Protein AF-A0A7C1U930-F1 (afdb_monomer_lite)

pLDDT: mean 87.14, std 15.91, range [25.7, 98.88]

Foldseek 3Di:
DDDDDDPPVVVVVVVVVVPDDDPDPFKDKDWDAFFDDAAAPVRLKDKDWAFDDAQFKFQKKKKKWKKQQAQAFPVASQFWAWPKWKFAPPDQFLTTLWTWTAGADVQQKIKIKDNHNHDGPDIDMWIDGHHDDHRFMWIWMWMQGLPVQKIWIWTDGLLHTRDITIDGHPDNIDHRHDGTMMMMHGDDDDDRGGGSHRMTMRIIMMMTHHDPCPLADQQPFAWDQQPLFLQATHSVPSAGAFAEEEEAQQLQKACPQLHHDHDPLLVVLVVCSVLQHQEYENHDQQFQHFDQARPGGIPDHQFDQPAPDAASNRGHATALVHTDSVSLSSLSVSLVSSSVSNHAYEYELAECPLLDDDDDPDPTPPSVSRGSQPCRRHPPNQDQCLPPPSRSLNLLFAADPPGDPSSNVNRVVSVVSSLVSLLSNCVSCVPGRRYAYEHYHQRALDPRNLVSSLVVQVSLQVSCVPPPGGHFYEYEEHHDDPPDDDRDDPVSRLPGPGQAYEYQDQVPLQPQDAQDPSSHHYEPECVRRPALSHFLLSLQNQLLSSHRYYHYFHPPPVDPDGPGDPPLGVVLNSLSSSVSSVVSVVDSVSQWGQDQVQKPQRRWTDNQQFKIKGKDQFFFKIKGQLLSHAAKKWKWKADSSVRDIDGDDIDGGRGMDMDGDPDGGIMMMMIGHDD

Radius of gyration: 28.28 Å; chains: 1; bounding box: 74×80×82 Å

Sequence (675 aa):
MSRRLSIVHLASLVLLILLTAAIADEAKTFRLDGDFFTPSPENEVKTWDIPVPDGRVFERIVVKLDVTVGQWWANNSDGVHNLFWLTRQGIWRSNTVGYVNLFGPGRNRLKQMTNLELGKGQVRAETVPFAAESGHTYHVAYTYDCAEGRITTALTENGSRKALAEMEATASQIQTKGSFYQLRIGLNEKYTECPTVGWTYSNLRIKFLPEGTAGRKRARGPLTIHSANGRYFDDGTGRAVLLVGVNHGWELQDDSWGTRYTLDWPAFLDYLGKHNLNYIRLWRVESTTNGPDPAFLTTPMPYQRTGPGDAIDGEPRFDLGKFNQAYFDRIRQRCIDAAERGIYVTVMLFERHSSFNQRSDGGREYPWKAHPFHLANNINGLDPDINGDGCPREMHWLAREDYTNQQRHKAERVLSLQRAYVRKVIDTVNDLDNVLFEICNEAMPDRMTDDWQRYMVDFVKAYESSKAKQHMVGFTGPGRERNEDPWPDFEDQFASNADFVSPRDADRYRANPPAASGEKIIFADSDHIAPYRRDDVWVWKSFTRGLHPQALEGYDVIAPNPPKIHPVRDKLVRQSLGLCLDYANRVDLASMTPQNNVTSTAYCLANPGSEYLVFAPVGGSFTIDLSKATGAMTVQWLNIRTGKYHNGAALAGGKSESLKAPFSGPAVVHIKRAG

Secondary structure (DSSP, 8-state):
------GGGTHHHHHHHTTSS------EEEEEEEEEE--BTTB--EEEEEE--TT-EEEEEEEEEEEE--PPPTT-TTSEEEEEEEEETTEEEEEEEEEEEEE-TTT-EEEEEE-TTPPTT--EEEEEE--PPTT-EEEEEEEEETTTTEEEEEEEETTEEEEEEEEE-S-SSEE--SSEEEEEE---SBTTEE--TT-EEEEEEEEEEETT----PPPSSS-EE-TT-TTSEE-SSS-EE---EEE-S-SS-BTGGG------HHHHHHHHHHTT--EEEE----SS-SSSS-SS--BS-SEE---SSB-TTSSBPBEEEEE-HHHHHHHHHHHHHHHTTT-EEEEEEEESGGG----TTT---HHHHT-TTSGGGBSS-----SSSSS--GGGG----TTS-HHHHHHHHHHHHHHHHHHHHHHHHHTT-SSEEEEEEEB--SSHHHHHHHHHHHHHHHHHHTTSS---EEEEEPBPPPSS--S---THHHHTSS-SEEE---TTHHHHSPPPP-SSSEEEEEHHHH-TT---HHHHHHHHHTT-EEEEE--TTTTSSS-TT--HHHHHHHHHHHHHHHHHHHHS-GGG-EE-GGGBTTS-EEEETTTEEEEEETTEEEEEEE-TT--SEEEEEEEETTTTEEEEPPPEESSSEEEEEEEEES-EEEEEEE--

Structure (mmCIF, N/CA/C/O backbone):
data_AF-A0A7C1U930-F1
#
_entry.id   AF-A0A7C1U930-F1
#
loop_
_atom_site.group_PDB
_atom_site.id
_atom_site.type_symbol
_atom_site.label_atom_id
_atom_site.label_alt_id
_atom_site.label_comp_id
_atom_site.label_asym_id
_atom_site.label_entity_id
_atom_site.label_seq_id
_atom_site.pdbx_PDB_ins_code
_atom_site.Cartn_x
_atom_site.Cartn_y
_atom_site.Cartn_z
_atom_site.occupancy
_atom_site.B_iso_or_equiv
_atom_site.auth_seq_id
_atom_site.auth_comp_id
_atom_site.auth_asym_id
_atom_site.auth_atom_id
_atom_site.pdbx_PDB_model_num
ATOM 1 N N . MET A 1 1 ? 46.099 -28.536 45.882 1.00 36.50 1 MET A N 1
ATOM 2 C CA . MET A 1 1 ? 44.740 -29.060 45.613 1.00 36.50 1 MET A CA 1
ATOM 3 C C . MET A 1 1 ? 43.908 -27.946 44.991 1.00 36.50 1 MET A C 1
ATOM 5 O O . MET A 1 1 ? 43.470 -27.061 45.705 1.00 36.50 1 MET A O 1
ATOM 9 N N . SER A 1 2 ? 43.771 -27.931 43.664 1.00 29.27 2 SER A N 1
ATOM 10 C CA . SER A 1 2 ? 43.056 -26.892 42.907 1.00 29.27 2 SER A CA 1
ATOM 11 C C . SER A 1 2 ? 41.995 -27.579 42.047 1.00 29.27 2 SER A C 1
ATOM 13 O O . SER A 1 2 ? 42.321 -28.450 41.241 1.00 29.27 2 SER A O 1
ATOM 15 N N . ARG A 1 3 ? 40.717 -27.269 42.300 1.00 33.78 3 ARG A N 1
ATOM 16 C CA . ARG A 1 3 ? 39.562 -27.862 41.613 1.00 33.78 3 ARG A CA 1
ATOM 17 C C . ARG A 1 3 ? 39.292 -27.098 40.315 1.00 33.78 3 ARG A C 1
ATOM 19 O O . ARG A 1 3 ? 38.871 -25.947 40.349 1.00 33.78 3 ARG A O 1
ATOM 26 N N . ARG A 1 4 ? 39.478 -27.775 39.180 1.00 34.41 4 ARG A N 1
ATOM 27 C CA . ARG A 1 4 ? 38.893 -27.405 37.884 1.00 34.41 4 ARG A CA 1
ATOM 28 C C . ARG A 1 4 ? 37.374 -27.609 37.959 1.00 34.41 4 ARG A C 1
ATOM 30 O O . ARG A 1 4 ? 36.933 -28.749 38.068 1.00 34.41 4 ARG A O 1
ATOM 37 N N . LEU A 1 5 ? 36.586 -26.535 37.889 1.00 31.16 5 LEU A N 1
ATOM 38 C CA . LEU A 1 5 ? 35.178 -26.618 37.487 1.00 31.16 5 LEU A CA 1
ATOM 39 C C . LEU A 1 5 ? 35.089 -26.460 35.963 1.00 31.16 5 LEU A C 1
ATOM 41 O O . LEU A 1 5 ? 35.682 -25.556 35.381 1.00 31.16 5 LEU A O 1
ATOM 45 N N . SER A 1 6 ? 34.382 -27.391 35.327 1.00 31.91 6 SER A N 1
ATOM 46 C CA . SER A 1 6 ? 34.229 -27.523 33.881 1.00 31.91 6 SER A CA 1
ATOM 47 C C . SER A 1 6 ? 33.324 -26.447 33.272 1.00 31.91 6 SER A C 1
ATOM 49 O O . SER A 1 6 ? 32.229 -26.190 33.770 1.00 31.91 6 SER A O 1
ATOM 51 N N . ILE A 1 7 ? 33.740 -25.949 32.109 1.00 34.56 7 ILE A N 1
ATOM 52 C CA . ILE A 1 7 ? 33.104 -24.957 31.219 1.00 34.56 7 ILE A CA 1
ATOM 53 C C . ILE A 1 7 ? 31.685 -25.347 30.728 1.00 34.56 7 ILE A C 1
ATOM 55 O O . ILE A 1 7 ? 30.970 -24.527 30.162 1.00 34.56 7 ILE A O 1
ATOM 59 N N . VAL A 1 8 ? 31.207 -26.560 31.015 1.00 36.41 8 VAL A N 1
ATOM 60 C CA . VAL A 1 8 ? 29.919 -27.083 30.517 1.00 36.41 8 VAL A CA 1
ATOM 61 C C . VAL A 1 8 ? 28.692 -26.514 31.261 1.00 36.41 8 VAL A C 1
ATOM 63 O O . VAL A 1 8 ? 27.595 -26.501 30.712 1.00 36.41 8 VAL A O 1
ATOM 66 N N . HIS A 1 9 ? 28.852 -25.960 32.470 1.00 31.81 9 HIS A N 1
ATOM 67 C CA . HIS A 1 9 ? 27.717 -25.438 33.256 1.00 31.81 9 HIS A CA 1
ATOM 68 C C . HIS A 1 9 ? 27.407 -23.941 33.055 1.00 31.81 9 HIS A C 1
ATOM 70 O O . HIS A 1 9 ? 26.322 -23.505 33.430 1.00 31.81 9 HIS A O 1
ATOM 76 N N . LEU A 1 10 ? 28.289 -23.153 32.421 1.00 31.27 10 LEU A N 1
ATOM 77 C CA . LEU A 1 10 ? 27.995 -21.738 32.124 1.00 31.27 10 LEU A CA 1
ATOM 78 C C . LEU A 1 10 ? 27.169 -21.552 30.838 1.00 31.27 10 LEU A C 1
ATOM 80 O O . LEU A 1 10 ? 26.380 -20.614 30.753 1.00 31.27 10 LEU A O 1
ATOM 84 N N . ALA A 1 11 ? 27.277 -22.466 29.867 1.00 32.75 11 ALA A N 1
ATOM 85 C CA . ALA A 1 11 ? 26.528 -22.385 28.608 1.00 32.75 11 ALA A CA 1
ATOM 86 C C . ALA A 1 11 ? 25.014 -22.624 28.789 1.00 32.75 11 ALA A C 1
ATOM 88 O O . ALA A 1 11 ? 24.204 -22.044 28.072 1.00 32.75 11 ALA A O 1
ATOM 89 N N . SER A 1 12 ? 24.623 -23.410 29.798 1.00 30.69 12 SER A N 1
ATOM 90 C CA . SER A 1 12 ? 23.207 -23.699 30.079 1.00 30.69 12 SER A CA 1
ATOM 91 C C . SER A 1 12 ? 22.510 -22.594 30.884 1.00 30.69 12 SER A C 1
ATOM 93 O O . SER A 1 12 ? 21.288 -22.491 30.849 1.00 30.69 12 SER A O 1
ATOM 95 N N . LEU A 1 13 ? 23.268 -21.730 31.573 1.00 27.70 13 LEU A N 1
ATOM 96 C CA . LEU A 1 13 ? 22.711 -20.624 32.360 1.00 27.70 13 LEU A CA 1
ATOM 97 C C . LEU A 1 13 ? 22.577 -19.331 31.535 1.00 27.70 13 LEU A C 1
ATOM 99 O O . LEU A 1 13 ? 21.636 -18.568 31.733 1.00 27.70 13 LEU A O 1
ATOM 103 N N . VAL A 1 14 ? 23.458 -19.118 30.551 1.00 30.00 14 VAL A N 1
ATOM 104 C CA . VAL A 1 14 ? 23.385 -17.965 29.631 1.00 30.00 14 VAL A CA 1
ATOM 105 C C . VAL A 1 14 ? 22.245 -18.113 28.613 1.00 30.00 14 VAL A C 1
ATOM 107 O O . VAL A 1 14 ? 21.655 -17.114 28.211 1.00 30.00 14 VAL A O 1
ATOM 110 N N . LEU A 1 15 ? 21.846 -19.344 28.269 1.00 31.53 15 LEU A N 1
ATOM 111 C CA . LEU A 1 15 ? 20.679 -19.583 27.411 1.00 31.53 15 LEU A CA 1
ATOM 112 C C . LEU A 1 15 ? 19.339 -19.418 28.158 1.00 31.53 15 LEU A C 1
ATOM 114 O O . LEU A 1 15 ? 18.323 -19.121 27.537 1.00 31.53 15 LEU A O 1
ATOM 118 N N . LEU A 1 16 ? 19.335 -19.557 29.489 1.00 28.48 16 LEU A N 1
ATOM 119 C CA . LEU A 1 16 ? 18.124 -19.434 30.308 1.00 28.48 16 LEU A CA 1
ATOM 120 C C . LEU A 1 16 ? 17.853 -17.987 30.766 1.00 28.48 16 LEU A C 1
ATOM 122 O O . LEU A 1 16 ? 16.704 -17.625 31.002 1.00 28.48 16 LEU A O 1
ATOM 126 N N . ILE A 1 17 ? 18.881 -17.132 30.829 1.00 27.05 17 ILE A N 1
ATOM 127 C CA . ILE A 1 17 ? 18.754 -15.726 31.265 1.00 27.05 17 ILE A CA 1
ATOM 128 C C . ILE A 1 17 ? 18.310 -14.782 30.126 1.00 27.05 17 ILE A C 1
ATOM 130 O O . ILE A 1 17 ? 17.810 -13.692 30.392 1.00 27.05 17 ILE A O 1
ATOM 134 N N . LEU A 1 18 ? 18.347 -15.215 28.860 1.00 29.41 18 LEU A N 1
ATOM 135 C CA . LEU A 1 18 ? 17.745 -14.474 27.735 1.00 29.41 18 LEU A CA 1
ATOM 136 C C . LEU A 1 18 ? 16.231 -14.708 27.561 1.00 29.41 18 LEU A C 1
ATOM 138 O O . LEU A 1 18 ? 15.630 -14.170 26.635 1.00 29.41 18 LEU A O 1
ATOM 142 N N . LEU A 1 19 ? 15.596 -15.470 28.458 1.00 33.06 19 LEU A N 1
ATOM 143 C CA . LEU A 1 19 ? 14.168 -15.802 28.389 1.00 33.06 19 LEU A CA 1
ATOM 144 C C . LEU A 1 19 ? 13.298 -15.114 29.449 1.00 33.06 19 LEU A C 1
ATOM 146 O O . LEU A 1 19 ? 12.088 -15.326 29.479 1.00 33.06 19 LEU A O 1
ATOM 150 N N . THR A 1 20 ? 13.863 -14.226 30.268 1.00 33.12 20 THR A N 1
ATOM 151 C CA . THR A 1 20 ? 13.089 -13.458 31.253 1.00 33.12 20 THR A CA 1
ATOM 152 C C . THR A 1 20 ? 13.579 -12.017 31.355 1.00 33.12 20 THR A C 1
ATOM 154 O O . THR A 1 20 ? 14.343 -11.700 32.259 1.00 33.12 20 THR A O 1
ATOM 157 N N . ALA A 1 21 ? 13.142 -11.163 30.420 1.00 25.70 21 ALA A N 1
ATOM 158 C CA . ALA A 1 21 ? 12.777 -9.751 30.642 1.00 25.70 21 ALA A CA 1
ATOM 159 C C . ALA A 1 21 ? 12.540 -9.013 29.306 1.00 25.70 21 ALA A C 1
ATOM 161 O O . ALA A 1 21 ? 13.382 -8.245 28.856 1.00 25.70 21 ALA A O 1
ATOM 162 N N . ALA A 1 22 ? 11.368 -9.203 28.697 1.00 28.70 22 ALA A N 1
ATOM 163 C CA . ALA A 1 22 ? 10.656 -8.142 27.978 1.00 28.70 22 ALA A CA 1
ATOM 164 C C . ALA A 1 22 ? 9.200 -8.580 27.777 1.00 28.70 22 ALA A C 1
ATOM 166 O O . ALA A 1 22 ? 8.905 -9.622 27.202 1.00 28.70 22 ALA A O 1
ATOM 167 N N . ILE A 1 23 ? 8.300 -7.794 28.346 1.00 32.53 23 ILE A N 1
ATOM 168 C CA . ILE A 1 23 ? 6.857 -7.995 28.369 1.00 32.53 23 ILE A CA 1
ATOM 169 C C . ILE A 1 23 ? 6.287 -7.735 26.963 1.00 32.53 23 ILE A C 1
ATOM 171 O O . ILE A 1 23 ? 6.639 -6.735 26.343 1.00 32.53 23 ILE A O 1
ATOM 175 N N . ALA A 1 24 ? 5.388 -8.630 26.528 1.00 32.44 24 ALA A N 1
ATOM 176 C CA . ALA A 1 24 ? 4.564 -8.597 25.312 1.00 32.44 24 ALA A CA 1
ATOM 177 C C . ALA A 1 24 ? 5.310 -8.683 23.961 1.00 32.44 24 ALA A C 1
ATOM 179 O O . ALA A 1 24 ? 5.401 -7.706 23.224 1.00 32.44 24 ALA A O 1
ATOM 180 N N . ASP A 1 25 ? 5.764 -9.888 23.598 1.00 40.38 25 ASP A N 1
ATOM 181 C CA . ASP A 1 25 ? 5.940 -10.269 22.190 1.00 40.38 25 ASP A CA 1
ATOM 182 C C . ASP A 1 25 ? 4.936 -11.388 21.888 1.00 40.38 25 ASP A C 1
ATOM 184 O O . ASP A 1 25 ? 5.038 -12.511 22.390 1.00 40.38 25 ASP A O 1
ATOM 188 N N . GLU A 1 26 ? 3.849 -11.022 21.217 1.00 48.75 26 GLU A N 1
ATOM 189 C CA . GLU A 1 26 ? 2.613 -11.803 21.216 1.00 48.75 26 GLU A CA 1
ATOM 190 C C . GLU A 1 26 ? 2.563 -12.836 20.074 1.00 48.75 26 GLU A C 1
ATOM 192 O O . GLU A 1 26 ? 1.913 -13.870 20.227 1.00 48.75 26 GLU A O 1
ATOM 197 N N . ALA A 1 27 ? 3.353 -12.653 19.008 1.00 51.75 27 ALA A N 1
ATOM 198 C CA . ALA A 1 27 ? 3.528 -13.619 17.922 1.00 51.75 27 ALA A CA 1
ATOM 199 C C . ALA A 1 27 ? 4.849 -14.399 18.056 1.00 51.75 27 ALA A C 1
ATOM 201 O O . ALA A 1 27 ? 5.922 -13.811 18.164 1.00 51.75 27 ALA A O 1
ATOM 202 N N . LYS A 1 28 ? 4.801 -15.737 17.982 1.00 66.81 28 LYS A N 1
ATOM 203 C CA . LYS A 1 28 ? 6.014 -16.575 17.925 1.00 66.81 28 LYS A CA 1
ATOM 204 C C . LYS A 1 28 ? 6.280 -17.035 16.498 1.00 66.81 28 LYS A C 1
ATOM 206 O O . LYS A 1 28 ? 5.417 -17.663 15.887 1.00 66.81 28 LYS A O 1
ATOM 211 N N . THR A 1 29 ? 7.490 -16.781 16.001 1.00 75.94 29 THR A N 1
ATOM 212 C CA . THR A 1 29 ? 7.967 -17.311 14.717 1.00 75.94 29 THR A CA 1
ATOM 213 C C . THR A 1 29 ? 9.066 -18.343 14.954 1.00 75.94 29 THR A C 1
ATOM 215 O O . THR A 1 29 ? 10.100 -18.024 15.534 1.00 75.94 29 THR A O 1
ATOM 218 N N . PHE A 1 30 ? 8.863 -19.569 14.480 1.00 85.62 30 PHE A N 1
ATOM 219 C CA . PHE A 1 30 ? 9.913 -20.576 14.341 1.00 85.62 30 PHE A CA 1
ATOM 220 C C . PHE A 1 30 ? 10.452 -20.539 12.913 1.00 85.62 30 PHE A C 1
ATOM 222 O O . PHE A 1 30 ? 9.670 -20.449 11.963 1.00 85.62 30 PHE A O 1
ATOM 229 N N . ARG A 1 31 ? 11.777 -20.581 12.752 1.00 87.12 31 ARG A N 1
ATOM 230 C CA . ARG A 1 31 ? 12.416 -20.447 11.444 1.00 87.12 31 ARG A CA 1
ATOM 231 C C . ARG A 1 31 ? 13.603 -21.386 11.266 1.00 87.12 31 ARG A C 1
ATOM 233 O O . ARG A 1 31 ? 14.377 -21.556 12.203 1.00 87.12 31 ARG A O 1
ATOM 240 N N . LEU A 1 32 ? 13.751 -21.928 10.059 1.00 85.25 32 LEU A N 1
ATOM 241 C CA . LEU A 1 32 ? 14.961 -22.598 9.578 1.00 85.25 32 LEU A CA 1
ATOM 242 C C . LEU A 1 32 ? 15.293 -22.005 8.202 1.00 85.25 32 LEU A C 1
ATOM 244 O O . LEU A 1 32 ? 14.446 -22.025 7.311 1.00 85.25 32 LEU A O 1
ATOM 248 N N . ASP A 1 33 ? 16.477 -21.416 8.065 1.00 79.44 33 ASP A N 1
ATOM 249 C CA . ASP A 1 33 ? 16.927 -20.727 6.850 1.00 79.44 33 ASP A CA 1
ATOM 250 C C . ASP A 1 33 ? 17.725 -21.656 5.936 1.00 79.44 33 ASP A C 1
ATOM 252 O O . ASP A 1 33 ? 18.476 -22.497 6.431 1.00 79.44 33 ASP A O 1
ATOM 256 N N . GLY A 1 34 ? 17.583 -21.476 4.619 1.00 86.44 34 GLY A N 1
ATOM 257 C CA . GLY A 1 34 ? 18.234 -22.327 3.625 1.00 86.44 34 GLY A CA 1
ATOM 258 C C . GLY A 1 34 ? 17.738 -23.771 3.677 1.00 86.44 34 GLY A C 1
ATOM 259 O O . GLY A 1 34 ? 16.667 -24.054 4.224 1.00 86.44 34 GLY A O 1
ATOM 260 N N . ASP A 1 35 ? 18.515 -24.682 3.096 1.00 92.88 35 ASP A N 1
ATOM 261 C CA . ASP A 1 35 ? 18.224 -26.115 3.101 1.00 92.88 35 ASP A CA 1
ATOM 262 C C . ASP A 1 35 ? 18.375 -26.675 4.519 1.00 92.88 35 ASP A C 1
ATOM 264 O O . ASP A 1 35 ? 19.466 -26.688 5.093 1.00 92.88 35 ASP A O 1
ATOM 268 N N . PHE A 1 36 ? 17.273 -27.149 5.103 1.00 94.12 36 PHE A N 1
ATOM 269 C CA . PHE A 1 36 ? 17.265 -27.646 6.485 1.00 94.12 36 PHE A CA 1
ATOM 270 C C . PHE A 1 36 ? 17.015 -29.157 6.583 1.00 94.12 36 PHE A C 1
ATOM 272 O O . PHE A 1 36 ? 17.264 -29.764 7.642 1.00 94.12 36 PHE A O 1
ATOM 279 N N . PHE A 1 37 ? 16.513 -29.775 5.507 1.00 97.81 37 PHE A N 1
ATOM 280 C CA . PHE A 1 37 ? 16.324 -31.218 5.423 1.00 97.81 37 PHE A CA 1
ATOM 281 C C . PHE A 1 37 ? 16.295 -31.736 3.978 1.00 97.81 37 PHE A C 1
ATOM 283 O O . PHE A 1 37 ? 15.529 -31.254 3.148 1.00 97.81 37 PHE A O 1
ATOM 290 N N . THR A 1 38 ? 17.089 -32.776 3.730 1.00 97.38 38 THR A N 1
ATOM 291 C CA . THR A 1 38 ? 17.115 -33.565 2.492 1.00 97.38 38 THR A CA 1
ATOM 292 C C . THR A 1 38 ? 16.984 -35.028 2.915 1.00 97.38 38 THR A C 1
ATOM 294 O O . THR A 1 38 ? 17.960 -35.573 3.441 1.00 97.38 38 THR A O 1
ATOM 297 N N . PRO A 1 39 ? 15.796 -35.650 2.802 1.00 97.25 39 PRO A N 1
ATOM 298 C CA . PRO A 1 39 ? 15.605 -37.030 3.227 1.00 97.25 39 PRO A CA 1
ATOM 299 C C . PRO A 1 39 ? 16.522 -37.985 2.458 1.00 97.25 39 PRO A C 1
ATOM 301 O O . PRO A 1 39 ? 16.663 -37.888 1.234 1.00 97.25 39 PRO A O 1
ATOM 304 N N . SER A 1 40 ? 17.110 -38.932 3.184 1.00 95.38 40 SER A N 1
ATOM 305 C CA . SER A 1 40 ? 17.927 -40.022 2.641 1.00 95.38 40 SER A CA 1
ATOM 306 C C . SER A 1 40 ? 17.396 -41.372 3.135 1.00 95.38 40 SER A C 1
ATOM 308 O O . SER A 1 40 ? 16.614 -41.390 4.089 1.00 95.38 40 SER A O 1
ATOM 310 N N . PRO A 1 41 ? 17.803 -42.507 2.542 1.00 92.88 41 PRO A N 1
ATOM 311 C CA . PRO A 1 41 ? 17.407 -43.829 3.036 1.00 92.88 41 PRO A CA 1
ATOM 312 C C . PRO A 1 41 ? 17.764 -44.068 4.514 1.00 92.88 41 PRO A C 1
ATOM 314 O O . PRO A 1 41 ? 17.072 -44.792 5.220 1.00 92.88 41 PRO A O 1
ATOM 317 N N . GLU A 1 42 ? 18.830 -43.436 5.012 1.00 94.06 42 GLU A N 1
ATOM 318 C CA . GLU A 1 42 ? 19.264 -43.527 6.411 1.00 94.06 42 GLU A CA 1
ATOM 319 C C . GLU A 1 42 ? 18.503 -42.563 7.336 1.00 94.06 42 GLU A C 1
ATOM 321 O O . GLU A 1 42 ? 18.550 -42.707 8.558 1.00 94.06 42 GLU A O 1
ATOM 326 N N . ASN A 1 43 ? 17.827 -41.558 6.770 1.00 95.19 43 ASN A N 1
ATOM 327 C CA . ASN A 1 43 ? 17.124 -40.515 7.506 1.00 95.19 43 ASN A CA 1
ATOM 328 C C . ASN A 1 43 ? 15.924 -39.980 6.708 1.00 95.19 43 ASN A C 1
ATOM 330 O O . ASN A 1 43 ? 15.923 -38.852 6.208 1.00 95.19 43 ASN A O 1
ATOM 334 N N . GLU A 1 44 ? 14.894 -40.814 6.587 1.00 96.75 44 GLU A N 1
ATOM 335 C CA . GLU A 1 44 ? 13.691 -40.522 5.796 1.00 96.75 44 GLU A CA 1
ATOM 336 C C . GLU A 1 44 ? 12.778 -39.476 6.450 1.00 96.75 44 GLU A C 1
ATOM 338 O O . GLU A 1 44 ? 11.954 -38.847 5.786 1.00 96.75 44 GLU A O 1
ATOM 343 N N . VAL A 1 45 ? 12.894 -39.306 7.770 1.00 97.31 45 VAL A N 1
ATOM 344 C CA . VAL A 1 45 ? 11.977 -38.510 8.585 1.00 97.31 45 VAL A CA 1
ATOM 345 C C . VAL A 1 45 ? 12.758 -37.673 9.575 1.00 97.31 45 VAL A C 1
ATOM 347 O O . VAL A 1 45 ? 13.553 -38.200 10.350 1.00 97.31 45 VAL A O 1
ATOM 350 N N . LYS A 1 46 ? 12.433 -36.384 9.645 1.00 97.25 46 LYS A N 1
ATOM 351 C CA . LYS A 1 46 ? 12.964 -35.494 10.672 1.00 97.25 46 LYS A CA 1
ATOM 352 C C . LYS A 1 46 ? 11.844 -34.782 11.412 1.00 97.25 46 LYS A C 1
ATOM 354 O O . LYS A 1 46 ? 10.830 -34.395 10.829 1.00 97.25 46 LYS A O 1
ATOM 359 N N . THR A 1 47 ? 12.053 -34.626 12.713 1.00 96.81 47 THR A N 1
ATOM 360 C CA . THR A 1 47 ? 11.081 -34.055 13.641 1.00 96.81 47 THR A CA 1
ATOM 361 C C . THR A 1 47 ? 11.717 -32.916 14.428 1.00 96.81 47 THR A C 1
ATOM 363 O O . THR A 1 47 ? 12.864 -33.024 14.861 1.00 96.81 47 THR A O 1
ATOM 366 N N . TRP A 1 48 ? 10.962 -31.839 14.634 1.00 96.12 48 TRP A N 1
ATOM 367 C CA . TRP A 1 48 ? 11.340 -30.693 15.454 1.00 96.12 48 TRP A CA 1
ATOM 368 C C . TRP A 1 48 ? 10.244 -30.383 16.466 1.00 96.12 48 TRP A C 1
ATOM 370 O O . TRP A 1 48 ? 9.067 -30.307 16.106 1.00 96.12 48 TRP A O 1
ATOM 380 N N . ASP A 1 49 ? 10.652 -30.115 17.702 1.00 94.25 49 ASP A N 1
ATOM 381 C CA . ASP A 1 49 ? 9.771 -29.576 18.729 1.00 94.25 49 ASP A CA 1
ATOM 382 C C . ASP A 1 49 ? 9.877 -28.047 18.731 1.00 94.25 49 ASP A C 1
ATOM 384 O O . ASP A 1 49 ? 10.938 -27.459 18.944 1.00 94.25 49 ASP A O 1
ATOM 388 N N . ILE A 1 50 ? 8.754 -27.396 18.452 1.00 91.56 50 ILE A N 1
ATOM 389 C CA . ILE A 1 50 ? 8.620 -25.953 18.306 1.00 91.56 50 ILE A CA 1
ATOM 390 C C . ILE A 1 50 ? 8.088 -25.383 19.622 1.00 91.56 50 ILE A C 1
ATOM 392 O O . ILE A 1 50 ? 6.906 -25.578 19.926 1.00 91.56 50 ILE A O 1
ATOM 396 N N . PRO A 1 51 ? 8.911 -24.663 20.403 1.00 86.00 51 PRO A N 1
ATOM 397 C CA . PRO A 1 51 ? 8.532 -24.233 21.741 1.00 86.00 51 PRO A CA 1
ATOM 398 C C . PRO A 1 51 ? 7.469 -23.126 21.716 1.00 86.00 51 PRO A C 1
ATOM 400 O O . PRO A 1 51 ? 7.708 -21.995 21.274 1.00 86.00 51 PRO A O 1
ATOM 403 N N . VAL A 1 52 ? 6.310 -23.403 22.308 1.00 83.19 52 VAL A N 1
ATOM 404 C CA . VAL A 1 52 ? 5.201 -22.453 22.495 1.00 83.19 52 VAL A CA 1
ATOM 405 C C . VAL A 1 52 ? 4.848 -22.351 23.981 1.00 83.19 52 VAL A C 1
ATOM 407 O O . VAL A 1 52 ? 5.037 -23.317 24.710 1.00 83.19 52 VAL A O 1
ATOM 410 N N . PRO A 1 53 ? 4.385 -21.199 24.496 1.00 76.06 53 PRO A N 1
ATOM 411 C CA . PRO A 1 53 ? 3.941 -21.141 25.881 1.00 76.06 53 PRO A CA 1
ATOM 412 C C . PRO A 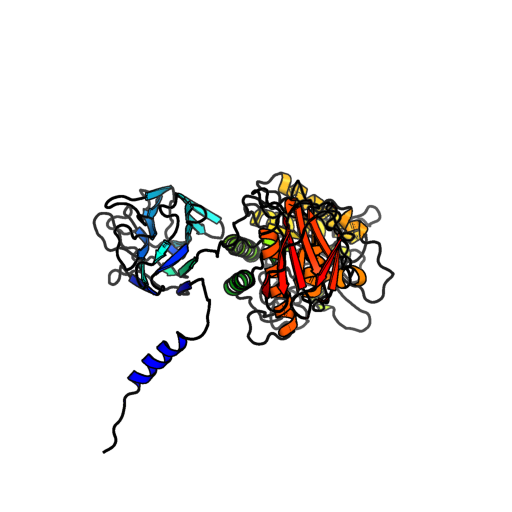1 53 ? 2.643 -21.947 26.028 1.00 76.06 53 PRO A C 1
ATOM 414 O O . PRO A 1 53 ? 1.775 -21.895 25.150 1.00 76.06 53 PRO A O 1
ATOM 417 N N . ASP A 1 54 ? 2.525 -22.690 27.123 1.00 82.88 54 ASP A N 1
ATOM 418 C CA . ASP A 1 54 ? 1.324 -23.464 27.436 1.00 82.88 54 ASP A CA 1
ATOM 419 C C . ASP A 1 54 ? 0.145 -22.542 27.803 1.00 82.88 54 ASP A C 1
ATOM 421 O O . ASP A 1 54 ? 0.348 -21.412 28.254 1.00 82.88 54 ASP A O 1
ATOM 425 N N . GLY A 1 55 ? -1.086 -22.998 27.565 1.00 78.81 55 GLY A N 1
ATOM 426 C CA . GLY A 1 55 ? -2.320 -22.254 27.836 1.00 78.81 55 GLY A CA 1
ATOM 427 C C . GLY A 1 55 ? -2.549 -20.985 26.999 1.00 78.81 55 GLY A C 1
ATOM 428 O O . GLY A 1 55 ? -3.447 -20.208 27.315 1.00 78.81 55 GLY A O 1
ATOM 429 N N . ARG A 1 56 ? -1.767 -20.742 25.941 1.00 82.12 56 ARG A N 1
ATOM 430 C CA . ARG A 1 56 ? -1.940 -19.596 25.032 1.00 82.12 56 ARG A CA 1
ATOM 431 C C . ARG A 1 56 ? -3.029 -19.866 24.011 1.00 82.12 56 ARG A C 1
ATOM 433 O O . ARG A 1 56 ? -3.183 -20.986 23.540 1.00 82.12 56 ARG A O 1
ATOM 440 N N . VAL A 1 57 ? -3.732 -18.812 23.620 1.00 81.44 57 VAL A N 1
ATOM 441 C CA . VAL A 1 57 ? -4.742 -18.859 22.563 1.00 81.44 57 VAL A CA 1
ATOM 442 C C . VAL A 1 57 ? -4.178 -18.205 21.309 1.00 81.44 57 VAL A C 1
ATOM 444 O O . VAL A 1 57 ? -3.675 -17.083 21.361 1.00 81.44 57 VAL A O 1
ATOM 447 N N . PHE A 1 58 ? -4.247 -18.924 20.191 1.00 84.25 58 PHE A N 1
ATOM 448 C CA . PHE A 1 58 ? -3.909 -18.417 18.867 1.00 84.25 58 PHE A CA 1
ATOM 449 C C . PHE A 1 58 ? -5.146 -18.383 17.968 1.00 84.25 58 PHE A C 1
ATOM 451 O O . PHE A 1 58 ? -5.921 -19.335 17.941 1.00 84.25 58 PHE A O 1
ATOM 458 N N . GLU A 1 59 ? -5.315 -17.306 17.207 1.00 82.94 59 GLU A N 1
ATOM 459 C CA . GLU A 1 59 ? -6.345 -17.201 16.166 1.00 82.94 59 GLU A CA 1
ATOM 460 C C . GLU A 1 59 ? -5.855 -17.779 14.836 1.00 82.94 59 GLU A C 1
ATOM 462 O O . GLU A 1 59 ? -6.659 -18.266 14.041 1.00 82.94 59 GLU A O 1
ATOM 467 N N . ARG A 1 60 ? -4.539 -17.764 14.579 1.00 86.19 60 ARG A N 1
ATOM 468 C CA . ARG A 1 60 ? -3.982 -18.217 13.300 1.00 86.19 60 ARG A CA 1
ATOM 469 C C . ARG A 1 60 ? -2.633 -18.916 13.462 1.00 86.19 60 ARG A C 1
ATOM 471 O O . ARG A 1 60 ? -1.766 -18.453 14.204 1.00 86.19 60 ARG A O 1
ATOM 478 N N . ILE A 1 61 ? -2.436 -20.008 12.722 1.00 92.88 61 ILE A N 1
ATOM 479 C CA . ILE A 1 61 ? -1.126 -20.645 12.523 1.00 92.88 61 ILE A CA 1
ATOM 480 C C . ILE A 1 61 ? -0.808 -20.665 11.031 1.00 92.88 61 ILE A C 1
ATOM 482 O O . ILE A 1 61 ? -1.598 -21.167 10.233 1.00 92.88 61 ILE A O 1
ATOM 486 N N . VAL A 1 62 ? 0.364 -20.156 10.661 1.00 92.19 62 VAL A N 1
ATOM 487 C CA . VAL A 1 62 ? 0.868 -20.154 9.281 1.00 92.19 62 VAL A CA 1
ATOM 488 C C . VAL A 1 62 ? 2.112 -21.030 9.207 1.00 92.19 62 VAL A C 1
ATOM 490 O O . VAL A 1 62 ? 3.012 -20.857 10.023 1.00 92.19 62 VAL A O 1
ATOM 493 N N . VAL A 1 63 ? 2.181 -21.938 8.233 1.00 96.75 63 VAL A N 1
ATOM 494 C CA . VAL A 1 63 ? 3.368 -22.747 7.915 1.00 96.75 63 VAL A CA 1
ATOM 495 C C . VAL A 1 63 ? 3.775 -22.443 6.479 1.00 96.75 63 VAL A C 1
ATOM 497 O O . VAL A 1 63 ? 2.970 -22.597 5.563 1.00 96.75 63 VAL A O 1
ATOM 500 N N . LYS A 1 64 ? 5.021 -22.019 6.285 1.00 94.69 64 LYS A N 1
ATOM 501 C CA . LYS A 1 64 ? 5.625 -21.797 4.974 1.00 94.69 64 LYS A CA 1
ATOM 502 C C . LYS A 1 64 ? 6.936 -22.540 4.848 1.00 94.69 64 LYS A C 1
ATOM 504 O O . LYS A 1 64 ? 7.684 -22.582 5.819 1.00 94.69 64 LYS A O 1
ATOM 509 N N . LEU A 1 65 ? 7.205 -23.084 3.674 1.00 97.88 65 LEU A N 1
ATOM 510 C CA . LEU A 1 65 ? 8.468 -23.720 3.323 1.00 97.88 65 LEU A CA 1
ATOM 511 C C . LEU A 1 65 ? 8.571 -23.848 1.806 1.00 97.88 65 LEU A C 1
ATOM 513 O O . LEU A 1 65 ? 7.548 -23.925 1.127 1.00 97.88 65 LEU A O 1
ATOM 517 N N . ASP A 1 66 ? 9.790 -23.928 1.300 1.00 97.38 66 ASP A N 1
ATOM 518 C CA . ASP A 1 66 ? 10.055 -24.289 -0.084 1.00 97.38 66 ASP A CA 1
ATOM 519 C C . ASP A 1 66 ? 10.342 -25.790 -0.163 1.00 97.38 66 ASP A C 1
ATOM 521 O O . ASP A 1 66 ? 11.007 -26.362 0.708 1.00 97.38 66 ASP A O 1
ATOM 525 N N . VAL A 1 67 ? 9.801 -26.441 -1.192 1.00 98.50 67 VAL A N 1
ATOM 526 C CA . VAL A 1 67 ? 9.996 -27.872 -1.439 1.00 98.50 67 VAL A CA 1
ATOM 527 C C . VAL A 1 67 ? 10.423 -28.072 -2.881 1.00 98.50 67 VAL A C 1
ATOM 529 O O . VAL A 1 67 ? 9.639 -27.839 -3.801 1.00 98.50 67 VAL A O 1
ATOM 532 N N . THR A 1 68 ? 11.656 -28.532 -3.067 1.00 98.44 68 THR A N 1
ATOM 533 C CA . THR A 1 68 ? 12.147 -29.018 -4.355 1.00 98.44 68 THR A CA 1
ATOM 534 C C . THR A 1 68 ? 11.799 -30.492 -4.473 1.00 98.44 68 THR A C 1
ATOM 536 O O . THR A 1 68 ? 12.310 -31.328 -3.721 1.00 98.44 68 THR A O 1
ATOM 539 N N . VAL A 1 69 ? 10.892 -30.802 -5.396 1.00 98.19 69 VAL A N 1
ATOM 540 C CA . VAL A 1 69 ? 10.382 -32.156 -5.615 1.00 98.19 69 VAL A CA 1
ATOM 541 C C . VAL A 1 69 ? 11.454 -32.966 -6.332 1.00 98.19 69 VAL A C 1
ATOM 543 O O . VAL A 1 69 ? 11.873 -32.623 -7.434 1.00 98.19 69 VAL A O 1
ATOM 546 N N . GLY A 1 70 ? 11.929 -34.027 -5.688 1.00 96.81 70 GLY A N 1
ATOM 547 C CA . GLY A 1 70 ? 12.849 -34.986 -6.290 1.00 96.81 70 GLY A CA 1
ATOM 548 C C . GLY A 1 70 ? 12.113 -36.075 -7.067 1.00 96.81 70 GLY A C 1
ATOM 549 O O . GLY A 1 70 ? 10.926 -35.966 -7.379 1.00 96.81 70 GLY A O 1
ATOM 550 N N . GLN A 1 71 ? 12.816 -37.175 -7.328 1.00 96.19 71 GLN A N 1
ATOM 551 C CA . GLN A 1 71 ? 12.180 -38.371 -7.874 1.00 96.19 71 GLN A CA 1
ATOM 552 C C . GLN A 1 71 ? 11.118 -38.902 -6.899 1.00 96.19 71 GLN A C 1
ATOM 554 O O . GLN A 1 71 ? 11.281 -38.846 -5.678 1.00 96.19 71 GLN A O 1
ATOM 559 N N . TRP A 1 72 ? 10.010 -39.401 -7.441 1.00 97.00 72 TRP A N 1
ATOM 560 C CA . TRP A 1 72 ? 8.969 -40.054 -6.648 1.00 97.00 72 TRP A CA 1
ATOM 561 C C . TRP A 1 72 ? 9.471 -41.389 -6.095 1.00 97.00 72 TRP A C 1
ATOM 563 O O . TRP A 1 72 ? 10.312 -42.042 -6.718 1.00 97.00 72 TRP A O 1
ATOM 573 N N . TRP A 1 73 ? 8.944 -41.818 -4.944 1.00 96.06 73 TRP A N 1
ATOM 574 C CA . TRP A 1 73 ? 9.380 -43.067 -4.324 1.00 96.06 73 TRP A CA 1
ATOM 575 C C . TRP A 1 73 ? 9.119 -44.265 -5.241 1.00 96.06 73 TRP A C 1
ATOM 577 O O . TRP A 1 73 ? 7.978 -44.535 -5.609 1.00 96.06 73 TRP A O 1
ATOM 587 N N . ALA A 1 74 ? 10.169 -45.002 -5.603 1.00 93.94 74 ALA A N 1
ATOM 588 C CA . ALA A 1 74 ? 10.090 -46.018 -6.653 1.00 93.94 74 ALA A CA 1
ATOM 589 C C . ALA A 1 74 ? 9.135 -47.177 -6.317 1.00 93.94 74 ALA A C 1
ATOM 591 O O . ALA A 1 74 ? 8.460 -47.686 -7.210 1.00 93.94 74 ALA A O 1
ATOM 592 N N . ASN A 1 75 ? 9.038 -47.572 -5.042 1.00 94.12 75 ASN A N 1
ATOM 593 C CA . ASN A 1 75 ? 8.178 -48.689 -4.634 1.00 94.12 75 ASN A CA 1
ATOM 594 C C . ASN A 1 75 ? 6.685 -48.338 -4.722 1.00 94.12 75 ASN A C 1
ATOM 596 O O . ASN A 1 75 ? 5.849 -49.229 -4.861 1.00 94.12 75 ASN A O 1
ATOM 600 N N . ASN A 1 76 ? 6.339 -47.050 -4.623 1.00 95.81 76 ASN A N 1
ATOM 601 C CA . ASN A 1 76 ? 4.961 -46.572 -4.691 1.00 95.81 76 ASN A CA 1
ATOM 602 C C . ASN A 1 76 ? 4.920 -45.075 -5.032 1.00 95.81 76 ASN A C 1
ATOM 604 O O . ASN A 1 76 ? 4.684 -44.224 -4.171 1.00 95.81 76 ASN A O 1
ATOM 608 N N . SER A 1 77 ? 5.130 -44.751 -6.305 1.00 94.94 77 SER A N 1
ATOM 609 C CA . SER A 1 77 ? 5.180 -43.360 -6.764 1.00 94.94 77 SER A CA 1
ATOM 610 C C . SER A 1 77 ? 3.861 -42.618 -6.524 1.00 94.94 77 SER A C 1
ATOM 612 O O . SER A 1 77 ? 3.872 -41.428 -6.226 1.00 94.94 77 SER A O 1
ATOM 614 N N . ASP A 1 78 ? 2.727 -43.320 -6.546 1.00 95.94 78 ASP A N 1
ATOM 615 C CA . ASP A 1 78 ? 1.384 -42.753 -6.351 1.00 95.94 78 ASP A CA 1
ATOM 616 C C . ASP A 1 78 ? 0.953 -42.654 -4.876 1.00 95.94 78 ASP A C 1
ATOM 618 O O . ASP A 1 78 ? -0.188 -42.281 -4.558 1.00 95.94 78 ASP A O 1
ATOM 622 N N . GLY A 1 79 ? 1.846 -43.005 -3.952 1.00 95.38 79 GLY A N 1
ATOM 623 C CA . GLY A 1 79 ? 1.603 -42.922 -2.522 1.00 95.38 79 GLY A CA 1
ATOM 624 C C . GLY A 1 79 ? 1.583 -41.493 -1.972 1.00 95.38 79 GLY A C 1
ATOM 625 O O . GLY A 1 79 ? 1.648 -40.494 -2.691 1.00 95.38 79 GLY A O 1
ATOM 626 N N . VAL A 1 80 ? 1.432 -41.400 -0.655 1.00 97.38 80 VAL A N 1
ATOM 627 C CA . VAL A 1 80 ? 1.367 -40.154 0.111 1.00 97.38 80 VAL A CA 1
ATOM 628 C C . VAL A 1 80 ? 2.789 -39.684 0.394 1.00 97.38 80 VAL A C 1
ATOM 630 O O . VAL A 1 80 ? 3.503 -40.331 1.154 1.00 97.38 80 VAL A O 1
ATOM 633 N N . HIS A 1 81 ? 3.167 -38.537 -0.158 1.00 98.31 81 HIS A N 1
ATOM 634 C CA . HIS A 1 81 ? 4.463 -37.900 0.065 1.00 98.31 81 HIS A CA 1
ATOM 635 C C . HIS A 1 81 ? 4.247 -36.627 0.887 1.00 98.31 81 HIS A C 1
ATOM 637 O O . HIS A 1 81 ? 3.534 -35.711 0.465 1.00 98.31 81 HIS A O 1
ATOM 643 N N . ASN A 1 82 ? 4.796 -36.579 2.100 1.00 96.12 82 ASN A N 1
ATOM 644 C CA . ASN A 1 82 ? 4.491 -35.503 3.040 1.00 96.12 82 ASN A CA 1
ATOM 645 C C . ASN A 1 82 ? 5.261 -34.215 2.742 1.00 96.12 82 ASN A C 1
ATOM 647 O O . ASN A 1 82 ? 6.479 -34.233 2.574 1.00 96.12 82 ASN A O 1
ATOM 651 N N . LEU A 1 83 ? 4.550 -33.086 2.758 1.00 98.31 83 LEU A N 1
ATOM 652 C CA . LEU A 1 83 ? 5.174 -31.764 2.794 1.00 98.31 83 LEU A CA 1
ATOM 653 C C . LEU A 1 83 ? 5.509 -31.381 4.235 1.00 98.31 83 LEU A C 1
ATOM 655 O O . LEU A 1 83 ? 6.647 -31.038 4.534 1.00 98.31 83 LEU A O 1
ATOM 659 N N . PHE A 1 84 ? 4.523 -31.475 5.129 1.00 98.44 84 PHE A N 1
ATOM 660 C CA . PHE A 1 84 ? 4.735 -31.385 6.571 1.00 98.44 84 PHE A CA 1
ATOM 661 C C . PHE A 1 84 ? 3.565 -31.988 7.357 1.00 98.44 84 PHE A C 1
ATOM 663 O O . PHE A 1 84 ? 2.438 -32.125 6.859 1.00 98.44 84 PHE A O 1
ATOM 670 N N . TRP A 1 85 ? 3.818 -32.295 8.624 1.00 97.75 85 TRP A N 1
ATOM 671 C CA . TRP A 1 85 ? 2.813 -32.662 9.610 1.00 97.75 85 TRP A CA 1
ATOM 672 C C . TRP A 1 85 ? 3.042 -31.882 10.905 1.00 97.75 85 TRP A C 1
ATOM 674 O O . TRP A 1 85 ? 4.052 -32.068 11.578 1.00 97.75 85 TRP A O 1
ATOM 684 N N . LEU A 1 86 ? 2.100 -31.005 11.254 1.00 97.69 86 LEU A N 1
ATOM 685 C CA . LEU A 1 86 ? 2.145 -30.189 12.464 1.00 97.69 86 LEU A CA 1
ATOM 686 C C . LEU A 1 86 ? 1.097 -30.665 13.476 1.00 97.69 86 LEU A C 1
ATOM 688 O O . LEU A 1 86 ? -0.107 -30.640 13.201 1.00 97.69 86 LEU A O 1
ATOM 692 N N . THR A 1 87 ? 1.550 -31.058 14.665 1.00 96.31 87 THR A N 1
ATOM 693 C CA . THR A 1 87 ? 0.696 -31.555 15.757 1.00 96.31 87 THR A CA 1
ATOM 694 C C . THR A 1 87 ? 1.002 -30.860 17.080 1.00 96.31 87 THR A C 1
ATOM 696 O O . THR A 1 87 ? 2.108 -30.367 17.287 1.00 96.31 87 THR A O 1
ATOM 699 N N . ARG A 1 88 ? 0.044 -30.821 18.010 1.00 92.00 88 ARG A N 1
ATOM 700 C CA . ARG A 1 88 ? 0.315 -30.405 19.398 1.00 92.00 88 ARG A CA 1
ATOM 701 C C . ARG A 1 88 ? 0.991 -31.536 20.161 1.00 92.00 88 ARG A C 1
ATOM 703 O O . ARG A 1 88 ? 0.476 -32.650 20.153 1.00 92.00 88 ARG A O 1
ATOM 710 N N . GLN A 1 89 ? 2.117 -31.251 20.818 1.00 85.56 89 GLN A N 1
ATOM 711 C CA . GLN A 1 89 ? 2.863 -32.210 21.650 1.00 85.56 89 GLN A CA 1
ATOM 712 C C . GLN A 1 89 ? 3.190 -33.568 20.987 1.00 85.56 89 GLN A C 1
ATOM 714 O O . GLN A 1 89 ? 3.360 -34.567 21.682 1.00 85.56 89 GLN A O 1
ATOM 719 N N . GLY A 1 90 ? 3.217 -33.663 19.653 1.00 82.19 90 GLY A N 1
ATOM 720 C CA . GLY A 1 90 ? 3.367 -34.957 18.968 1.00 82.19 90 GLY A CA 1
ATOM 721 C C . GLY A 1 90 ? 2.144 -35.882 19.082 1.00 82.19 90 GLY A C 1
ATOM 722 O O . GLY A 1 90 ? 2.198 -37.045 18.685 1.00 82.19 90 GLY A O 1
ATOM 723 N N . ILE A 1 91 ? 1.020 -35.395 19.614 1.00 84.94 91 ILE A N 1
ATOM 724 C CA . ILE A 1 91 ? -0.233 -36.140 19.711 1.00 84.94 91 ILE A CA 1
ATOM 725 C C . ILE A 1 91 ? -1.004 -35.916 18.414 1.00 84.94 91 ILE A C 1
ATOM 727 O O . ILE A 1 91 ? -1.412 -34.804 18.098 1.00 84.94 91 ILE A O 1
ATOM 731 N N . TRP A 1 92 ? -1.254 -36.974 17.646 1.00 82.31 92 TRP A N 1
ATOM 732 C CA . TRP A 1 92 ? -1.970 -36.830 16.373 1.00 82.31 92 TRP A CA 1
ATOM 733 C C . TRP A 1 92 ? -3.494 -36.862 16.506 1.00 82.31 92 TRP A C 1
ATOM 735 O O . TRP A 1 92 ? -4.188 -36.386 15.610 1.00 82.31 92 TRP A O 1
ATOM 745 N N . ARG A 1 93 ? -4.052 -37.442 17.580 1.00 86.31 93 ARG A N 1
ATOM 746 C CA . ARG A 1 93 ? -5.512 -37.562 17.754 1.00 86.31 93 ARG A CA 1
ATOM 747 C C . ARG A 1 93 ? -6.074 -36.241 18.265 1.00 86.31 93 ARG A C 1
ATOM 749 O O . ARG A 1 93 ? -5.684 -35.803 19.343 1.00 86.31 93 ARG A O 1
ATOM 756 N N . SER A 1 94 ? -6.974 -35.643 17.488 1.00 87.50 94 SER A N 1
ATOM 757 C CA . SER A 1 94 ? -7.651 -34.372 17.794 1.00 87.50 94 SER A CA 1
ATOM 758 C C . SER A 1 94 ? -6.723 -33.153 17.935 1.00 87.50 94 SER A C 1
ATOM 760 O O . SER A 1 94 ? -7.089 -32.139 18.524 1.00 87.50 94 SER A O 1
ATOM 762 N N . ASN A 1 95 ? -5.493 -33.269 17.432 1.00 93.75 95 ASN A N 1
ATOM 763 C CA . ASN A 1 95 ? -4.384 -32.353 17.711 1.00 93.75 95 ASN A CA 1
ATOM 764 C C . ASN A 1 95 ? -3.498 -32.091 16.477 1.00 93.75 95 ASN A C 1
ATOM 766 O O . ASN A 1 95 ? -2.491 -31.391 16.581 1.00 93.75 95 ASN A O 1
ATOM 770 N N . THR A 1 96 ? -3.866 -32.620 15.305 1.00 96.50 96 THR A N 1
ATOM 771 C CA . THR A 1 96 ? -3.216 -32.292 14.030 1.00 96.50 96 THR A CA 1
ATOM 772 C C . THR A 1 96 ? -3.734 -30.950 13.551 1.00 96.50 96 THR A C 1
ATOM 774 O O . THR A 1 96 ? -4.883 -30.861 13.130 1.00 96.50 96 THR A O 1
ATOM 777 N N . VAL A 1 97 ? -2.884 -29.922 13.597 1.00 96.69 97 VAL A N 1
ATOM 778 C CA . VAL A 1 97 ? -3.206 -28.596 13.055 1.00 96.69 97 VAL A CA 1
ATOM 779 C C . VAL A 1 97 ? -3.237 -28.660 11.541 1.00 96.69 97 VAL A C 1
ATOM 781 O O . VAL A 1 97 ? -4.193 -28.176 10.950 1.00 96.69 97 VAL A O 1
ATOM 784 N N . GLY A 1 98 ? -2.232 -29.282 10.925 1.00 97.50 98 GLY A N 1
ATOM 785 C CA . GLY A 1 98 ? -2.147 -29.446 9.479 1.00 97.50 98 GLY A CA 1
ATOM 786 C C . GLY A 1 98 ? -1.319 -30.665 9.098 1.00 97.50 98 GLY A C 1
ATOM 787 O O . GLY A 1 98 ? -0.258 -30.911 9.672 1.00 97.50 98 GLY A O 1
ATOM 788 N N . TYR A 1 99 ? -1.818 -31.425 8.132 1.00 98.12 99 TYR A N 1
ATOM 789 C CA . TYR A 1 99 ? -1.129 -32.533 7.484 1.00 98.12 99 TYR A CA 1
ATOM 790 C C . TYR A 1 99 ? -1.297 -32.386 5.974 1.00 98.12 99 TYR A C 1
ATOM 792 O O . TYR A 1 99 ? -2.390 -32.599 5.441 1.00 98.12 99 TYR A O 1
ATOM 800 N N . VAL A 1 100 ? -0.226 -31.964 5.301 1.00 98.62 100 VAL A N 1
ATOM 801 C CA . VAL A 1 100 ? -0.252 -31.585 3.884 1.00 98.62 100 VAL A CA 1
ATOM 802 C C . VAL A 1 100 ? 0.631 -32.531 3.087 1.00 98.62 100 VAL A C 1
ATOM 804 O O . VAL A 1 100 ? 1.783 -32.764 3.452 1.00 98.62 100 VAL A O 1
ATOM 807 N N . ASN A 1 101 ? 0.086 -33.089 2.008 1.00 98.50 101 ASN A N 1
ATOM 808 C CA . ASN A 1 101 ? 0.740 -34.134 1.230 1.00 98.50 101 ASN A CA 1
ATOM 809 C C . ASN A 1 101 ? 0.510 -33.960 -0.269 1.00 98.50 101 ASN A C 1
ATOM 811 O O . ASN A 1 101 ? -0.556 -33.508 -0.697 1.00 98.50 101 ASN A O 1
ATOM 815 N N . LEU A 1 102 ? 1.483 -34.420 -1.045 1.00 98.50 102 LEU A N 1
ATOM 816 C CA . LEU A 1 102 ? 1.371 -34.638 -2.478 1.00 98.50 102 LEU A CA 1
ATOM 817 C C . LEU A 1 102 ? 1.164 -36.125 -2.771 1.00 98.50 102 LEU A C 1
ATOM 819 O O . LEU A 1 102 ? 1.560 -36.993 -1.990 1.00 98.50 102 LEU A O 1
ATOM 823 N N . PHE A 1 103 ? 0.542 -36.412 -3.909 1.00 98.06 103 PHE A N 1
ATOM 824 C CA . PHE A 1 103 ? 0.488 -37.752 -4.483 1.00 98.06 103 PHE A CA 1
ATOM 825 C C . PHE A 1 103 ? 1.080 -37.705 -5.877 1.00 98.06 103 PHE A C 1
ATOM 827 O O . PHE A 1 103 ? 0.818 -36.750 -6.612 1.00 98.06 103 PHE A O 1
ATOM 834 N N . GLY A 1 104 ? 1.843 -38.738 -6.217 1.00 92.94 104 GLY A N 1
ATOM 835 C CA . GLY A 1 104 ? 2.590 -38.769 -7.461 1.00 92.94 104 GLY A CA 1
ATOM 836 C C . GLY A 1 104 ? 1.754 -38.943 -8.732 1.00 92.94 104 GLY A C 1
ATOM 837 O O . GLY A 1 104 ? 0.522 -38.815 -8.704 1.00 92.94 104 GLY A O 1
ATOM 838 N N . PRO A 1 105 ? 2.431 -39.204 -9.864 1.00 93.38 105 PRO A N 1
ATOM 839 C CA . PRO A 1 105 ? 1.921 -38.927 -11.208 1.00 93.38 105 PRO A CA 1
ATOM 840 C C . PRO A 1 105 ? 0.626 -39.639 -11.616 1.00 93.38 105 PRO A C 1
ATOM 842 O O . PRO A 1 105 ? -0.122 -39.117 -12.438 1.00 93.38 105 PRO A O 1
ATOM 845 N N . GLY A 1 106 ? 0.322 -40.810 -11.057 1.00 93.88 106 GLY A N 1
ATOM 846 C CA . GLY A 1 106 ? -0.920 -41.546 -11.311 1.00 93.88 106 GLY A CA 1
ATOM 847 C C . GLY A 1 106 ? -2.129 -41.000 -10.547 1.00 93.88 106 GLY A C 1
ATOM 848 O O . GLY A 1 106 ? -3.264 -41.392 -10.817 1.00 93.88 106 GLY A O 1
ATOM 849 N N . ARG A 1 107 ? -1.916 -40.084 -9.592 1.00 96.38 107 ARG A N 1
ATOM 850 C CA . ARG A 1 107 ? -2.981 -39.459 -8.791 1.00 96.38 107 ARG A CA 1
ATOM 851 C C . ARG A 1 107 ? -3.033 -37.942 -8.876 1.00 96.38 107 ARG A C 1
ATOM 853 O O . ARG A 1 107 ? -4.132 -37.415 -8.733 1.00 96.38 107 ARG A O 1
ATOM 860 N N . ASN A 1 108 ? -1.895 -37.269 -9.062 1.00 97.44 108 ASN A N 1
ATOM 861 C CA . ASN A 1 108 ? -1.777 -35.820 -9.272 1.00 97.44 108 ASN A CA 1
ATOM 862 C C . ASN A 1 108 ? -2.709 -34.995 -8.382 1.00 97.44 108 ASN A C 1
ATOM 864 O O . ASN A 1 108 ? -3.646 -34.347 -8.860 1.00 97.44 108 ASN A O 1
ATOM 868 N N . ARG A 1 109 ? -2.470 -35.020 -7.069 1.00 98.00 109 ARG A N 1
ATOM 869 C CA . ARG A 1 109 ? -3.275 -34.230 -6.135 1.00 98.00 109 ARG A CA 1
ATOM 870 C C . ARG A 1 109 ? -2.468 -33.666 -4.980 1.00 98.00 109 ARG A C 1
ATOM 872 O O . ARG A 1 109 ? -1.563 -34.313 -4.453 1.00 98.00 109 ARG A O 1
ATOM 879 N N . LEU A 1 110 ? -2.903 -32.498 -4.532 1.00 98.56 110 LEU A N 1
ATOM 880 C CA . LEU A 1 110 ? -2.559 -31.908 -3.249 1.00 98.56 110 LEU A CA 1
ATOM 881 C C . LEU A 1 110 ? -3.674 -32.242 -2.260 1.00 98.56 110 LEU A C 1
ATOM 883 O O . LEU A 1 110 ? -4.849 -32.013 -2.546 1.00 98.56 110 LEU A O 1
ATOM 887 N N . LYS A 1 111 ? -3.316 -32.754 -1.083 1.00 98.44 111 LYS A N 1
ATOM 888 C CA . LYS A 1 111 ? -4.262 -33.001 0.007 1.00 98.44 111 LYS A CA 1
ATOM 889 C C . LYS A 1 111 ? -3.834 -32.267 1.265 1.00 98.44 111 LYS A C 1
ATOM 891 O O . LYS A 1 111 ? -2.708 -32.445 1.724 1.00 98.44 111 LYS A O 1
ATOM 896 N N . GLN A 1 112 ? -4.771 -31.543 1.865 1.00 98.19 112 GLN A N 1
ATOM 897 C CA . GLN A 1 112 ? -4.643 -31.007 3.218 1.00 98.19 112 GLN A CA 1
ATOM 898 C C . GLN A 1 112 ? -5.624 -31.705 4.158 1.00 98.19 112 GLN A C 1
ATOM 900 O O . GLN A 1 112 ? -6.709 -32.120 3.750 1.00 98.19 112 GLN A O 1
ATOM 905 N N . MET A 1 113 ? -5.236 -31.858 5.419 1.00 97.50 113 MET A N 1
ATOM 906 C CA . MET A 1 113 ? -6.062 -32.471 6.452 1.00 97.50 113 MET A CA 1
ATOM 907 C C . MET A 1 113 ? -5.808 -31.824 7.812 1.00 97.50 113 MET A C 1
ATOM 909 O O . MET A 1 113 ? -4.681 -31.452 8.138 1.00 97.50 113 MET A O 1
ATOM 913 N N . THR A 1 114 ? -6.864 -31.742 8.616 1.00 97.81 114 THR A N 1
ATOM 914 C CA . THR A 1 114 ? -6.810 -31.427 10.040 1.00 97.81 114 THR A CA 1
ATOM 915 C C . THR A 1 114 ? -7.734 -32.360 10.822 1.00 97.81 114 THR A C 1
ATOM 917 O O . THR A 1 114 ? -8.737 -32.861 10.306 1.00 97.81 114 THR A O 1
ATOM 920 N N . ASN A 1 115 ? -7.420 -32.585 12.092 1.00 96.75 115 ASN A N 1
ATOM 921 C CA . ASN A 1 115 ? -8.382 -33.145 13.040 1.00 96.75 115 ASN A CA 1
ATOM 922 C C . ASN A 1 115 ? -8.468 -32.325 14.325 1.00 96.75 115 ASN A C 1
ATOM 924 O O . ASN A 1 115 ? -8.984 -32.811 15.327 1.00 96.75 115 ASN A O 1
ATOM 928 N N . LEU A 1 116 ? -7.949 -31.098 14.304 1.00 95.25 116 LEU A N 1
ATOM 929 C CA . LEU A 1 116 ? -7.889 -30.222 15.460 1.00 95.25 116 LEU A CA 1
ATOM 930 C C . LEU A 1 116 ? -9.281 -30.031 16.078 1.00 95.25 116 LEU A C 1
ATOM 932 O O . LEU A 1 116 ? -10.216 -29.663 15.375 1.00 95.25 116 LEU A O 1
ATOM 936 N N . GLU A 1 117 ? -9.417 -30.299 17.377 1.00 92.19 117 GLU A N 1
ATOM 937 C CA . GLU A 1 117 ? -10.689 -30.204 18.125 1.00 92.19 117 GLU A CA 1
ATOM 938 C C . GLU A 1 117 ? -11.851 -31.074 17.594 1.00 92.19 117 GLU A C 1
ATOM 940 O O . GLU A 1 117 ? -13.000 -30.880 17.984 1.00 92.19 117 GLU A O 1
ATOM 945 N N . LEU A 1 118 ? -11.582 -32.077 16.751 1.00 92.56 118 LEU A N 1
ATOM 946 C CA . LEU A 1 118 ? -12.600 -33.042 16.323 1.00 92.56 118 LEU A CA 1
ATOM 947 C C . LEU A 1 118 ? -12.683 -34.262 17.249 1.00 92.56 118 LEU A C 1
ATOM 949 O O . LEU A 1 118 ? -11.721 -34.621 17.936 1.00 92.56 118 LEU A O 1
ATOM 953 N N . GLY A 1 119 ? -13.828 -34.950 17.230 1.00 89.81 119 GLY A N 1
ATOM 954 C CA . GLY A 1 119 ? -14.029 -36.200 17.960 1.00 89.81 119 GLY A CA 1
ATOM 955 C C . GLY A 1 119 ? -13.103 -37.326 17.483 1.00 89.81 119 GLY A C 1
ATOM 956 O O . GLY A 1 119 ? -12.557 -37.308 16.378 1.00 89.81 119 GLY A O 1
ATOM 957 N N . LYS A 1 120 ? -12.920 -38.358 18.315 1.00 87.94 120 LYS A N 1
ATOM 958 C CA . LYS A 1 120 ? -12.062 -39.507 17.983 1.00 87.94 120 LYS A CA 1
ATOM 959 C C . LYS A 1 120 ? -12.490 -40.140 16.649 1.00 87.94 120 LYS A C 1
ATOM 961 O O . LYS A 1 120 ? -13.629 -40.562 16.500 1.00 87.94 120 LYS A O 1
ATOM 966 N N . GLY A 1 121 ? -11.544 -40.260 15.716 1.00 86.75 121 GLY A N 1
ATOM 967 C CA . GLY A 1 121 ? -11.766 -40.867 14.396 1.00 86.75 121 GLY A CA 1
ATOM 968 C C . GLY A 1 121 ? -12.314 -39.910 13.335 1.00 86.75 121 GLY A C 1
ATOM 969 O O . GLY A 1 121 ? -12.392 -40.297 12.174 1.00 86.75 121 GLY A O 1
ATOM 970 N N . GLN A 1 122 ? -12.643 -38.671 13.701 1.00 95.12 122 GLN A N 1
ATOM 971 C CA . GLN A 1 122 ? -13.070 -37.649 12.753 1.00 95.12 122 GLN A CA 1
ATOM 972 C C . GLN A 1 122 ? -11.866 -36.910 12.159 1.00 95.12 122 GLN A C 1
ATOM 974 O O . GLN A 1 122 ? -10.844 -36.696 12.815 1.00 95.12 122 GLN A O 1
ATOM 979 N N . VAL A 1 123 ? -12.003 -36.518 10.896 1.00 95.75 123 VAL A N 1
ATOM 980 C CA . VAL A 1 123 ? -11.012 -35.752 10.142 1.00 95.75 123 VAL A CA 1
ATOM 981 C C . VAL A 1 123 ? -11.753 -34.801 9.212 1.00 95.75 123 VAL A C 1
ATOM 983 O O . VAL A 1 123 ? -12.803 -35.159 8.680 1.00 95.75 123 VAL A O 1
ATOM 986 N N . ARG A 1 124 ? -11.181 -33.622 8.976 1.00 97.62 124 ARG A N 1
ATOM 987 C CA . ARG A 1 124 ? -11.565 -32.746 7.869 1.00 97.62 124 ARG A CA 1
ATOM 988 C C . ARG A 1 124 ? -10.411 -32.696 6.881 1.00 97.62 124 ARG A C 1
ATOM 990 O O . ARG A 1 124 ? -9.262 -32.528 7.285 1.00 97.62 124 ARG A O 1
ATOM 997 N N . ALA A 1 125 ? -10.696 -32.907 5.606 1.00 97.75 125 ALA A N 1
ATOM 998 C CA . ALA A 1 125 ? -9.679 -32.925 4.570 1.00 97.75 125 ALA A CA 1
ATOM 999 C C . ALA A 1 125 ? -10.235 -32.375 3.265 1.00 97.75 125 ALA A C 1
ATOM 1001 O O . ALA A 1 125 ? -11.407 -32.580 2.968 1.00 97.75 125 ALA A O 1
ATOM 1002 N N . GLU A 1 126 ? -9.353 -31.765 2.485 1.00 98.25 126 GLU A N 1
ATOM 1003 C CA . GLU A 1 126 ? -9.633 -31.264 1.145 1.00 98.25 126 GLU A CA 1
ATOM 1004 C C . GLU A 1 126 ? -8.577 -31.796 0.186 1.00 98.25 126 GLU A C 1
ATOM 1006 O O . GLU A 1 126 ? -7.413 -31.969 0.562 1.00 98.25 126 GLU A O 1
ATOM 1011 N N . THR A 1 127 ? -8.982 -32.109 -1.042 1.00 98.25 127 THR A N 1
ATOM 1012 C CA . THR A 1 127 ? -8.091 -32.648 -2.071 1.00 98.25 127 THR A CA 1
ATOM 1013 C C . THR A 1 127 ? -8.359 -31.956 -3.393 1.00 98.25 127 THR A C 1
ATOM 1015 O O . THR A 1 127 ? -9.455 -32.067 -3.929 1.00 98.25 127 THR A O 1
ATOM 1018 N N . VAL A 1 128 ? -7.334 -31.313 -3.944 1.00 97.69 128 VAL A N 1
ATOM 1019 C CA . VAL A 1 128 ? -7.417 -30.609 -5.227 1.00 97.69 128 VAL A CA 1
ATOM 1020 C C . VAL A 1 128 ? -6.468 -31.238 -6.249 1.00 97.69 128 VAL A C 1
ATOM 1022 O O . VAL A 1 128 ? -5.406 -31.737 -5.857 1.00 97.69 128 VAL A O 1
ATOM 1025 N N . PRO A 1 129 ? -6.813 -31.233 -7.550 1.00 97.69 129 PRO A N 1
ATOM 1026 C CA . PRO A 1 129 ? -5.903 -31.677 -8.599 1.00 97.69 129 PRO A CA 1
ATOM 1027 C C . PRO A 1 129 ? -4.625 -30.836 -8.598 1.00 97.69 129 PRO A C 1
ATOM 1029 O O . PRO A 1 129 ? -4.686 -29.608 -8.574 1.00 97.69 129 PRO A O 1
ATOM 1032 N N . PHE A 1 130 ? -3.473 -31.496 -8.620 1.00 97.88 130 PHE A N 1
ATOM 1033 C CA . PHE A 1 130 ? -2.173 -30.850 -8.752 1.00 97.88 130 PHE A CA 1
ATOM 1034 C C . PHE A 1 130 ? -1.104 -31.878 -9.133 1.00 97.88 130 PHE A C 1
ATOM 1036 O O . PHE A 1 130 ? -0.843 -32.813 -8.376 1.00 97.88 130 PHE A O 1
ATOM 1043 N N . ALA A 1 131 ? -0.482 -31.696 -10.295 1.00 97.50 131 ALA A N 1
ATOM 1044 C CA . ALA A 1 131 ? 0.634 -32.513 -10.757 1.00 97.50 131 ALA A CA 1
ATOM 1045 C C . ALA A 1 131 ? 1.947 -31.804 -10.407 1.00 97.50 131 ALA A C 1
ATOM 1047 O O . ALA A 1 131 ? 2.283 -30.795 -11.020 1.00 97.50 131 ALA A O 1
ATOM 1048 N N . ALA A 1 132 ? 2.657 -32.301 -9.395 1.00 96.50 132 ALA A N 1
ATOM 1049 C CA . ALA A 1 132 ? 3.979 -31.788 -9.056 1.00 96.50 132 ALA A CA 1
ATOM 1050 C C . ALA A 1 132 ? 5.044 -32.403 -9.973 1.00 96.50 132 ALA A C 1
ATOM 1052 O O . ALA A 1 132 ? 5.045 -33.613 -10.211 1.00 96.50 132 ALA A O 1
ATOM 1053 N N . GLU A 1 133 ? 5.964 -31.575 -10.454 1.00 94.88 133 GLU A N 1
ATOM 1054 C CA . GLU A 1 133 ? 7.007 -31.964 -11.398 1.00 94.88 133 GLU A CA 1
ATOM 1055 C C . GLU A 1 133 ? 8.346 -32.159 -10.676 1.00 94.88 133 GLU A C 1
ATOM 1057 O O . GLU A 1 133 ? 8.747 -31.356 -9.833 1.00 94.88 133 GLU A O 1
ATOM 1062 N N . SER A 1 134 ? 9.054 -33.245 -10.998 1.00 95.88 134 SER A N 1
ATOM 1063 C CA . SER A 1 134 ? 10.392 -33.490 -10.451 1.00 95.88 134 SER A CA 1
ATOM 1064 C C . SER A 1 134 ? 11.371 -32.430 -10.961 1.00 95.88 134 SER A C 1
ATOM 1066 O O . SER A 1 134 ? 11.407 -32.134 -12.150 1.00 95.88 134 SER A O 1
ATOM 1068 N N . GLY A 1 135 ? 12.220 -31.914 -10.076 1.00 93.94 135 GLY A N 1
ATOM 1069 C CA . GLY A 1 135 ? 13.178 -30.839 -10.344 1.00 93.94 135 GLY A CA 1
ATOM 1070 C C . GLY A 1 135 ? 12.624 -29.432 -10.105 1.00 93.94 135 GLY A C 1
ATOM 1071 O O . GLY A 1 135 ? 13.393 -28.476 -10.137 1.00 93.94 135 GLY A O 1
ATOM 1072 N N . HIS A 1 136 ? 11.324 -29.297 -9.836 1.00 96.75 136 HIS A N 1
ATOM 1073 C CA . HIS A 1 136 ? 10.682 -28.010 -9.592 1.00 96.75 136 HIS A CA 1
ATOM 1074 C C . HIS A 1 136 ? 10.628 -27.684 -8.099 1.00 96.75 136 HIS A C 1
ATOM 1076 O O . HIS A 1 136 ? 10.489 -28.574 -7.254 1.00 96.75 136 HIS A O 1
ATOM 1082 N N . THR A 1 137 ? 10.704 -26.391 -7.782 1.00 97.19 137 THR A N 1
ATOM 1083 C CA . THR A 1 137 ? 10.590 -25.873 -6.415 1.00 97.19 137 THR A CA 1
ATOM 1084 C C . THR A 1 137 ? 9.257 -25.163 -6.236 1.00 97.19 137 THR A C 1
ATOM 1086 O O . THR A 1 137 ? 8.956 -24.189 -6.927 1.00 97.19 137 THR A O 1
ATOM 1089 N N . TYR A 1 138 ? 8.477 -25.618 -5.260 1.00 96.81 138 TYR A N 1
ATOM 1090 C CA . TYR A 1 138 ? 7.204 -25.009 -4.901 1.00 96.81 138 TYR A CA 1
ATOM 1091 C C . TYR A 1 138 ? 7.306 -24.334 -3.538 1.00 96.81 138 TYR A C 1
ATOM 1093 O O . TYR A 1 138 ? 7.696 -24.962 -2.553 1.00 96.81 138 TYR A O 1
ATOM 1101 N N . HIS A 1 139 ? 6.882 -23.075 -3.468 1.00 94.44 139 HIS A N 1
ATOM 1102 C CA . HIS A 1 139 ? 6.633 -22.395 -2.206 1.00 94.44 139 HIS A CA 1
ATOM 1103 C C . HIS A 1 139 ? 5.279 -22.849 -1.661 1.00 94.44 139 HIS A C 1
ATOM 1105 O O . HIS A 1 139 ? 4.228 -22.610 -2.266 1.00 94.44 139 HIS A O 1
ATOM 1111 N N . VAL A 1 140 ? 5.312 -23.531 -0.522 1.00 97.88 140 VAL A N 1
ATOM 1112 C CA . VAL A 1 140 ? 4.145 -24.049 0.187 1.00 97.88 140 VAL A CA 1
ATOM 1113 C C . VAL A 1 140 ? 3.715 -23.019 1.220 1.00 97.88 140 VAL A C 1
ATOM 1115 O O . VAL A 1 140 ? 4.500 -22.663 2.093 1.00 97.88 140 VAL A O 1
ATOM 1118 N N . ALA A 1 141 ? 2.457 -22.581 1.173 1.00 93.31 141 ALA A N 1
ATOM 1119 C CA . ALA A 1 141 ? 1.871 -21.689 2.169 1.00 93.31 141 ALA A CA 1
ATOM 1120 C C . ALA A 1 141 ? 0.581 -22.291 2.741 1.00 93.31 141 ALA A C 1
ATOM 1122 O O . ALA A 1 141 ? -0.479 -22.247 2.116 1.00 93.31 141 ALA A O 1
ATOM 1123 N N . TYR A 1 142 ? 0.676 -22.841 3.950 1.00 98.25 142 TYR A N 1
ATOM 1124 C CA . TYR A 1 142 ? -0.450 -23.346 4.728 1.00 98.25 142 TYR A CA 1
ATOM 1125 C C . TYR A 1 142 ? -0.881 -22.328 5.781 1.00 98.25 142 TYR A C 1
ATOM 1127 O O . TYR A 1 142 ? -0.048 -21.764 6.488 1.00 98.25 142 TYR A O 1
ATOM 1135 N N . THR A 1 143 ? -2.183 -22.112 5.928 1.00 94.38 143 THR A N 1
ATOM 1136 C CA . THR A 1 143 ? -2.753 -21.261 6.976 1.00 94.38 143 THR A CA 1
ATOM 1137 C C . THR A 1 143 ? -3.960 -21.942 7.595 1.00 94.38 143 THR A C 1
ATOM 1139 O O . THR A 1 143 ? -4.896 -22.281 6.881 1.00 94.38 143 THR A O 1
ATOM 1142 N N . TYR A 1 144 ? -3.950 -22.092 8.917 1.00 96.12 144 TYR A N 1
ATOM 1143 C CA . TYR A 1 144 ? -5.132 -22.379 9.722 1.00 96.12 144 TYR A CA 1
ATOM 1144 C C . TYR A 1 144 ? -5.601 -21.059 10.336 1.00 96.12 144 TYR A C 1
ATOM 1146 O O . TYR A 1 144 ? -4.904 -20.516 11.193 1.00 96.12 144 TYR A O 1
ATOM 1154 N N . ASP A 1 145 ? -6.742 -20.537 9.891 1.00 88.69 145 ASP A N 1
ATOM 1155 C CA . ASP A 1 145 ? -7.291 -19.239 10.288 1.00 88.69 145 ASP A CA 1
ATOM 1156 C C . ASP A 1 145 ? -8.637 -19.416 10.994 1.00 88.69 145 ASP A C 1
ATOM 1158 O O . ASP A 1 145 ? -9.657 -19.696 10.367 1.00 88.69 145 ASP A O 1
ATOM 1162 N N . CYS A 1 146 ? -8.650 -19.253 12.313 1.00 83.44 146 CYS A N 1
ATOM 1163 C CA . CYS A 1 146 ? -9.882 -19.358 13.081 1.00 83.44 146 CYS A CA 1
ATOM 1164 C C . CYS A 1 146 ? -10.759 -18.113 12.952 1.00 83.44 146 CYS A C 1
ATOM 1166 O O . CYS A 1 146 ? -11.978 -18.226 13.047 1.00 83.44 146 CYS A O 1
ATOM 1168 N N . ALA A 1 147 ? -10.155 -16.944 12.714 1.00 68.81 147 ALA A N 1
ATOM 1169 C CA . ALA A 1 147 ? -10.871 -15.677 12.609 1.00 68.81 147 ALA A CA 1
ATOM 1170 C C . ALA A 1 147 ? -11.712 -15.606 11.325 1.00 68.81 147 ALA A C 1
ATOM 1172 O O . ALA A 1 147 ? -12.839 -15.119 11.349 1.00 68.81 147 ALA A O 1
ATOM 1173 N N . GLU A 1 148 ? -11.188 -16.131 10.215 1.00 72.00 148 GLU A N 1
ATOM 1174 C CA . GLU A 1 148 ? -11.947 -16.294 8.964 1.00 72.00 148 GLU A CA 1
ATOM 1175 C C . GLU A 1 148 ? -12.634 -17.672 8.863 1.00 72.00 148 GLU A C 1
ATOM 1177 O O . GLU A 1 148 ? -13.293 -17.958 7.867 1.00 72.00 148 GLU A O 1
ATOM 1182 N N . GLY A 1 149 ? -12.482 -18.542 9.870 1.00 84.19 149 GLY A N 1
ATOM 1183 C CA . GLY A 1 149 ? -13.100 -19.871 9.906 1.00 84.19 149 GLY A CA 1
ATOM 1184 C C . GLY A 1 149 ? -12.631 -20.812 8.790 1.00 84.19 149 GLY A C 1
ATOM 1185 O O . GLY A 1 149 ? -13.405 -21.649 8.326 1.00 84.19 149 GLY A O 1
ATOM 1186 N N . ARG A 1 150 ? -11.378 -20.694 8.333 1.00 90.56 150 ARG A N 1
ATOM 1187 C CA . ARG A 1 150 ? -10.891 -21.328 7.099 1.00 90.56 150 ARG A CA 1
ATOM 1188 C C . ARG A 1 150 ? -9.459 -21.851 7.202 1.00 90.56 150 ARG A C 1
ATOM 1190 O O . ARG A 1 150 ? -8.617 -21.305 7.907 1.00 90.56 150 ARG A O 1
ATOM 1197 N N . ILE A 1 151 ? -9.164 -22.896 6.439 1.00 97.31 151 ILE A N 1
ATOM 1198 C CA . ILE A 1 151 ? -7.841 -23.488 6.257 1.00 97.31 151 ILE A CA 1
ATOM 1199 C C . ILE A 1 151 ? -7.492 -23.470 4.772 1.00 97.31 151 ILE A C 1
ATOM 1201 O O . ILE A 1 151 ? -8.263 -23.956 3.942 1.00 97.31 151 ILE A O 1
ATOM 1205 N N . THR A 1 152 ? -6.312 -22.958 4.436 1.00 94.88 152 THR A N 1
ATOM 1206 C CA . THR A 1 152 ? -5.821 -22.909 3.054 1.00 94.88 152 THR A CA 1
ATOM 1207 C C . THR A 1 152 ? -4.438 -23.505 2.910 1.00 94.88 152 THR A C 1
ATOM 1209 O O . THR A 1 152 ? -3.570 -23.224 3.733 1.00 94.88 152 THR A O 1
ATOM 1212 N N . THR A 1 153 ? -4.199 -24.194 1.797 1.00 98.31 153 THR A N 1
ATOM 1213 C CA . THR A 1 153 ? -2.859 -24.522 1.299 1.00 98.31 153 THR A CA 1
ATOM 1214 C C . THR A 1 153 ? -2.706 -23.985 -0.115 1.00 98.31 153 THR A C 1
ATOM 1216 O O . THR A 1 153 ? -3.415 -24.434 -1.013 1.00 98.31 153 THR A O 1
ATOM 1219 N N . ALA A 1 154 ? -1.769 -23.065 -0.330 1.00 92.25 154 ALA A N 1
ATOM 1220 C CA . ALA A 1 154 ? -1.376 -22.615 -1.660 1.00 92.25 154 ALA A CA 1
ATOM 1221 C C . ALA A 1 154 ? 0.005 -23.166 -2.029 1.00 92.25 154 ALA A C 1
ATOM 1223 O O . ALA A 1 154 ? 0.904 -23.197 -1.188 1.00 92.25 154 ALA A O 1
ATOM 1224 N N . LEU A 1 155 ? 0.163 -23.567 -3.291 1.00 95.56 155 LEU A N 1
ATOM 1225 C CA . LEU A 1 155 ? 1.458 -23.866 -3.898 1.00 95.56 155 LEU A CA 1
ATOM 1226 C C . LEU A 1 155 ? 1.735 -22.825 -4.976 1.00 95.56 155 LEU A C 1
ATOM 1228 O O . LEU A 1 155 ? 0.927 -22.664 -5.896 1.00 95.56 155 LEU A O 1
ATOM 1232 N N . THR A 1 156 ? 2.854 -22.117 -4.865 1.00 86.50 156 THR A N 1
ATOM 1233 C CA . THR A 1 156 ? 3.300 -21.139 -5.865 1.00 86.50 156 THR A CA 1
ATOM 1234 C C . THR A 1 156 ? 4.672 -21.502 -6.405 1.00 86.50 156 THR A C 1
ATOM 1236 O O . THR A 1 156 ? 5.526 -21.985 -5.672 1.00 86.50 156 THR A O 1
ATOM 1239 N N . GLU A 1 157 ? 4.899 -21.223 -7.678 1.00 89.56 157 GLU A N 1
ATOM 1240 C CA . GLU A 1 157 ? 6.191 -21.376 -8.348 1.00 89.56 157 GLU A CA 1
ATOM 1241 C C . GLU A 1 157 ? 6.366 -20.169 -9.269 1.00 89.56 157 GLU A C 1
ATOM 1243 O O . GLU A 1 157 ? 5.423 -19.79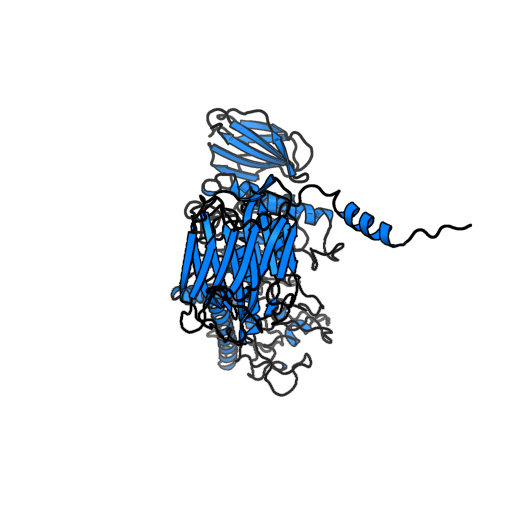2 -9.973 1.00 89.56 157 GLU A O 1
ATOM 1248 N N . ASN A 1 158 ? 7.547 -19.543 -9.237 1.00 78.81 158 ASN A N 1
ATOM 1249 C CA . ASN A 1 158 ? 7.858 -18.331 -10.006 1.00 78.81 158 ASN A CA 1
ATOM 1250 C C . ASN A 1 158 ? 6.762 -17.253 -9.854 1.00 78.81 158 ASN A C 1
ATOM 1252 O O . ASN A 1 158 ? 6.256 -16.696 -10.827 1.00 78.81 158 ASN A O 1
ATOM 1256 N N . GLY A 1 159 ? 6.295 -17.054 -8.614 1.00 59.66 159 GLY A N 1
ATOM 1257 C CA . GLY A 1 159 ? 5.237 -16.102 -8.256 1.00 59.66 159 GLY A CA 1
ATOM 1258 C C . GLY A 1 159 ? 3.817 -16.468 -8.718 1.00 59.66 159 GLY A C 1
ATOM 1259 O O . GLY A 1 159 ? 2.861 -15.782 -8.351 1.00 59.66 159 GLY A O 1
ATOM 1260 N N . SER A 1 160 ? 3.633 -17.536 -9.495 1.00 63.38 160 SER A N 1
ATOM 1261 C CA . SER A 1 160 ? 2.323 -17.966 -9.997 1.00 63.38 160 SER A CA 1
ATOM 1262 C C . SER A 1 160 ? 1.723 -19.054 -9.110 1.00 63.38 160 SER A C 1
ATOM 1264 O O . SER A 1 160 ? 2.388 -20.038 -8.786 1.00 63.38 160 SER A O 1
ATOM 1266 N N . ARG A 1 161 ? 0.447 -18.912 -8.727 1.00 85.12 161 ARG A N 1
ATOM 1267 C CA . ARG A 1 161 ? -0.276 -19.927 -7.944 1.00 85.12 161 ARG A CA 1
ATOM 1268 C C . ARG A 1 161 ? -0.616 -21.126 -8.823 1.00 85.12 161 ARG A C 1
ATOM 1270 O O . ARG A 1 161 ? -1.358 -20.988 -9.788 1.00 85.12 161 ARG A O 1
ATOM 1277 N N . LYS A 1 162 ? -0.096 -22.296 -8.460 1.00 91.94 162 LYS A N 1
ATOM 1278 C CA . LYS A 1 162 ? -0.295 -23.563 -9.176 1.00 91.94 162 LYS A CA 1
ATOM 1279 C C . LYS A 1 162 ? -1.423 -24.405 -8.590 1.00 91.94 162 LYS A C 1
ATOM 1281 O O . LYS A 1 162 ? -2.112 -25.095 -9.329 1.00 91.94 162 LYS A O 1
ATOM 1286 N N . ALA A 1 163 ? -1.633 -24.324 -7.277 1.00 93.50 163 ALA A N 1
ATOM 1287 C CA . ALA A 1 163 ? -2.736 -24.992 -6.594 1.00 93.50 163 ALA A CA 1
ATOM 1288 C C . ALA A 1 163 ? -3.220 -24.174 -5.393 1.00 93.50 163 ALA A C 1
ATOM 1290 O O . ALA A 1 163 ? -2.443 -23.447 -4.768 1.00 93.50 163 ALA A O 1
ATOM 1291 N N . LEU A 1 164 ? -4.506 -24.319 -5.069 1.00 93.94 164 LEU A N 1
ATOM 1292 C CA . LEU A 1 164 ? -5.129 -23.795 -3.857 1.00 93.94 164 LEU A CA 1
ATOM 1293 C C . LEU A 1 164 ? -6.123 -24.832 -3.335 1.00 93.94 164 LEU A C 1
ATOM 1295 O O . LEU A 1 164 ? -7.125 -25.095 -3.990 1.00 93.94 164 LEU A O 1
ATOM 1299 N N . ALA A 1 165 ? -5.842 -25.407 -2.170 1.00 93.75 165 ALA A N 1
ATOM 1300 C CA . ALA A 1 165 ? -6.803 -26.201 -1.416 1.00 93.75 165 ALA A CA 1
ATOM 1301 C C . ALA A 1 165 ? -7.401 -25.339 -0.303 1.00 93.75 165 ALA A C 1
ATOM 1303 O O . ALA A 1 165 ? -6.666 -24.640 0.398 1.00 93.75 165 ALA A O 1
ATOM 1304 N N . GLU A 1 166 ? -8.714 -25.415 -0.114 1.00 94.00 166 GLU A N 1
ATOM 1305 C CA . GLU A 1 166 ? -9.448 -24.594 0.844 1.00 94.00 166 GLU A CA 1
ATOM 1306 C C . GLU A 1 166 ? -10.538 -25.412 1.538 1.00 94.00 166 GLU A C 1
ATOM 1308 O O . GLU A 1 166 ? -11.276 -26.139 0.887 1.00 94.00 166 GLU A O 1
ATOM 1313 N N . MET A 1 167 ? -10.635 -25.314 2.862 1.00 96.94 167 MET A N 1
ATOM 1314 C CA . MET A 1 167 ? -11.701 -25.944 3.647 1.00 96.94 167 MET A CA 1
ATOM 1315 C C . MET A 1 167 ? -12.021 -25.115 4.884 1.00 96.94 167 MET A C 1
ATOM 1317 O O . MET A 1 167 ? -11.215 -24.287 5.295 1.00 96.94 167 MET A O 1
ATOM 1321 N N . GLU A 1 168 ? -13.167 -25.345 5.519 1.00 93.56 168 GLU A N 1
ATOM 1322 C CA . GLU A 1 168 ? -13.476 -24.665 6.782 1.00 93.56 168 GLU A CA 1
ATOM 1323 C C . GLU A 1 168 ? -12.539 -25.127 7.909 1.00 93.56 168 GLU A C 1
ATOM 1325 O O . GLU A 1 168 ? -12.133 -26.294 7.973 1.00 93.56 168 GLU A O 1
ATOM 1330 N N . ALA A 1 169 ? -12.228 -24.219 8.831 1.00 93.19 169 ALA A N 1
ATOM 1331 C CA . ALA A 1 169 ? -11.526 -24.548 10.061 1.00 93.19 169 ALA A CA 1
ATOM 1332 C C . ALA A 1 169 ? -12.419 -25.369 11.002 1.00 93.19 169 ALA A C 1
ATOM 1334 O O . ALA A 1 169 ? -13.632 -25.190 11.062 1.00 93.19 169 ALA A O 1
ATOM 1335 N N . THR A 1 170 ? -11.817 -26.271 11.777 1.00 96.12 170 THR A N 1
ATOM 1336 C CA . THR A 1 170 ? -12.540 -27.112 12.749 1.00 96.12 170 THR A CA 1
ATOM 1337 C C . THR A 1 170 ? -12.590 -26.507 14.151 1.00 96.12 170 THR A C 1
ATOM 1339 O O . THR A 1 170 ? -13.238 -27.060 15.033 1.00 96.12 170 THR A O 1
ATOM 1342 N N . ALA A 1 171 ? -11.921 -25.374 14.362 1.00 90.94 171 ALA A N 1
ATOM 1343 C CA . ALA A 1 171 ? -11.797 -24.704 15.648 1.00 90.94 171 ALA A CA 1
ATOM 1344 C C . ALA A 1 171 ? -11.929 -23.193 15.451 1.00 90.94 171 ALA A C 1
ATOM 1346 O O . ALA A 1 171 ? -11.372 -22.651 14.497 1.00 90.94 171 ALA A O 1
ATOM 1347 N N . SER A 1 172 ? -12.635 -22.532 16.367 1.00 84.06 172 SER A N 1
ATOM 1348 C CA . SER A 1 172 ? -12.768 -21.071 16.427 1.00 84.06 172 SER A CA 1
ATOM 1349 C C . SER A 1 172 ? -11.600 -20.391 17.147 1.00 84.06 172 SER A C 1
ATOM 1351 O O . SER A 1 172 ? -11.437 -19.182 17.027 1.00 84.06 172 SER A O 1
ATOM 1353 N N . GLN A 1 173 ? -10.772 -21.162 17.859 1.00 84.31 173 GLN A N 1
ATOM 1354 C CA . GLN A 1 173 ? -9.526 -20.735 18.493 1.00 84.31 173 GLN A CA 1
ATOM 1355 C C . GLN A 1 173 ? -8.566 -21.930 18.631 1.00 84.31 173 GLN A C 1
ATOM 1357 O O . GLN A 1 173 ? -8.989 -23.080 18.764 1.00 84.31 173 GLN A O 1
ATOM 1362 N N . ILE A 1 174 ? -7.258 -21.670 18.647 1.00 88.81 174 ILE A N 1
ATOM 1363 C CA . ILE A 1 174 ? -6.203 -22.679 18.799 1.00 88.81 174 ILE A CA 1
ATOM 1364 C C . ILE A 1 174 ? -5.549 -22.503 20.168 1.00 88.81 174 ILE A C 1
ATOM 1366 O O . ILE A 1 174 ? -4.554 -21.794 20.315 1.00 88.81 174 ILE A O 1
ATOM 1370 N N . GLN A 1 175 ? -6.077 -23.188 21.177 1.00 87.81 175 GLN A N 1
ATOM 1371 C CA . GLN A 1 175 ? -5.447 -23.219 22.494 1.00 87.81 175 GLN A CA 1
ATOM 1372 C C . GLN A 1 175 ? -4.222 -24.144 22.494 1.00 87.81 175 GLN A C 1
ATOM 1374 O O . GLN A 1 175 ? -4.303 -25.295 22.062 1.00 87.81 175 GLN A O 1
ATOM 1379 N N . THR A 1 176 ? -3.076 -23.679 22.984 1.00 85.12 176 THR A N 1
ATOM 1380 C CA . THR A 1 176 ? -1.939 -24.560 23.246 1.00 85.12 176 THR A CA 1
ATOM 1381 C C . THR A 1 176 ? -2.291 -25.511 24.384 1.00 85.12 176 THR A C 1
ATOM 1383 O O . THR A 1 176 ? -2.824 -25.116 25.417 1.00 85.12 176 THR A O 1
ATOM 1386 N N . LYS A 1 177 ? -2.039 -26.797 24.146 1.00 84.50 177 LYS A N 1
ATOM 1387 C CA . LYS A 1 177 ? -2.184 -27.877 25.122 1.00 84.50 177 LYS A CA 1
ATOM 1388 C C . LYS A 1 177 ? -0.790 -28.467 25.272 1.00 84.50 177 LYS A C 1
ATOM 1390 O O . LYS A 1 177 ? -0.468 -29.420 24.572 1.00 84.50 177 LYS A O 1
ATOM 1395 N N . GLY A 1 178 ? 0.073 -27.799 26.034 1.00 84.25 178 GLY A N 1
ATOM 1396 C CA . GLY A 1 178 ? 1.494 -28.108 26.145 1.00 84.25 178 GLY A CA 1
ATOM 1397 C C . GLY A 1 178 ? 2.467 -26.998 25.769 1.00 84.25 178 GLY A C 1
ATOM 1398 O O . GLY A 1 178 ? 2.108 -25.970 25.202 1.00 84.25 178 GLY A O 1
ATOM 1399 N N . SER A 1 179 ? 3.749 -27.274 26.020 1.00 85.25 179 SER A N 1
ATOM 1400 C CA . SER A 1 179 ? 4.866 -26.354 25.782 1.00 85.25 179 SER A CA 1
ATOM 1401 C C . SER A 1 179 ? 5.489 -26.426 24.378 1.00 85.25 179 SER A C 1
ATOM 1403 O O . SER A 1 179 ? 6.454 -25.709 24.100 1.00 85.25 179 SER A O 1
ATOM 1405 N N . PHE A 1 180 ? 4.986 -27.278 23.475 1.00 90.25 180 PHE A N 1
ATOM 1406 C CA . PHE A 1 180 ? 5.499 -27.361 22.104 1.00 90.25 180 PHE A CA 1
ATOM 1407 C C . PHE A 1 180 ? 4.481 -27.886 21.080 1.00 90.25 180 PHE A C 1
ATOM 1409 O O . PHE A 1 180 ? 3.542 -28.621 21.404 1.00 90.25 180 PHE A O 1
ATOM 1416 N N . TYR A 1 181 ? 4.714 -27.530 19.818 1.00 94.44 181 TYR A N 1
ATOM 1417 C CA . TYR A 1 181 ? 4.161 -28.217 18.651 1.00 94.44 181 TYR A CA 1
ATOM 1418 C C . TYR A 1 181 ? 5.240 -29.083 18.018 1.00 94.44 181 TYR A C 1
ATOM 1420 O O . TYR A 1 181 ? 6.391 -28.674 17.961 1.00 94.44 181 TYR A O 1
ATOM 1428 N N . GLN A 1 182 ? 4.874 -30.247 17.504 1.00 96.31 182 GLN A N 1
ATOM 1429 C CA . GLN A 1 182 ? 5.790 -31.107 16.777 1.00 96.31 182 GLN A CA 1
ATOM 1430 C C . GLN A 1 182 ? 5.575 -30.935 15.276 1.00 96.31 182 GLN A C 1
ATOM 1432 O O . GLN A 1 182 ? 4.476 -31.183 14.773 1.00 96.31 182 GLN A O 1
ATOM 1437 N N . LEU A 1 183 ? 6.629 -30.519 14.579 1.00 97.50 183 LEU A N 1
ATOM 1438 C CA . LEU A 1 183 ? 6.715 -30.543 13.127 1.00 97.50 183 LEU A CA 1
ATOM 1439 C C . LEU A 1 183 ? 7.452 -31.806 12.705 1.00 97.50 183 LEU A C 1
ATOM 1441 O O . LEU A 1 183 ? 8.594 -32.012 13.103 1.00 97.50 183 LEU A O 1
ATOM 1445 N N . ARG A 1 184 ? 6.829 -32.607 11.852 1.00 97.44 184 ARG A N 1
ATOM 1446 C CA . ARG A 1 184 ? 7.452 -33.748 11.187 1.00 97.44 184 ARG A CA 1
ATOM 1447 C C . ARG A 1 184 ? 7.470 -33.502 9.684 1.00 97.44 184 ARG A C 1
ATOM 1449 O O . ARG A 1 184 ? 6.467 -33.056 9.131 1.00 97.44 184 ARG A O 1
ATOM 1456 N N . ILE A 1 185 ? 8.601 -33.779 9.045 1.00 97.88 185 ILE A N 1
ATOM 1457 C CA . ILE A 1 185 ? 8.766 -33.748 7.588 1.00 97.88 185 ILE A CA 1
ATOM 1458 C C . ILE A 1 185 ? 9.331 -35.095 7.145 1.00 97.88 185 ILE A C 1
ATOM 1460 O O . ILE A 1 185 ? 10.199 -35.661 7.815 1.00 97.88 185 ILE A O 1
ATOM 1464 N N . GLY A 1 186 ? 8.813 -35.593 6.022 1.00 94.88 186 GLY A N 1
ATOM 1465 C CA . GLY A 1 186 ? 9.086 -36.935 5.522 1.00 94.88 186 GLY A CA 1
ATOM 1466 C C . GLY A 1 186 ? 8.232 -38.005 6.210 1.00 94.88 186 GLY A C 1
ATOM 1467 O O . GLY A 1 186 ? 7.727 -37.830 7.327 1.00 94.88 186 GLY A O 1
ATOM 1468 N N . LEU A 1 187 ? 8.062 -39.134 5.525 1.00 95.75 187 LEU A N 1
ATOM 1469 C CA . LEU A 1 187 ? 7.379 -40.325 6.031 1.00 95.75 187 LEU A CA 1
ATOM 1470 C C . LEU A 1 187 ? 8.281 -41.542 5.851 1.00 95.75 187 LEU A C 1
ATOM 1472 O O . LEU A 1 187 ? 9.157 -41.547 4.996 1.00 95.75 187 LEU A O 1
ATOM 1476 N N . ASN A 1 188 ? 8.043 -42.572 6.655 1.00 94.50 188 ASN A N 1
ATOM 1477 C CA . ASN A 1 188 ? 8.615 -43.884 6.388 1.00 94.50 188 ASN A CA 1
ATOM 1478 C C . ASN A 1 188 ? 7.696 -44.645 5.436 1.00 94.50 188 ASN A C 1
ATOM 1480 O O . ASN A 1 188 ? 6.488 -44.389 5.414 1.00 94.50 188 ASN A O 1
ATOM 1484 N N . GLU A 1 189 ? 8.241 -45.615 4.707 1.00 94.00 189 GLU A N 1
ATOM 1485 C CA . GLU A 1 189 ? 7.419 -46.497 3.882 1.00 94.00 189 GLU A CA 1
ATOM 1486 C C . GLU A 1 189 ? 6.481 -47.336 4.762 1.00 94.00 189 GLU A C 1
ATOM 1488 O O . GLU A 1 189 ? 6.899 -48.254 5.475 1.00 94.00 189 GLU A O 1
ATOM 1493 N N . LYS A 1 190 ? 5.188 -46.993 4.750 1.00 92.25 190 LYS A N 1
ATOM 1494 C CA . LYS A 1 190 ? 4.175 -47.676 5.559 1.00 92.25 190 LYS A CA 1
ATOM 1495 C C . LYS A 1 190 ? 2.778 -47.532 4.965 1.00 92.25 190 LYS A C 1
ATOM 1497 O O . LYS A 1 190 ? 2.232 -46.438 4.872 1.00 92.25 190 LYS A O 1
ATOM 1502 N N . TYR A 1 191 ? 2.137 -48.654 4.642 1.00 92.06 191 TYR A N 1
ATOM 1503 C CA . TYR A 1 191 ? 0.844 -48.680 3.945 1.00 92.06 191 TYR A CA 1
ATOM 1504 C C . TYR A 1 191 ? 0.904 -47.919 2.611 1.00 92.06 191 TYR A C 1
ATOM 1506 O O . TYR A 1 191 ? 1.441 -48.427 1.637 1.00 92.06 191 TYR A O 1
ATOM 1514 N N . THR A 1 192 ? 0.350 -46.707 2.563 1.00 93.00 192 THR A N 1
ATOM 1515 C CA . THR A 1 192 ? 0.409 -45.817 1.399 1.00 93.00 192 THR A CA 1
ATOM 1516 C C . THR A 1 192 ? 1.332 -44.624 1.623 1.00 93.00 192 THR A C 1
ATOM 1518 O O . THR A 1 192 ? 1.388 -43.765 0.756 1.00 93.00 192 THR A O 1
ATOM 1521 N N . GLU A 1 193 ? 1.965 -44.505 2.789 1.00 95.81 193 GLU A N 1
ATOM 1522 C CA . GLU A 1 193 ? 2.936 -43.458 3.108 1.00 95.81 193 GLU A CA 1
ATOM 1523 C C . GLU A 1 193 ? 4.274 -43.772 2.448 1.00 95.81 193 GLU A C 1
ATOM 1525 O O . GLU A 1 193 ? 4.738 -44.913 2.501 1.00 95.81 193 GLU A O 1
ATOM 1530 N N . CYS A 1 194 ? 4.869 -42.762 1.820 1.00 97.56 194 CYS A N 1
ATOM 1531 C CA . CYS A 1 194 ? 6.084 -42.898 1.035 1.00 97.56 194 CYS A CA 1
ATOM 1532 C C . CYS A 1 194 ? 7.151 -41.904 1.506 1.00 97.56 194 CYS A C 1
ATOM 1534 O O . CYS A 1 194 ? 6.833 -40.727 1.730 1.00 97.56 194 CYS A O 1
ATOM 1536 N N . PRO A 1 195 ? 8.413 -42.347 1.625 1.00 97.38 195 PRO A N 1
ATOM 1537 C CA . PRO A 1 195 ? 9.541 -41.454 1.828 1.00 97.38 195 PRO A CA 1
ATOM 1538 C C . PRO A 1 195 ? 9.682 -40.437 0.698 1.00 97.38 195 PRO A C 1
ATOM 1540 O O . PRO A 1 195 ? 9.392 -40.717 -0.462 1.00 97.38 195 PRO A O 1
ATOM 1543 N N . THR A 1 196 ? 10.191 -39.256 1.032 1.00 97.88 196 THR A N 1
ATOM 1544 C CA . THR A 1 196 ? 10.530 -38.190 0.076 1.00 97.88 196 THR A CA 1
ATOM 1545 C C . THR A 1 196 ? 12.039 -38.145 -0.178 1.00 97.88 196 THR A C 1
ATOM 1547 O O . THR A 1 196 ? 12.650 -37.081 -0.243 1.00 97.88 196 THR A O 1
ATOM 1550 N N . VAL A 1 197 ? 12.668 -39.322 -0.276 1.00 96.69 197 VAL A N 1
ATOM 1551 C CA . VAL A 1 197 ? 14.113 -39.450 -0.516 1.00 96.69 197 VAL A CA 1
ATOM 1552 C C . VAL A 1 197 ? 14.497 -38.734 -1.811 1.00 96.69 197 VAL A C 1
ATOM 1554 O O . VAL A 1 197 ? 13.884 -38.944 -2.855 1.00 96.69 197 VAL A O 1
ATOM 1557 N N . GLY A 1 198 ? 15.514 -37.873 -1.734 1.00 94.56 198 GLY A N 1
ATOM 1558 C CA . GLY A 1 198 ? 15.969 -37.053 -2.862 1.00 94.56 198 GLY A CA 1
ATOM 1559 C C . GLY A 1 198 ? 15.191 -35.748 -3.075 1.00 94.56 198 GLY A C 1
ATOM 1560 O O . GLY A 1 198 ? 15.487 -35.030 -4.026 1.00 94.56 198 GLY A O 1
ATOM 1561 N N . TRP A 1 199 ? 14.220 -35.425 -2.217 1.00 98.31 199 TRP A N 1
ATOM 1562 C CA . TRP A 1 199 ? 13.594 -34.099 -2.171 1.00 98.31 199 TRP A CA 1
ATOM 1563 C C . TRP A 1 199 ? 14.417 -33.160 -1.283 1.00 98.31 199 TRP A C 1
ATOM 1565 O O . TRP A 1 199 ? 15.193 -33.609 -0.438 1.00 98.31 199 TRP A O 1
ATOM 1575 N N . THR A 1 200 ? 14.220 -31.851 -1.422 1.00 98.44 200 THR A N 1
ATOM 1576 C CA . THR A 1 200 ? 14.874 -30.849 -0.565 1.00 98.44 200 THR A CA 1
ATOM 1577 C C . THR A 1 200 ? 13.844 -29.903 0.027 1.00 98.44 200 THR A C 1
ATOM 1579 O O . THR A 1 200 ? 12.964 -29.418 -0.681 1.00 98.44 200 THR A O 1
ATOM 1582 N N . TYR A 1 201 ? 13.963 -29.642 1.328 1.00 98.50 201 TYR A N 1
ATOM 1583 C CA . TYR A 1 201 ? 13.105 -28.732 2.076 1.00 98.50 201 TYR A CA 1
ATOM 1584 C C . TYR A 1 201 ? 13.930 -27.557 2.596 1.00 98.50 201 TYR A C 1
ATOM 1586 O O . TYR A 1 201 ? 14.943 -27.751 3.284 1.00 98.50 201 TYR A O 1
ATOM 1594 N N . SER A 1 202 ? 13.474 -26.343 2.300 1.00 91.62 202 SER A N 1
ATOM 1595 C CA . SER A 1 202 ? 14.190 -25.118 2.640 1.00 91.62 202 SER A CA 1
ATOM 1596 C C . SER A 1 202 ? 13.275 -24.000 3.143 1.00 91.62 202 SER A C 1
ATOM 1598 O O . SER A 1 202 ? 12.050 -24.059 3.033 1.00 91.62 202 SER A O 1
ATOM 1600 N N . ASN A 1 203 ? 13.877 -22.998 3.789 1.00 85.94 203 ASN A N 1
ATOM 1601 C CA . ASN A 1 203 ? 13.236 -21.730 4.163 1.00 85.94 203 ASN A CA 1
ATOM 1602 C C . ASN A 1 203 ? 11.944 -21.860 4.997 1.00 85.94 203 ASN A C 1
ATOM 1604 O O . ASN A 1 203 ? 10.962 -21.143 4.786 1.00 85.94 203 ASN A O 1
ATOM 1608 N N . LEU A 1 204 ? 11.937 -22.751 5.993 1.00 94.38 204 LEU A N 1
ATOM 1609 C CA . LEU A 1 204 ? 10.787 -22.938 6.875 1.00 94.38 204 LEU A CA 1
ATOM 1610 C C . LEU A 1 204 ? 10.495 -21.676 7.703 1.00 94.38 204 LEU A C 1
ATOM 1612 O O . LEU A 1 204 ? 11.383 -21.093 8.340 1.00 94.38 204 LEU A O 1
ATOM 1616 N N . ARG A 1 205 ? 9.212 -21.318 7.778 1.00 90.31 205 ARG A N 1
ATOM 1617 C CA . ARG A 1 205 ? 8.637 -20.331 8.698 1.00 90.31 205 ARG A CA 1
ATOM 1618 C C . ARG A 1 205 ? 7.331 -20.855 9.276 1.00 90.31 205 ARG A C 1
ATOM 1620 O O . ARG A 1 205 ? 6.403 -21.150 8.532 1.00 90.31 205 ARG A O 1
ATOM 1627 N N . ILE A 1 206 ? 7.223 -20.906 10.600 1.00 92.81 206 ILE A N 1
ATOM 1628 C CA . ILE A 1 206 ? 5.967 -21.211 11.293 1.00 92.81 206 ILE A CA 1
ATOM 1629 C C . ILE A 1 206 ? 5.624 -20.045 12.208 1.00 92.81 206 ILE A C 1
ATOM 1631 O O . ILE A 1 206 ? 6.392 -19.742 13.119 1.00 92.81 206 ILE A O 1
ATOM 1635 N N . LYS A 1 207 ? 4.489 -19.388 11.965 1.00 87.56 207 LYS A N 1
ATOM 1636 C CA . LYS A 1 207 ? 4.008 -18.249 12.757 1.00 87.56 207 LYS A CA 1
ATOM 1637 C C . LYS A 1 207 ? 2.768 -18.643 13.556 1.00 87.56 207 LYS A C 1
ATOM 1639 O O . LYS A 1 207 ? 1.802 -19.129 12.974 1.00 87.56 207 LYS A O 1
ATOM 1644 N N . PHE A 1 208 ? 2.791 -18.388 14.862 1.00 86.56 208 PHE A N 1
ATOM 1645 C CA . PHE A 1 208 ? 1.641 -18.490 15.765 1.00 86.56 208 PHE A CA 1
ATOM 1646 C C . PHE A 1 208 ? 1.161 -17.076 16.114 1.00 86.56 208 PHE A C 1
ATOM 1648 O O . PHE A 1 208 ? 1.937 -16.305 16.683 1.00 86.56 208 PHE A O 1
ATOM 1655 N N . LEU A 1 209 ? -0.082 -16.733 15.762 1.00 76.75 209 LEU A N 1
ATOM 1656 C CA . LEU A 1 209 ? -0.655 -15.390 15.926 1.00 76.75 209 LEU A CA 1
ATOM 1657 C C . LEU A 1 209 ? -1.798 -15.411 16.970 1.00 76.75 209 LEU A C 1
ATOM 1659 O O . LEU A 1 209 ? -2.732 -16.199 16.798 1.00 76.75 209 LEU A O 1
ATOM 1663 N N . PRO A 1 210 ? -1.722 -14.628 18.066 1.00 70.94 210 PRO A N 1
ATOM 1664 C CA . PRO A 1 210 ? -2.672 -14.645 19.190 1.00 70.94 210 PRO A CA 1
ATOM 1665 C C . PRO A 1 210 ? -4.007 -13.937 18.921 1.00 70.94 210 PRO A C 1
ATOM 1667 O O . PRO A 1 210 ? -4.193 -13.269 17.908 1.00 70.94 210 PRO A O 1
ATOM 1670 N N . GLU A 1 211 ? -4.934 -14.073 19.867 1.00 55.44 211 GLU A N 1
ATOM 1671 C CA . GLU A 1 211 ? -6.220 -13.366 19.869 1.00 55.44 211 GLU A CA 1
ATOM 1672 C C . GLU A 1 211 ? -6.041 -11.841 19.874 1.00 55.44 211 GLU A C 1
ATOM 1674 O O . GLU A 1 211 ? -5.147 -11.323 20.545 1.00 55.44 211 GLU A O 1
ATOM 1679 N N . GLY A 1 212 ? -6.823 -11.107 19.079 1.00 45.16 212 GLY A N 1
ATOM 1680 C CA . GLY A 1 212 ? -6.670 -9.649 18.955 1.00 45.16 212 GLY A CA 1
ATOM 1681 C C . GLY A 1 212 ? -5.442 -9.193 18.150 1.00 45.16 212 GLY A C 1
ATOM 1682 O O . GLY A 1 212 ? -5.391 -8.037 17.729 1.00 45.16 212 GLY A O 1
ATOM 1683 N N . THR A 1 213 ? -4.533 -10.108 17.779 1.00 43.69 213 THR A N 1
ATOM 1684 C CA . THR A 1 213 ? -3.753 -9.964 16.539 1.00 43.69 213 THR A CA 1
ATOM 1685 C C . THR A 1 213 ? -4.593 -10.427 15.364 1.00 43.69 213 THR A C 1
ATOM 1687 O O . THR A 1 213 ? -4.131 -11.221 14.543 1.00 43.69 213 THR A O 1
ATOM 1690 N N . ALA A 1 214 ? -5.819 -9.901 15.262 1.00 40.31 214 ALA A N 1
ATOM 1691 C CA . ALA A 1 214 ? -6.558 -9.859 14.015 1.00 40.31 214 ALA A CA 1
ATOM 1692 C C . ALA A 1 214 ? -5.667 -9.100 13.024 1.00 40.31 214 ALA A C 1
ATOM 1694 O O . ALA A 1 214 ? -5.750 -7.885 12.845 1.00 40.31 214 ALA A O 1
ATOM 1695 N N . GLY A 1 215 ? -4.711 -9.846 12.467 1.00 44.59 215 GLY A N 1
ATOM 1696 C CA . GLY A 1 215 ? -3.780 -9.426 11.458 1.00 44.59 215 GLY A CA 1
ATOM 1697 C C . GLY A 1 215 ? -4.689 -8.936 10.375 1.00 44.59 215 GLY A C 1
ATOM 1698 O O . GLY A 1 215 ? -5.556 -9.696 9.935 1.00 44.59 215 GLY A O 1
ATOM 1699 N N . ARG A 1 216 ? -4.562 -7.639 10.114 1.00 56.78 216 ARG A N 1
ATOM 1700 C CA . ARG A 1 216 ? -5.359 -6.862 9.178 1.00 56.78 216 ARG A CA 1
ATOM 1701 C C . ARG A 1 216 ? -5.962 -7.769 8.132 1.00 56.78 216 ARG A C 1
ATOM 1703 O O . ARG A 1 216 ? -5.230 -8.458 7.416 1.00 56.78 216 ARG A O 1
ATOM 1710 N N . LYS A 1 217 ? -7.292 -7.815 8.119 1.00 59.34 217 LYS A N 1
ATOM 1711 C CA . LYS A 1 217 ? -8.015 -8.632 7.156 1.00 59.34 217 LYS A CA 1
ATOM 1712 C C . LYS A 1 217 ? -7.478 -8.291 5.774 1.00 59.34 217 LYS A C 1
ATOM 1714 O O . LYS A 1 217 ? -7.282 -7.116 5.459 1.00 59.34 217 LYS A O 1
ATOM 1719 N N . ARG A 1 218 ? -7.175 -9.324 4.988 1.00 68.38 218 ARG A N 1
ATOM 1720 C CA . ARG A 1 218 ? -6.844 -9.105 3.582 1.00 68.38 218 ARG A CA 1
ATOM 1721 C C . ARG A 1 218 ? -8.026 -8.393 2.940 1.00 68.38 218 ARG A C 1
ATOM 1723 O O . ARG A 1 218 ? -9.173 -8.701 3.273 1.00 68.38 218 ARG A O 1
ATOM 1730 N N . ALA A 1 219 ? -7.730 -7.471 2.036 1.00 70.06 219 ALA A N 1
ATOM 1731 C CA . ALA A 1 219 ? -8.757 -6.858 1.216 1.00 70.06 219 ALA A CA 1
ATOM 1732 C C . ALA A 1 219 ? -9.551 -7.953 0.482 1.00 70.06 219 ALA A C 1
ATOM 1734 O O . ALA A 1 219 ? -8.976 -8.966 0.073 1.00 70.06 219 ALA A O 1
ATOM 1735 N N . ARG A 1 220 ? -10.871 -7.775 0.364 1.00 77.88 220 ARG A N 1
ATOM 1736 C CA . ARG A 1 220 ? -11.776 -8.710 -0.334 1.00 77.88 220 ARG A CA 1
ATOM 1737 C C . ARG A 1 220 ? -11.994 -8.319 -1.802 1.00 77.88 220 ARG A C 1
ATOM 1739 O O . ARG A 1 220 ? -12.880 -8.857 -2.459 1.00 77.88 220 ARG A O 1
ATOM 1746 N N . GLY A 1 221 ? -11.179 -7.391 -2.288 1.00 86.25 221 GLY A N 1
ATOM 1747 C CA . GLY A 1 221 ? -11.147 -6.832 -3.631 1.00 86.25 221 GLY A CA 1
ATOM 1748 C C . GLY A 1 221 ? -10.125 -5.688 -3.679 1.00 86.25 221 GLY A C 1
ATOM 1749 O O . GLY A 1 221 ? -9.644 -5.276 -2.616 1.00 86.25 221 GLY A O 1
ATOM 1750 N N . PRO A 1 222 ? -9.806 -5.145 -4.868 1.00 94.25 222 PRO A N 1
ATOM 1751 C CA . PRO A 1 222 ? -9.120 -3.862 -4.983 1.00 94.25 222 PRO A CA 1
ATOM 1752 C C . PRO A 1 222 ? -9.809 -2.797 -4.142 1.00 94.25 222 PRO A C 1
ATOM 1754 O O . PRO A 1 222 ? -11.040 -2.773 -4.057 1.00 94.25 222 PRO A O 1
ATOM 1757 N N . LEU A 1 223 ? -9.020 -1.896 -3.558 1.00 97.06 223 LEU A N 1
ATOM 1758 C CA . LEU A 1 223 ? -9.592 -0.740 -2.882 1.00 97.06 223 LEU A CA 1
ATOM 1759 C C . LEU A 1 223 ? -10.437 0.086 -3.856 1.00 97.06 223 LEU A C 1
ATOM 1761 O O . LEU A 1 223 ? -10.049 0.291 -5.004 1.00 97.06 223 LEU A O 1
ATOM 1765 N N . THR A 1 224 ? -11.561 0.602 -3.376 1.00 96.94 224 THR A N 1
ATOM 1766 C CA . THR A 1 224 ? -12.394 1.575 -4.094 1.00 96.94 224 THR A CA 1
ATOM 1767 C C . THR A 1 224 ? -12.658 2.795 -3.216 1.00 96.94 224 THR A C 1
ATOM 1769 O O . THR A 1 224 ? -12.265 2.828 -2.049 1.00 96.94 224 THR A O 1
ATOM 1772 N N . ILE A 1 225 ? -13.293 3.831 -3.764 1.00 97.38 225 ILE A N 1
ATOM 1773 C CA . ILE A 1 225 ? -13.747 4.981 -2.975 1.00 97.38 225 ILE A CA 1
ATOM 1774 C C . ILE A 1 225 ? -14.969 4.556 -2.152 1.00 97.38 225 ILE A C 1
ATOM 1776 O O . ILE A 1 225 ? -15.947 4.055 -2.707 1.00 97.38 225 ILE A O 1
ATOM 1780 N N . HIS A 1 226 ? -14.942 4.788 -0.838 1.00 97.38 226 HIS A N 1
ATOM 1781 C CA . HIS A 1 226 ? -16.056 4.415 0.029 1.00 97.38 226 HIS A CA 1
ATOM 1782 C C . HIS A 1 226 ? -17.318 5.229 -0.291 1.00 97.38 226 HIS A C 1
ATOM 1784 O O . HIS A 1 226 ? -17.321 6.461 -0.233 1.00 97.38 226 HIS A O 1
ATOM 1790 N N . SER A 1 227 ? -18.424 4.537 -0.572 1.00 95.50 227 SER A N 1
ATOM 1791 C CA . SER A 1 227 ? -19.648 5.137 -1.128 1.00 95.50 227 SER A CA 1
ATOM 1792 C C . SER A 1 227 ? -20.311 6.179 -0.220 1.00 95.50 227 SER A C 1
ATOM 1794 O O . SER A 1 227 ? -20.820 7.185 -0.709 1.00 95.50 227 SER A O 1
ATOM 1796 N N . ALA A 1 228 ? -20.278 5.979 1.101 1.00 96.00 228 ALA A N 1
ATOM 1797 C CA . ALA A 1 228 ? -20.832 6.940 2.060 1.00 96.00 228 ALA A CA 1
ATOM 1798 C C . ALA A 1 228 ? -19.834 8.035 2.475 1.00 96.00 228 ALA A C 1
ATOM 1800 O O . ALA A 1 228 ? -20.232 9.050 3.045 1.00 96.00 228 ALA A O 1
ATOM 1801 N N . ASN A 1 229 ? -18.534 7.839 2.219 1.00 97.62 229 ASN A N 1
ATOM 1802 C CA . ASN A 1 229 ? -17.495 8.756 2.678 1.00 97.62 229 ASN A CA 1
ATOM 1803 C C . ASN A 1 229 ? -16.277 8.726 1.757 1.00 97.62 229 ASN A C 1
ATOM 1805 O O . ASN A 1 229 ? -15.296 8.040 2.036 1.00 97.62 229 ASN A O 1
ATOM 1809 N N . GLY A 1 230 ? -16.314 9.540 0.701 1.00 97.62 230 GLY A N 1
ATOM 1810 C CA . GLY A 1 230 ? -15.262 9.601 -0.322 1.00 97.62 230 GLY A CA 1
ATOM 1811 C C . GLY A 1 230 ? -13.879 10.075 0.152 1.00 97.62 230 GLY A C 1
ATOM 1812 O O . GLY A 1 230 ? -12.981 10.260 -0.660 1.00 97.62 230 GLY A O 1
ATOM 1813 N N . ARG A 1 231 ? -13.683 10.280 1.462 1.00 98.06 231 ARG A N 1
ATOM 1814 C CA . ARG A 1 231 ? -12.373 10.560 2.078 1.00 98.06 231 ARG A CA 1
ATOM 1815 C C . ARG A 1 231 ? -11.561 9.300 2.354 1.00 98.06 231 ARG A C 1
ATOM 1817 O O . ARG A 1 231 ? -10.370 9.426 2.603 1.00 98.06 231 ARG A O 1
ATOM 1824 N N . TYR A 1 232 ? -12.201 8.131 2.351 1.00 98.31 232 TYR A N 1
ATOM 1825 C CA . TYR A 1 232 ? -11.604 6.860 2.749 1.00 98.31 232 TYR A CA 1
ATOM 1826 C C . TYR A 1 232 ? -11.825 5.788 1.682 1.00 98.31 232 TYR A C 1
ATOM 1828 O O . TYR A 1 232 ? -12.709 5.905 0.829 1.00 98.31 232 TYR A O 1
ATOM 1836 N N . PHE A 1 233 ? -11.029 4.723 1.756 1.00 97.75 233 PHE A N 1
ATOM 1837 C CA . PHE A 1 233 ? -11.179 3.572 0.871 1.00 97.75 233 PHE A CA 1
ATOM 1838 C C . PHE A 1 233 ? -12.244 2.593 1.382 1.00 97.75 233 PHE A C 1
ATOM 1840 O O . PHE A 1 233 ? -12.562 2.589 2.568 1.00 97.75 233 PHE A O 1
ATOM 1847 N N . ASP A 1 234 ? -12.744 1.734 0.502 1.00 94.25 234 ASP A N 1
ATOM 1848 C CA . ASP A 1 234 ? -13.491 0.514 0.819 1.00 94.25 234 ASP A CA 1
ATOM 1849 C C . ASP A 1 234 ? -12.673 -0.698 0.353 1.00 94.25 234 ASP A C 1
ATOM 1851 O O . ASP A 1 234 ? -12.126 -0.690 -0.749 1.00 94.25 234 ASP A O 1
ATOM 1855 N N . ASP A 1 235 ? -12.561 -1.722 1.198 1.00 89.31 235 ASP A N 1
ATOM 1856 C CA . ASP A 1 235 ? -11.831 -2.970 0.932 1.00 89.31 235 ASP A CA 1
ATOM 1857 C C . ASP A 1 235 ? -12.733 -4.123 0.451 1.00 89.31 235 ASP A C 1
ATOM 1859 O O . ASP A 1 235 ? -12.328 -5.291 0.463 1.00 89.31 235 ASP A O 1
ATOM 1863 N N . GLY A 1 236 ? -13.970 -3.805 0.066 1.00 85.69 236 GLY A N 1
ATOM 1864 C CA . GLY A 1 236 ? -15.008 -4.758 -0.316 1.00 85.69 236 GLY A CA 1
ATOM 1865 C C . GLY A 1 236 ? -15.808 -5.299 0.871 1.00 85.69 236 GLY A C 1
ATOM 1866 O O . GLY A 1 236 ? -16.686 -6.141 0.681 1.00 85.69 236 GLY A O 1
ATOM 1867 N N . THR A 1 237 ? -15.524 -4.849 2.099 1.00 81.38 237 THR A N 1
ATOM 1868 C CA . THR A 1 237 ? -16.318 -5.194 3.290 1.00 81.38 237 THR A CA 1
ATOM 1869 C C . THR A 1 237 ? -17.379 -4.148 3.635 1.00 81.38 237 THR A C 1
ATOM 1871 O O . THR A 1 237 ? -18.178 -4.394 4.540 1.00 81.38 237 THR A O 1
ATOM 1874 N N . GLY A 1 238 ? -17.406 -3.002 2.941 1.00 82.12 238 GLY A N 1
ATOM 1875 C CA . GLY A 1 238 ? -18.291 -1.880 3.266 1.00 82.12 238 GLY A CA 1
ATOM 1876 C C . GLY A 1 238 ? -17.798 -1.035 4.444 1.00 82.12 238 GLY A C 1
ATOM 1877 O O . GLY A 1 238 ? -18.571 -0.272 5.020 1.00 82.12 238 GLY A O 1
ATOM 1878 N N . ARG A 1 239 ? -16.534 -1.203 4.859 1.00 86.31 239 ARG A N 1
ATOM 1879 C CA . ARG A 1 239 ? -15.905 -0.383 5.903 1.00 86.31 239 ARG A CA 1
ATOM 1880 C C . ARG A 1 239 ? -15.081 0.730 5.273 1.00 86.31 239 ARG A C 1
ATOM 1882 O O . ARG A 1 239 ? -14.352 0.491 4.317 1.00 86.31 239 ARG A O 1
ATOM 1889 N N . ALA A 1 240 ? -15.096 1.907 5.895 1.00 94.69 240 ALA A N 1
ATOM 1890 C CA . ALA A 1 240 ? -14.143 2.967 5.588 1.00 94.69 240 ALA A CA 1
ATOM 1891 C C . ALA A 1 240 ? -12.738 2.594 6.102 1.00 94.69 240 ALA A C 1
ATOM 1893 O O . ALA A 1 240 ? -12.542 2.329 7.290 1.00 94.69 240 ALA A O 1
ATOM 1894 N N . VAL A 1 241 ? -11.754 2.583 5.205 1.00 95.81 241 VAL A N 1
ATOM 1895 C CA . VAL A 1 241 ? -10.372 2.168 5.460 1.00 95.81 241 VAL A CA 1
ATOM 1896 C C . VAL A 1 241 ? -9.438 3.374 5.404 1.00 95.81 241 VAL A C 1
ATOM 1898 O O . VAL A 1 241 ? -9.300 4.035 4.374 1.00 95.81 241 VAL A O 1
ATOM 1901 N N . LEU A 1 242 ? -8.742 3.623 6.517 1.00 98.12 242 LEU A N 1
ATOM 1902 C CA . LEU A 1 242 ? -7.606 4.540 6.594 1.00 98.12 242 LEU A CA 1
ATOM 1903 C C . LEU A 1 242 ? -6.321 3.807 6.187 1.00 98.12 242 LEU A C 1
ATOM 1905 O O . LEU A 1 242 ? -6.072 2.695 6.652 1.00 98.12 242 LEU A O 1
ATOM 1909 N N . LEU A 1 243 ? -5.474 4.455 5.387 1.00 98.00 243 LEU A N 1
ATOM 1910 C CA . LEU A 1 243 ? -4.136 3.967 5.045 1.00 98.00 243 LEU A CA 1
ATOM 1911 C C . LEU A 1 243 ? -3.077 4.850 5.704 1.00 98.00 243 LEU A C 1
ATOM 1913 O O . LEU A 1 243 ? -3.059 6.059 5.484 1.00 98.00 243 LEU A O 1
ATOM 1917 N N . VAL A 1 244 ? -2.202 4.238 6.501 1.00 97.38 244 VAL A N 1
ATOM 1918 C CA . VAL A 1 244 ? -1.091 4.902 7.193 1.00 97.38 244 VAL A CA 1
ATOM 1919 C C . VAL A 1 244 ? 0.170 4.056 7.117 1.00 97.38 244 VAL A C 1
ATOM 1921 O O . VAL A 1 244 ? 0.138 2.835 7.298 1.00 97.38 244 VAL A O 1
ATOM 1924 N N . GLY A 1 245 ? 1.297 4.710 6.859 1.00 94.69 245 GLY A N 1
ATOM 1925 C CA . GLY A 1 245 ? 2.539 4.016 6.553 1.00 94.69 245 GLY A CA 1
ATOM 1926 C C . GLY A 1 245 ? 3.783 4.863 6.737 1.00 94.69 245 GLY A C 1
ATOM 1927 O O . GLY A 1 245 ? 3.713 6.077 6.952 1.00 94.69 245 GLY A O 1
ATOM 1928 N N . VAL A 1 246 ? 4.922 4.184 6.639 1.00 91.38 246 VAL A N 1
ATOM 1929 C CA . VAL A 1 246 ? 6.245 4.801 6.561 1.00 91.38 246 VAL A CA 1
ATOM 1930 C C . VAL A 1 246 ? 6.960 4.327 5.301 1.00 91.38 246 VAL A C 1
ATOM 1932 O O . VAL A 1 246 ? 6.790 3.171 4.919 1.00 91.38 246 VAL A O 1
ATOM 1935 N N . ASN A 1 247 ? 7.759 5.209 4.699 1.00 87.50 247 ASN A N 1
ATOM 1936 C CA . ASN A 1 247 ? 8.546 4.930 3.496 1.00 87.50 247 ASN A CA 1
ATOM 1937 C C . ASN A 1 247 ? 10.034 5.304 3.704 1.00 87.50 247 ASN A C 1
ATOM 1939 O O . ASN A 1 247 ? 10.337 6.201 4.496 1.00 87.50 247 ASN A O 1
ATOM 1943 N N . HIS A 1 248 ? 10.952 4.648 2.986 1.00 82.06 248 HIS A N 1
ATOM 1944 C CA . HIS A 1 248 ? 12.414 4.664 3.183 1.00 82.06 248 HIS A CA 1
ATOM 1945 C C . HIS A 1 248 ? 13.232 4.844 1.900 1.00 82.06 248 HIS A C 1
ATOM 1947 O O . HIS A 1 248 ? 14.371 5.299 1.992 1.00 82.06 248 HIS A O 1
ATOM 1953 N N . GLY A 1 249 ? 12.701 4.483 0.727 1.00 86.69 249 GLY A N 1
ATOM 1954 C CA . GLY A 1 249 ? 13.376 4.610 -0.573 1.00 86.69 249 GLY A CA 1
ATOM 1955 C C . GLY A 1 249 ? 14.136 3.366 -1.068 1.00 86.69 249 GLY A C 1
ATOM 1956 O O . GLY A 1 249 ? 14.862 3.468 -2.052 1.00 86.69 249 GLY A O 1
ATOM 1957 N N . TRP A 1 250 ? 14.005 2.212 -0.402 1.00 90.81 250 TRP A N 1
ATOM 1958 C CA . TRP A 1 250 ? 14.622 0.912 -0.773 1.00 90.81 250 TRP A CA 1
ATOM 1959 C C . TRP A 1 250 ? 13.603 -0.240 -0.777 1.00 90.81 250 TRP A C 1
ATOM 1961 O O . TRP A 1 250 ? 13.941 -1.427 -0.777 1.00 90.81 250 TRP A O 1
ATOM 1971 N N . GLU A 1 251 ? 12.316 0.094 -0.756 1.00 92.94 251 GLU A N 1
ATOM 1972 C CA . GLU A 1 251 ? 11.225 -0.867 -0.684 1.00 92.94 251 GLU A CA 1
ATOM 1973 C C . GLU A 1 251 ? 11.102 -1.696 -1.946 1.00 92.94 251 GLU A C 1
ATOM 1975 O O . GLU A 1 251 ? 10.457 -2.729 -1.876 1.00 92.94 251 GLU A O 1
ATOM 1980 N N . LEU A 1 252 ? 11.691 -1.297 -3.077 1.00 95.88 252 LEU A N 1
ATOM 1981 C CA . LEU A 1 252 ? 11.677 -2.097 -4.299 1.00 95.88 252 LEU A CA 1
ATOM 1982 C C . LEU A 1 252 ? 13.062 -2.639 -4.657 1.00 95.88 252 LEU A C 1
ATOM 1984 O O . LEU A 1 252 ? 13.217 -3.861 -4.773 1.00 95.88 252 LEU A O 1
ATOM 1988 N N . GLN A 1 253 ? 14.044 -1.746 -4.797 1.00 94.88 253 GLN A N 1
ATOM 1989 C CA . GLN A 1 253 ? 15.359 -2.028 -5.378 1.00 94.88 253 GLN A CA 1
ATOM 1990 C C . GLN A 1 253 ? 16.477 -1.945 -4.332 1.00 94.88 253 GLN A C 1
ATOM 1992 O O . GLN A 1 253 ? 16.502 -1.051 -3.481 1.00 94.88 253 GLN A O 1
ATOM 1997 N N . ASP A 1 254 ? 17.411 -2.883 -4.431 1.00 92.31 254 ASP A N 1
ATOM 1998 C CA . ASP A 1 254 ? 18.638 -2.938 -3.649 1.00 92.31 254 ASP A CA 1
ATOM 1999 C C . ASP A 1 254 ? 19.677 -1.998 -4.262 1.00 92.31 254 ASP A C 1
ATOM 2001 O O . ASP A 1 254 ? 19.598 -1.639 -5.439 1.00 92.31 254 ASP A O 1
ATOM 2005 N N . ASP A 1 255 ? 20.642 -1.578 -3.448 1.00 90.19 255 ASP A N 1
ATOM 2006 C CA . ASP A 1 255 ? 21.757 -0.713 -3.847 1.00 90.19 255 ASP A CA 1
ATOM 2007 C C . ASP A 1 255 ? 21.339 0.620 -4.505 1.00 90.19 255 ASP A C 1
ATOM 2009 O O . ASP A 1 255 ? 22.124 1.315 -5.160 1.00 90.19 255 ASP A O 1
ATOM 2013 N N . SER A 1 256 ? 20.077 0.997 -4.283 1.00 87.69 256 SER A N 1
ATOM 2014 C CA . SER A 1 256 ? 19.478 2.240 -4.744 1.00 87.69 256 SER A CA 1
ATOM 2015 C C . SER A 1 256 ? 20.303 3.446 -4.303 1.00 87.69 256 SER A C 1
ATOM 2017 O O . SER A 1 256 ? 20.964 3.441 -3.258 1.00 87.69 256 SER A O 1
ATOM 2019 N N . TRP A 1 257 ? 20.254 4.512 -5.104 1.00 83.19 257 TRP A N 1
ATOM 2020 C CA . TRP A 1 257 ? 20.925 5.783 -4.806 1.00 83.19 257 TRP A CA 1
ATOM 2021 C C . TRP A 1 257 ? 22.462 5.682 -4.712 1.00 83.19 257 TRP A C 1
ATOM 2023 O O . TRP A 1 257 ? 23.102 6.564 -4.134 1.00 83.19 257 TRP A O 1
ATOM 2033 N N . GLY A 1 258 ? 23.060 4.620 -5.272 1.00 81.25 258 GLY A N 1
ATOM 2034 C CA . GLY A 1 258 ? 24.507 4.371 -5.266 1.00 81.25 258 GLY A CA 1
ATOM 2035 C C . GLY A 1 258 ? 25.063 3.934 -3.906 1.00 81.25 258 GLY A C 1
ATOM 2036 O O . GLY A 1 258 ? 26.240 4.150 -3.622 1.00 81.25 258 GLY A O 1
ATOM 2037 N N . THR A 1 259 ? 24.223 3.376 -3.030 1.00 82.75 259 THR A N 1
ATOM 2038 C CA . THR A 1 259 ? 24.590 2.997 -1.655 1.00 82.75 259 THR A CA 1
ATOM 2039 C C . THR A 1 259 ? 24.328 1.518 -1.428 1.00 82.75 259 THR A C 1
ATOM 2041 O O . THR A 1 259 ? 23.188 1.099 -1.583 1.00 82.75 259 THR A O 1
ATOM 2044 N N . ARG A 1 260 ? 25.338 0.750 -0.979 1.00 86.50 260 ARG A N 1
ATOM 2045 C CA . ARG A 1 260 ? 25.171 -0.680 -0.670 1.00 86.50 260 ARG A CA 1
ATOM 2046 C C . ARG A 1 260 ? 24.143 -0.888 0.432 1.00 86.50 260 ARG A C 1
ATOM 2048 O O . ARG A 1 260 ? 24.439 -0.627 1.600 1.00 86.50 260 ARG A O 1
ATOM 2055 N N . TYR A 1 261 ? 22.966 -1.376 0.074 1.00 85.75 261 TYR A N 1
ATOM 2056 C CA . TYR A 1 261 ? 21.906 -1.658 1.028 1.00 85.75 261 TYR A CA 1
ATOM 2057 C C . TYR A 1 261 ? 20.853 -2.577 0.417 1.00 85.75 261 TYR A C 1
ATOM 2059 O O . TYR A 1 261 ? 20.321 -2.324 -0.664 1.00 85.75 261 TYR A O 1
ATOM 2067 N N . THR A 1 262 ? 20.502 -3.606 1.177 1.00 87.38 262 THR A N 1
ATOM 2068 C CA . THR A 1 262 ? 19.392 -4.510 0.890 1.00 87.38 262 THR A CA 1
ATOM 2069 C C . THR A 1 262 ? 18.438 -4.431 2.066 1.00 87.38 262 THR A C 1
ATOM 2071 O O . THR A 1 262 ? 18.828 -4.691 3.206 1.00 87.38 262 THR A O 1
ATOM 2074 N N . LEU A 1 263 ? 17.187 -4.069 1.797 1.00 86.62 263 LEU A N 1
ATOM 2075 C CA . LEU A 1 263 ? 16.161 -4.041 2.831 1.00 86.62 263 LEU A CA 1
ATOM 2076 C C . LEU A 1 263 ? 15.810 -5.479 3.235 1.00 86.62 263 LEU A C 1
ATOM 2078 O O . LEU A 1 263 ? 15.365 -6.258 2.389 1.00 86.62 263 LEU A O 1
ATOM 2082 N N . ASP A 1 264 ? 15.941 -5.818 4.524 1.00 84.44 264 ASP A N 1
ATOM 2083 C CA . ASP A 1 264 ? 15.367 -7.055 5.072 1.00 84.44 264 ASP A CA 1
ATOM 2084 C C . ASP A 1 264 ? 13.840 -6.952 5.004 1.00 84.44 264 ASP A C 1
ATOM 2086 O O . ASP A 1 264 ? 13.171 -6.406 5.884 1.00 84.44 264 ASP A O 1
ATOM 2090 N N . TRP A 1 265 ? 13.296 -7.426 3.887 1.00 86.12 265 TRP A N 1
ATOM 2091 C CA . TRP A 1 265 ? 11.899 -7.249 3.540 1.00 86.12 265 TRP A CA 1
ATOM 2092 C C . TRP A 1 265 ? 10.937 -7.915 4.539 1.00 86.12 265 TRP A C 1
ATOM 2094 O O . TRP A 1 265 ? 10.020 -7.237 5.013 1.00 86.12 265 TRP A O 1
ATOM 2104 N N . PRO A 1 266 ? 11.129 -9.187 4.947 1.00 81.50 266 PRO A N 1
ATOM 2105 C CA . PRO A 1 266 ? 10.308 -9.785 5.994 1.00 81.50 266 PRO A CA 1
ATOM 2106 C C . PRO A 1 266 ? 10.363 -9.028 7.324 1.00 81.50 266 PRO A C 1
ATOM 2108 O O . PRO A 1 266 ? 9.308 -8.818 7.929 1.00 81.50 266 PRO A O 1
ATOM 2111 N N . ALA A 1 267 ? 11.555 -8.611 7.774 1.00 76.75 267 ALA A N 1
ATOM 2112 C CA . ALA A 1 267 ? 11.695 -7.854 9.017 1.00 76.75 267 ALA A CA 1
ATOM 2113 C C . ALA A 1 267 ? 11.019 -6.484 8.920 1.00 76.75 267 ALA A C 1
ATOM 2115 O O . ALA A 1 267 ? 10.382 -6.042 9.876 1.00 76.75 267 ALA A O 1
ATOM 2116 N N . PHE A 1 268 ? 11.098 -5.837 7.756 1.00 86.25 268 PHE A N 1
ATOM 2117 C CA . PHE A 1 268 ? 10.425 -4.574 7.503 1.00 86.25 268 PHE A CA 1
ATOM 2118 C C . PHE A 1 268 ? 8.899 -4.709 7.573 1.00 86.25 268 PHE A C 1
ATOM 2120 O O . PHE A 1 268 ? 8.237 -3.937 8.264 1.00 86.25 268 PHE A O 1
ATOM 2127 N N . LEU A 1 269 ? 8.316 -5.733 6.949 1.00 83.25 269 LEU A N 1
ATOM 2128 C CA . LEU A 1 269 ? 6.874 -5.951 7.046 1.00 83.25 269 LEU A CA 1
ATOM 2129 C C . LEU A 1 269 ? 6.422 -6.305 8.474 1.00 83.25 269 LEU A C 1
ATOM 2131 O O . LEU A 1 269 ? 5.363 -5.856 8.922 1.00 83.25 269 LEU A O 1
ATOM 2135 N N . ASP A 1 270 ? 7.220 -7.084 9.208 1.00 77.88 270 ASP A N 1
ATOM 2136 C CA . ASP A 1 270 ? 6.945 -7.408 10.612 1.00 77.88 270 ASP A CA 1
ATOM 2137 C C . ASP A 1 270 ? 7.072 -6.145 11.502 1.00 77.88 270 ASP A C 1
ATOM 2139 O O . ASP A 1 270 ? 6.273 -5.946 12.422 1.00 77.88 270 ASP A O 1
ATOM 2143 N N . TYR A 1 271 ? 7.988 -5.227 11.173 1.00 80.94 271 TYR A N 1
ATOM 2144 C CA . TYR A 1 271 ? 8.122 -3.910 11.804 1.00 80.94 271 TYR A CA 1
ATOM 2145 C C . TYR A 1 271 ? 6.882 -3.026 11.601 1.00 80.94 271 TYR A C 1
ATOM 2147 O O . TYR A 1 271 ? 6.372 -2.442 12.560 1.00 80.94 271 TYR A O 1
ATOM 2155 N N . LEU A 1 272 ? 6.340 -2.968 10.383 1.00 87.50 272 LEU A N 1
ATOM 2156 C CA . LEU A 1 272 ? 5.097 -2.241 10.096 1.00 87.50 272 LEU A CA 1
ATOM 2157 C C . LEU A 1 272 ? 3.903 -2.825 10.855 1.00 87.50 272 LEU A C 1
ATOM 2159 O O . LEU A 1 272 ? 3.081 -2.084 11.401 1.00 87.50 272 LEU A O 1
ATOM 2163 N N . GLY A 1 273 ? 3.825 -4.157 10.929 1.00 82.25 273 GLY A N 1
ATOM 2164 C CA . GLY A 1 273 ? 2.832 -4.865 11.734 1.00 82.25 273 GLY A CA 1
ATOM 2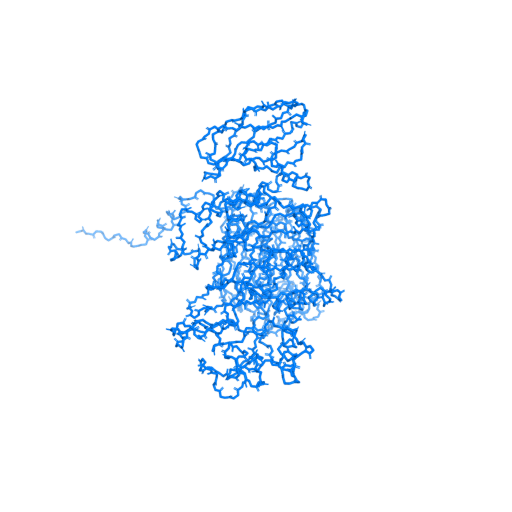165 C C . GLY A 1 273 ? 2.915 -4.474 13.211 1.00 82.25 273 GLY A C 1
ATOM 2166 O O . GLY A 1 273 ? 1.917 -4.044 13.787 1.00 82.25 273 GLY A O 1
ATOM 2167 N N . LYS A 1 274 ? 4.120 -4.517 13.795 1.00 78.88 274 LYS A N 1
ATOM 2168 C CA . LYS A 1 274 ? 4.387 -4.133 15.193 1.00 78.88 274 LYS A CA 1
ATOM 2169 C C . LYS A 1 274 ? 3.959 -2.700 15.524 1.00 78.88 274 LYS A C 1
ATOM 2171 O O . LYS A 1 274 ? 3.549 -2.426 16.648 1.00 78.88 274 LYS A O 1
ATOM 2176 N N . HIS A 1 275 ? 4.059 -1.786 14.563 1.00 82.56 275 HIS A N 1
ATOM 2177 C CA . HIS A 1 275 ? 3.672 -0.383 14.731 1.00 82.56 275 HIS A CA 1
ATOM 2178 C C . HIS A 1 275 ? 2.230 -0.072 14.313 1.00 82.56 275 HIS A C 1
ATOM 2180 O O . HIS A 1 275 ? 1.839 1.092 14.300 1.00 82.56 275 HIS A O 1
ATOM 2186 N N . ASN A 1 276 ? 1.433 -1.088 13.987 1.00 85.06 276 ASN A N 1
ATOM 2187 C CA . ASN A 1 276 ? 0.084 -0.928 13.462 1.00 85.06 276 ASN A CA 1
ATOM 2188 C C . ASN A 1 276 ? 0.005 -0.011 12.211 1.00 85.06 276 ASN A C 1
ATOM 2190 O O . ASN A 1 276 ? -0.945 0.743 12.050 1.00 85.06 276 ASN A O 1
ATOM 2194 N N . LEU A 1 277 ? 0.973 -0.111 11.290 1.00 93.12 277 LEU A N 1
ATOM 2195 C CA . LEU A 1 277 ? 0.980 0.573 9.982 1.00 93.12 277 LEU A CA 1
ATOM 2196 C C . LEU A 1 277 ? 0.578 -0.334 8.810 1.00 93.12 277 LEU A C 1
ATOM 2198 O O . LEU A 1 277 ? 1.228 -1.360 8.610 1.00 93.12 277 LEU A O 1
ATOM 2202 N N . ASN A 1 278 ? -0.466 0.013 8.051 1.00 95.25 278 ASN A N 1
ATOM 2203 C CA . ASN A 1 278 ? -1.101 -0.834 7.025 1.00 95.25 278 ASN A CA 1
ATOM 2204 C C . ASN A 1 278 ? -0.811 -0.441 5.576 1.00 95.25 278 ASN A C 1
ATOM 2206 O O . ASN A 1 278 ? -1.484 -0.940 4.678 1.00 95.25 278 ASN A O 1
ATOM 2210 N N . TYR A 1 279 ? 0.160 0.428 5.342 1.00 97.00 279 TYR A N 1
ATOM 2211 C CA . TYR A 1 279 ? 0.468 0.922 4.011 1.00 97.00 279 TYR A CA 1
ATOM 2212 C C . TYR A 1 279 ? 1.974 1.064 3.799 1.00 97.00 279 TYR A C 1
ATOM 2214 O O . TYR A 1 279 ? 2.692 1.427 4.733 1.00 97.00 279 TYR A O 1
ATOM 2222 N N . ILE A 1 280 ? 2.418 0.831 2.563 1.00 95.38 280 ILE A N 1
ATOM 2223 C CA . ILE A 1 280 ? 3.766 1.127 2.067 1.00 95.38 280 ILE A CA 1
ATOM 2224 C C . ILE A 1 280 ? 3.744 1.591 0.612 1.00 95.38 280 ILE A C 1
ATOM 2226 O O . ILE A 1 280 ? 2.843 1.249 -0.155 1.00 95.38 280 ILE A O 1
ATOM 2230 N N . ARG A 1 281 ? 4.796 2.301 0.215 1.00 94.81 281 ARG A N 1
ATOM 2231 C CA . ARG A 1 281 ? 5.093 2.662 -1.172 1.00 94.81 281 ARG A CA 1
ATOM 2232 C C . ARG A 1 281 ? 6.273 1.821 -1.663 1.00 94.81 281 ARG A C 1
ATOM 2234 O O . ARG A 1 281 ? 7.333 1.839 -1.045 1.00 94.81 281 ARG A O 1
ATOM 2241 N N . LEU A 1 282 ? 6.122 1.079 -2.762 1.00 96.56 282 LEU A N 1
ATOM 2242 C CA . LEU A 1 282 ? 7.269 0.465 -3.441 1.00 96.56 282 LEU A CA 1
ATOM 2243 C C . LEU A 1 282 ? 7.981 1.550 -4.234 1.00 96.56 282 LEU A C 1
ATOM 2245 O O . LEU A 1 282 ? 7.622 1.838 -5.374 1.00 96.56 282 LEU A O 1
ATOM 2249 N N . TRP A 1 283 ? 8.963 2.170 -3.591 1.00 92.62 283 TRP A N 1
ATOM 2250 C CA . TRP A 1 283 ? 9.727 3.260 -4.172 1.00 92.62 283 TRP A CA 1
ATOM 2251 C C . TRP A 1 283 ? 10.584 2.774 -5.341 1.00 92.62 283 TRP A C 1
ATOM 2253 O O . TRP A 1 283 ? 11.447 1.913 -5.162 1.00 92.62 283 TRP A O 1
ATOM 2263 N N . ARG A 1 284 ? 10.357 3.342 -6.527 1.00 93.06 284 ARG A N 1
ATOM 2264 C CA . ARG A 1 284 ? 11.137 3.071 -7.739 1.00 93.06 284 ARG A CA 1
ATOM 2265 C C . ARG A 1 284 ? 12.284 4.070 -7.870 1.00 93.06 284 ARG A C 1
ATOM 2267 O O . ARG A 1 284 ? 12.092 5.252 -7.619 1.00 93.06 284 ARG A O 1
ATOM 2274 N N . VAL A 1 285 ? 13.446 3.600 -8.317 1.00 91.12 285 VAL A N 1
ATOM 2275 C CA . VAL A 1 285 ? 14.558 4.443 -8.778 1.00 91.12 285 VAL A CA 1
ATOM 2276 C C . VAL A 1 285 ? 14.803 4.152 -10.255 1.00 91.12 285 VAL A C 1
ATOM 2278 O O . VAL A 1 285 ? 14.922 2.986 -10.650 1.00 91.12 285 VAL A O 1
ATOM 2281 N N . GLU A 1 286 ? 14.827 5.190 -11.093 1.00 93.06 286 GLU A N 1
ATOM 2282 C CA . GLU A 1 286 ? 14.990 5.022 -12.542 1.00 93.06 286 GLU A CA 1
ATOM 2283 C C . GLU A 1 286 ? 16.447 5.041 -13.009 1.00 93.06 286 GLU A C 1
ATOM 2285 O O . GLU A 1 286 ? 16.736 4.471 -14.062 1.00 93.06 286 GLU A O 1
ATOM 2290 N N . SER A 1 287 ? 17.372 5.620 -12.242 1.00 90.88 287 SER A N 1
ATOM 2291 C CA . SER A 1 287 ? 18.809 5.573 -12.517 1.00 90.88 287 SER A CA 1
ATOM 2292 C C . SER A 1 287 ? 19.497 4.376 -11.858 1.00 90.88 287 SER A C 1
ATOM 2294 O O . SER A 1 287 ? 19.039 3.826 -10.859 1.00 90.88 287 SER A O 1
ATOM 2296 N N . THR A 1 288 ? 20.640 3.964 -12.409 1.00 91.56 288 THR A N 1
ATOM 2297 C CA . THR A 1 288 ? 21.449 2.877 -11.833 1.00 91.56 288 THR A CA 1
ATOM 2298 C C . THR A 1 288 ? 22.312 3.353 -10.665 1.00 91.56 288 THR A C 1
ATOM 2300 O O . THR A 1 288 ? 22.782 2.538 -9.876 1.00 91.56 288 THR A O 1
ATOM 2303 N N . THR A 1 289 ? 22.508 4.667 -10.518 1.00 87.38 289 THR A N 1
ATOM 2304 C CA . THR A 1 289 ? 23.235 5.297 -9.410 1.00 87.38 289 THR A CA 1
ATOM 2305 C C . THR A 1 289 ? 22.965 6.812 -9.331 1.00 87.38 289 THR A C 1
ATOM 2307 O O . THR A 1 289 ? 22.232 7.376 -10.142 1.00 87.38 289 THR A O 1
ATOM 2310 N N . ASN A 1 290 ? 23.570 7.482 -8.346 1.00 79.19 290 ASN A N 1
ATOM 2311 C CA . ASN A 1 290 ? 23.485 8.916 -8.065 1.00 79.19 290 ASN A CA 1
ATOM 2312 C C . ASN A 1 290 ? 24.840 9.657 -8.237 1.00 79.19 290 ASN A C 1
ATOM 2314 O O . ASN A 1 290 ? 24.925 10.843 -7.920 1.00 79.19 290 ASN A O 1
ATOM 2318 N N . GLY A 1 291 ? 25.909 8.985 -8.699 1.00 73.75 291 GLY A N 1
ATOM 2319 C CA . GLY A 1 291 ? 27.265 9.554 -8.820 1.00 73.75 291 GLY A CA 1
ATOM 2320 C C . GLY A 1 291 ? 28.144 8.912 -9.916 1.00 73.75 291 GLY A C 1
ATOM 2321 O O . GLY A 1 291 ? 27.748 7.881 -10.450 1.00 73.75 291 GLY A O 1
ATOM 2322 N N . PRO A 1 292 ? 29.309 9.516 -10.249 1.00 65.94 292 PRO A N 1
ATOM 2323 C CA . PRO A 1 292 ? 30.191 9.097 -11.356 1.00 65.94 292 PRO A CA 1
ATOM 2324 C C . PRO A 1 292 ? 30.813 7.728 -11.214 1.00 65.94 292 PRO A C 1
ATOM 2326 O O . PRO A 1 292 ? 30.886 6.985 -12.182 1.00 65.94 292 PRO A O 1
ATOM 2329 N N . ASP A 1 293 ? 31.283 7.447 -10.003 1.00 66.69 293 ASP A N 1
ATOM 2330 C CA . ASP A 1 293 ? 32.083 6.276 -9.686 1.00 66.69 293 ASP A CA 1
ATOM 2331 C C . ASP A 1 293 ? 31.284 5.437 -8.688 1.00 66.69 293 ASP A C 1
ATOM 2333 O O . ASP A 1 293 ? 31.588 5.419 -7.487 1.00 66.69 293 ASP A O 1
ATOM 2337 N N . PRO A 1 294 ? 30.165 4.833 -9.128 1.00 67.19 294 PRO A N 1
ATOM 2338 C CA . PRO A 1 294 ? 29.330 4.072 -8.229 1.00 67.19 294 PRO A CA 1
ATOM 2339 C C . PRO A 1 294 ? 30.077 2.842 -7.739 1.00 67.19 294 PRO A C 1
ATOM 2341 O O . PRO A 1 294 ? 30.420 1.953 -8.509 1.00 67.19 294 PRO A O 1
ATOM 2344 N N . ALA A 1 295 ? 30.254 2.745 -6.425 1.00 71.38 295 ALA A N 1
ATOM 2345 C CA . ALA A 1 295 ? 30.694 1.495 -5.818 1.00 71.38 295 ALA A CA 1
ATOM 2346 C C . ALA A 1 295 ? 29.627 0.386 -5.953 1.00 71.38 295 ALA A C 1
ATOM 2348 O O . ALA A 1 295 ? 29.965 -0.792 -5.865 1.00 71.38 295 ALA A O 1
ATOM 2349 N N . PHE A 1 296 ? 28.353 0.761 -6.149 1.00 85.06 296 PHE A N 1
ATOM 2350 C CA . PHE A 1 296 ? 27.203 -0.143 -6.226 1.00 85.06 296 PHE A CA 1
ATOM 2351 C C . PHE A 1 296 ? 26.155 0.389 -7.206 1.00 85.06 296 PHE A C 1
ATOM 2353 O O . PHE A 1 296 ? 25.899 1.596 -7.242 1.00 85.06 296 PHE A O 1
ATOM 2360 N N . LEU A 1 297 ? 25.548 -0.517 -7.974 1.00 92.19 297 LEU A N 1
ATOM 2361 C CA . LEU A 1 297 ? 24.509 -0.208 -8.952 1.00 92.19 297 LEU A CA 1
ATOM 2362 C C . LEU A 1 297 ? 23.156 -0.731 -8.484 1.00 92.19 297 LEU A C 1
ATOM 2364 O O . LEU A 1 297 ? 23.043 -1.853 -7.997 1.00 92.19 297 LEU A O 1
ATOM 2368 N N . THR A 1 298 ? 22.124 0.078 -8.697 1.00 94.12 298 THR A N 1
ATOM 2369 C CA . THR A 1 298 ? 20.740 -0.239 -8.341 1.00 94.12 298 THR A CA 1
ATOM 2370 C C . THR A 1 298 ? 20.280 -1.512 -9.046 1.00 94.12 298 THR A C 1
ATOM 2372 O O . THR A 1 298 ? 20.452 -1.665 -10.258 1.00 94.12 298 THR A O 1
ATOM 2375 N N . THR A 1 299 ? 19.668 -2.430 -8.297 1.00 94.50 299 THR A N 1
ATOM 2376 C CA . THR A 1 299 ? 19.247 -3.731 -8.824 1.00 94.50 299 THR A CA 1
ATOM 2377 C C . THR A 1 299 ? 18.019 -4.295 -8.095 1.00 94.50 299 THR A C 1
ATOM 2379 O O . THR A 1 299 ? 17.852 -4.076 -6.898 1.00 94.50 299 THR A O 1
ATOM 2382 N N . PRO A 1 300 ? 17.136 -5.050 -8.770 1.00 96.81 300 PRO A N 1
ATOM 2383 C CA . PRO A 1 300 ? 17.060 -5.205 -10.224 1.00 96.81 300 PRO A CA 1
ATOM 2384 C C . PRO A 1 300 ? 16.602 -3.908 -10.920 1.00 96.81 300 PRO A C 1
ATOM 2386 O O . PRO A 1 300 ? 15.907 -3.089 -10.328 1.00 96.81 300 PRO A O 1
ATOM 2389 N N . MET A 1 301 ? 16.970 -3.731 -12.192 1.00 97.06 301 MET A N 1
ATOM 2390 C CA . MET A 1 301 ? 16.425 -2.693 -13.091 1.00 97.06 301 MET A CA 1
ATOM 2391 C C . MET A 1 301 ? 15.385 -3.304 -14.043 1.00 97.06 301 MET A C 1
ATOM 2393 O O . MET A 1 301 ? 15.489 -4.499 -14.326 1.00 97.06 301 MET A O 1
ATOM 2397 N N . PRO A 1 302 ? 14.414 -2.534 -14.576 1.00 97.88 302 PRO A N 1
ATOM 2398 C CA . PRO A 1 302 ? 13.310 -3.074 -15.381 1.00 97.88 302 PRO A CA 1
ATOM 2399 C C . PRO A 1 302 ? 13.713 -3.637 -16.752 1.00 97.88 302 PRO A C 1
ATOM 2401 O O . PRO A 1 302 ? 12.993 -4.476 -17.293 1.00 97.88 302 PRO A O 1
ATOM 2404 N N . TYR A 1 303 ? 14.850 -3.218 -17.312 1.00 98.25 303 TYR A N 1
ATOM 2405 C CA . TYR A 1 303 ? 15.319 -3.629 -18.640 1.00 98.25 303 TYR A CA 1
ATOM 2406 C C . TYR A 1 303 ? 16.569 -4.506 -18.545 1.00 98.25 303 TYR A C 1
ATOM 2408 O O . TYR A 1 303 ? 17.377 -4.353 -17.627 1.00 98.25 303 TYR A O 1
ATOM 2416 N N . GLN A 1 304 ? 16.734 -5.429 -19.492 1.00 97.62 304 GLN A N 1
ATOM 2417 C CA . GLN A 1 304 ? 17.923 -6.278 -19.568 1.00 97.62 304 GLN A CA 1
ATOM 2418 C C . GLN A 1 304 ? 19.128 -5.500 -20.101 1.00 97.62 304 GLN A C 1
ATOM 2420 O O . GLN A 1 304 ? 18.987 -4.605 -20.931 1.00 97.62 304 GLN A O 1
ATOM 2425 N N . ARG A 1 305 ? 20.328 -5.902 -19.681 1.00 96.31 305 ARG A N 1
ATOM 2426 C CA . ARG A 1 305 ? 21.605 -5.413 -20.214 1.00 96.31 305 ARG A CA 1
ATOM 2427 C C . ARG A 1 305 ? 22.186 -6.425 -21.199 1.00 96.31 305 ARG A C 1
ATOM 2429 O O . ARG A 1 305 ? 23.013 -7.248 -20.828 1.00 96.31 305 ARG A O 1
ATOM 2436 N N . THR A 1 306 ? 21.690 -6.423 -22.437 1.00 93.94 306 THR A N 1
ATOM 2437 C CA . THR A 1 306 ? 22.151 -7.352 -23.495 1.00 93.94 306 THR A CA 1
ATOM 2438 C C . THR A 1 306 ? 22.932 -6.663 -24.609 1.00 93.94 306 THR A C 1
ATOM 2440 O O . THR A 1 306 ? 23.233 -7.293 -25.622 1.00 93.94 306 THR A O 1
ATOM 2443 N N . GLY A 1 307 ? 23.173 -5.359 -24.493 1.00 87.06 307 GLY A N 1
ATOM 2444 C CA . GLY A 1 307 ? 23.824 -4.581 -25.534 1.00 87.06 307 GLY A CA 1
ATOM 2445 C C . GLY A 1 307 ? 25.328 -4.837 -25.631 1.00 87.06 307 GLY A C 1
ATOM 2446 O O . GLY A 1 307 ? 25.956 -5.108 -24.609 1.00 87.06 307 GLY A O 1
ATOM 2447 N N . PRO A 1 308 ? 25.931 -4.733 -26.832 1.00 90.62 308 PRO A N 1
ATOM 2448 C CA . PRO A 1 308 ? 27.379 -4.685 -26.956 1.00 90.62 308 PRO A CA 1
ATOM 2449 C C . PRO A 1 308 ? 27.926 -3.357 -26.418 1.00 90.62 308 PRO A C 1
ATOM 2451 O O . PRO A 1 308 ? 27.302 -2.303 -26.577 1.00 90.62 308 PRO A O 1
ATOM 2454 N N . GLY A 1 309 ? 29.133 -3.417 -25.857 1.00 90.31 309 GLY A N 1
ATOM 2455 C CA . GLY A 1 309 ? 29.822 -2.266 -25.285 1.00 90.31 309 GLY A CA 1
ATOM 2456 C C . GLY A 1 309 ? 29.200 -1.767 -23.983 1.00 90.31 309 GLY A C 1
ATOM 2457 O O . GLY A 1 309 ? 28.121 -2.196 -23.564 1.00 90.31 309 GLY A O 1
ATOM 2458 N N . ASP A 1 310 ? 29.898 -0.818 -23.374 1.00 93.31 310 ASP A N 1
ATOM 2459 C CA . ASP A 1 310 ? 29.585 -0.376 -22.022 1.00 93.31 310 ASP A CA 1
ATOM 2460 C C . ASP A 1 310 ? 28.653 0.846 -22.049 1.00 93.31 310 ASP A C 1
ATOM 2462 O O . ASP A 1 310 ? 28.706 1.707 -22.946 1.00 93.31 310 ASP A O 1
ATOM 2466 N N . ALA A 1 311 ? 27.742 0.881 -21.082 1.00 93.19 311 ALA A N 1
ATOM 2467 C CA . ALA A 1 311 ? 27.035 2.075 -20.648 1.00 93.19 311 ALA A CA 1
ATOM 2468 C C . ALA A 1 311 ? 27.985 2.967 -19.828 1.00 93.19 311 ALA A C 1
ATOM 2470 O O . ALA A 1 311 ? 29.108 2.582 -19.505 1.00 93.19 311 ALA A O 1
ATOM 2471 N N . ILE A 1 312 ? 27.540 4.175 -19.476 1.00 89.88 312 ILE A N 1
ATOM 2472 C CA . ILE A 1 312 ? 28.358 5.137 -18.717 1.00 89.88 312 ILE A CA 1
ATOM 2473 C C . ILE A 1 312 ? 28.773 4.585 -17.345 1.00 89.88 312 ILE A C 1
ATOM 2475 O O . ILE A 1 312 ? 29.829 4.944 -16.836 1.00 89.88 312 ILE A O 1
ATOM 2479 N N . ASP A 1 313 ? 27.970 3.696 -16.765 1.00 88.56 313 ASP A N 1
ATOM 2480 C CA . ASP A 1 313 ? 28.250 3.052 -15.482 1.00 88.56 313 ASP A CA 1
ATOM 2481 C C . ASP A 1 313 ? 29.203 1.845 -15.568 1.00 88.56 313 ASP A C 1
ATOM 2483 O O . ASP A 1 313 ? 29.456 1.202 -14.552 1.00 88.56 313 ASP A O 1
ATOM 2487 N N . GLY A 1 314 ? 29.744 1.543 -16.754 1.00 89.94 314 GLY A N 1
ATOM 2488 C CA . GLY A 1 314 ? 30.716 0.467 -16.976 1.00 89.94 314 GLY A CA 1
ATOM 2489 C C . GLY A 1 314 ? 30.109 -0.926 -17.173 1.00 89.94 314 GLY A C 1
ATOM 2490 O O . GLY A 1 314 ? 30.838 -1.862 -17.482 1.00 89.94 314 GLY A O 1
ATOM 2491 N N . GLU A 1 315 ? 28.791 -1.074 -17.036 1.00 92.31 315 GLU A N 1
ATOM 2492 C CA . GLU A 1 315 ? 28.076 -2.324 -17.317 1.00 92.31 315 GLU A CA 1
ATOM 2493 C C . GLU A 1 315 ? 27.576 -2.366 -18.771 1.00 92.31 315 GLU A C 1
ATOM 2495 O O . GLU A 1 315 ? 27.449 -1.315 -19.406 1.00 92.31 315 GLU A O 1
ATOM 2500 N N . PRO A 1 316 ? 27.193 -3.537 -19.319 1.00 96.19 316 PRO A N 1
ATOM 2501 C CA . PRO A 1 316 ? 26.649 -3.605 -20.670 1.00 96.19 316 PRO A CA 1
ATOM 2502 C C . PRO A 1 316 ? 25.420 -2.704 -20.852 1.00 96.19 316 PRO A C 1
ATOM 2504 O O . PRO A 1 316 ? 24.600 -2.522 -19.939 1.00 96.19 316 PRO A O 1
ATOM 2507 N N . ARG A 1 317 ? 25.266 -2.151 -22.058 1.00 97.25 317 ARG A N 1
ATOM 2508 C CA . ARG A 1 317 ? 24.126 -1.286 -22.398 1.00 97.25 317 ARG A CA 1
ATOM 2509 C C . ARG A 1 317 ? 22.787 -2.014 -22.287 1.00 97.25 317 ARG A C 1
ATOM 2511 O O . ARG A 1 317 ? 22.664 -3.207 -22.582 1.00 97.25 317 ARG A O 1
ATOM 2518 N N . PHE A 1 318 ? 21.755 -1.266 -21.914 1.00 97.94 318 PHE A N 1
ATOM 2519 C CA . PHE A 1 318 ? 20.381 -1.742 -21.838 1.00 97.94 318 PHE A CA 1
ATOM 2520 C C . PHE A 1 318 ? 19.785 -2.021 -23.224 1.00 97.94 318 PHE A C 1
ATOM 2522 O O . PHE A 1 318 ? 19.979 -1.252 -24.167 1.00 97.94 318 PHE A O 1
ATOM 2529 N N . ASP A 1 319 ? 18.992 -3.088 -23.317 1.00 97.50 319 ASP A N 1
ATOM 2530 C CA . ASP A 1 319 ? 18.005 -3.300 -24.375 1.00 97.50 319 ASP A CA 1
ATOM 2531 C C . ASP A 1 319 ? 16.616 -2.978 -23.813 1.00 97.50 319 ASP A C 1
ATOM 2533 O O . ASP A 1 319 ? 15.983 -3.789 -23.135 1.00 97.50 319 ASP A O 1
ATOM 2537 N N . LEU A 1 320 ? 16.135 -1.769 -24.098 1.00 97.25 320 LEU A N 1
ATOM 2538 C CA . LEU A 1 320 ? 14.845 -1.255 -23.635 1.00 97.25 320 LEU A CA 1
ATOM 2539 C C . LEU A 1 320 ? 13.651 -2.008 -24.246 1.00 97.25 320 LEU A C 1
ATOM 2541 O O . LEU A 1 320 ? 12.523 -1.849 -23.784 1.00 97.25 320 LEU A O 1
ATOM 2545 N N . GLY A 1 321 ? 13.884 -2.845 -25.263 1.00 96.06 321 GLY A N 1
ATOM 2546 C CA . GLY A 1 321 ? 12.887 -3.758 -25.818 1.00 96.06 321 GLY A CA 1
ATOM 2547 C C . GLY A 1 321 ? 12.729 -5.059 -25.026 1.00 96.06 321 GLY A C 1
ATOM 2548 O O . GLY A 1 321 ? 11.801 -5.820 -25.302 1.00 96.06 321 GLY A O 1
ATOM 2549 N N . LYS A 1 322 ? 13.606 -5.335 -24.047 1.00 97.19 322 LYS A N 1
ATOM 2550 C CA . LYS A 1 322 ? 13.606 -6.578 -23.264 1.00 97.19 322 LYS A CA 1
ATOM 2551 C C . LYS A 1 322 ? 13.498 -6.309 -21.771 1.00 97.19 322 LYS A C 1
ATOM 2553 O O . LYS A 1 322 ? 14.387 -5.736 -21.145 1.00 97.19 322 LYS A O 1
ATOM 2558 N N . PHE A 1 323 ? 12.420 -6.806 -21.179 1.00 98.50 323 PHE A N 1
ATOM 2559 C CA . PHE A 1 323 ? 12.196 -6.717 -19.742 1.00 98.50 323 PHE A CA 1
ATOM 2560 C C . PHE A 1 323 ? 13.069 -7.695 -18.951 1.00 98.50 323 PHE A C 1
ATOM 2562 O O . PHE A 1 323 ? 13.228 -8.864 -19.309 1.00 98.50 323 PHE A O 1
ATOM 2569 N N . ASN A 1 324 ? 13.606 -7.221 -17.831 1.00 97.88 324 ASN A N 1
ATOM 2570 C CA . ASN A 1 324 ? 14.277 -8.047 -16.839 1.00 97.88 324 ASN A CA 1
ATOM 2571 C C . ASN A 1 324 ? 13.234 -8.669 -15.900 1.00 97.88 324 ASN A C 1
ATOM 2573 O O . ASN A 1 324 ? 12.679 -7.984 -15.041 1.00 97.88 324 ASN A O 1
ATOM 2577 N N . GLN A 1 325 ? 12.972 -9.969 -16.048 1.00 96.25 325 GLN A N 1
ATOM 2578 C CA . GLN A 1 325 ? 11.916 -10.652 -15.297 1.00 96.25 325 GLN A CA 1
ATOM 2579 C C . GLN A 1 325 ? 12.125 -10.582 -13.771 1.00 96.25 325 GLN A C 1
ATOM 2581 O O . GLN A 1 325 ? 11.148 -10.403 -13.051 1.00 96.25 325 GLN A O 1
ATOM 2586 N N . ALA A 1 326 ? 13.373 -10.559 -13.284 1.00 93.00 326 ALA A N 1
ATOM 2587 C CA . ALA A 1 326 ? 13.671 -10.457 -11.851 1.00 93.00 326 ALA A CA 1
ATOM 2588 C C . ALA A 1 326 ? 13.136 -9.165 -11.198 1.00 93.00 326 ALA A C 1
ATOM 2590 O O . ALA A 1 326 ? 12.795 -9.164 -10.015 1.00 93.00 326 ALA A O 1
ATOM 2591 N N . TYR A 1 327 ? 13.034 -8.066 -11.955 1.00 98.25 327 TYR A N 1
ATOM 2592 C CA . TYR A 1 327 ? 12.422 -6.822 -11.476 1.00 98.25 327 TYR A CA 1
ATOM 2593 C C . TYR A 1 327 ? 10.921 -6.989 -11.224 1.00 98.25 327 TYR A C 1
ATOM 2595 O O . TYR A 1 327 ? 10.404 -6.591 -10.182 1.00 98.25 327 TYR A O 1
ATOM 2603 N N . PHE A 1 328 ? 10.223 -7.631 -12.157 1.00 98.12 328 PHE A N 1
ATOM 2604 C CA . PHE A 1 328 ? 8.784 -7.860 -12.058 1.00 98.12 328 PHE A CA 1
ATOM 2605 C C . PHE A 1 328 ? 8.456 -8.926 -11.007 1.00 98.12 328 PHE A C 1
ATOM 2607 O O . PHE A 1 328 ? 7.522 -8.744 -10.227 1.00 98.12 328 PHE A O 1
ATOM 2614 N N . ASP A 1 329 ? 9.278 -9.971 -10.895 1.00 87.06 329 ASP A N 1
ATOM 2615 C CA . ASP A 1 329 ? 9.165 -10.964 -9.823 1.00 87.06 329 ASP A CA 1
ATOM 2616 C C . ASP A 1 329 ? 9.337 -10.306 -8.444 1.00 87.06 329 ASP A C 1
ATOM 2618 O O . ASP A 1 329 ? 8.588 -10.615 -7.515 1.00 87.06 329 ASP A O 1
ATOM 2622 N N . ARG A 1 330 ? 10.255 -9.331 -8.315 1.00 96.19 330 ARG A N 1
ATOM 2623 C CA . ARG A 1 330 ? 10.437 -8.539 -7.087 1.00 96.19 330 ARG A CA 1
ATOM 2624 C C . ARG A 1 330 ? 9.189 -7.729 -6.742 1.00 96.19 330 ARG A C 1
ATOM 2626 O O . ARG A 1 330 ? 8.751 -7.797 -5.596 1.00 96.19 330 ARG A O 1
ATOM 2633 N N . ILE A 1 331 ? 8.612 -6.991 -7.699 1.00 98.38 331 ILE A N 1
ATOM 2634 C CA . ILE A 1 331 ? 7.358 -6.243 -7.481 1.00 98.38 331 ILE A CA 1
ATOM 2635 C C . ILE A 1 331 ? 6.273 -7.201 -6.986 1.00 98.38 331 ILE A C 1
ATOM 2637 O O . ILE A 1 331 ? 5.676 -6.976 -5.931 1.00 98.38 331 ILE A O 1
ATOM 2641 N N . ARG A 1 332 ? 6.050 -8.297 -7.721 1.00 97.12 332 ARG A N 1
ATOM 2642 C CA . ARG A 1 332 ? 4.996 -9.265 -7.415 1.00 97.12 332 ARG A CA 1
ATOM 2643 C C . ARG A 1 332 ? 5.161 -9.867 -6.027 1.00 97.12 332 ARG A C 1
ATOM 2645 O O . ARG A 1 332 ? 4.211 -9.853 -5.246 1.00 97.12 332 ARG A O 1
ATOM 2652 N N . GLN A 1 333 ? 6.353 -10.371 -5.709 1.00 85.88 333 GLN A N 1
ATOM 2653 C CA . GLN A 1 333 ? 6.601 -11.031 -4.430 1.00 85.88 333 GLN A CA 1
ATOM 2654 C C . GLN A 1 333 ? 6.424 -10.065 -3.258 1.00 85.88 333 GLN A C 1
ATOM 2656 O O . GLN A 1 333 ? 5.798 -10.423 -2.263 1.00 85.88 333 GLN A O 1
ATOM 2661 N N . ARG A 1 334 ? 6.890 -8.817 -3.389 1.00 95.75 334 ARG A N 1
ATOM 2662 C CA . ARG A 1 334 ? 6.692 -7.799 -2.352 1.00 95.75 334 ARG A CA 1
ATOM 2663 C C . ARG A 1 334 ? 5.208 -7.489 -2.140 1.00 95.75 334 ARG A C 1
ATOM 2665 O O . ARG A 1 334 ? 4.749 -7.489 -0.998 1.00 95.75 334 ARG A O 1
ATOM 2672 N N . CYS A 1 335 ? 4.431 -7.308 -3.208 1.00 96.19 335 CYS A N 1
ATOM 2673 C CA . CYS A 1 335 ? 2.985 -7.106 -3.086 1.00 96.19 335 CYS A CA 1
ATOM 2674 C C . CYS A 1 335 ? 2.283 -8.302 -2.421 1.00 96.19 335 CYS A C 1
ATOM 2676 O O . CYS A 1 335 ? 1.448 -8.090 -1.539 1.00 96.19 335 CYS A O 1
ATOM 2678 N N . ILE A 1 336 ? 2.656 -9.538 -2.781 1.00 84.25 336 ILE A N 1
ATOM 2679 C CA . ILE A 1 336 ? 2.139 -10.763 -2.152 1.00 84.25 336 ILE A CA 1
ATOM 2680 C C . ILE A 1 336 ? 2.465 -10.768 -0.657 1.00 84.25 336 ILE A C 1
ATOM 2682 O O . ILE A 1 336 ? 1.546 -10.825 0.154 1.00 84.25 336 ILE A O 1
ATOM 2686 N N . ASP A 1 337 ? 3.735 -10.641 -0.272 1.00 80.56 337 ASP A N 1
ATOM 2687 C CA . ASP A 1 337 ? 4.169 -10.703 1.131 1.00 80.56 337 ASP A CA 1
ATOM 2688 C C . ASP A 1 337 ? 3.497 -9.638 2.015 1.00 80.56 337 ASP A C 1
ATOM 2690 O O . ASP A 1 337 ? 3.204 -9.887 3.194 1.00 80.56 337 ASP A O 1
ATOM 2694 N N . ALA A 1 338 ? 3.251 -8.451 1.448 1.00 87.75 338 ALA A N 1
ATOM 2695 C CA . ALA A 1 338 ? 2.508 -7.372 2.088 1.00 87.75 338 ALA A CA 1
ATOM 2696 C C . ALA A 1 338 ? 1.019 -7.729 2.246 1.00 87.75 338 ALA A C 1
ATOM 2698 O O . ALA A 1 338 ? 0.465 -7.575 3.339 1.00 87.75 338 ALA A O 1
ATOM 2699 N N . ALA A 1 339 ? 0.389 -8.294 1.209 1.00 82.56 339 ALA A N 1
ATOM 2700 C CA . ALA A 1 339 ? -1.005 -8.741 1.247 1.00 82.56 339 ALA A CA 1
ATOM 2701 C C . ALA A 1 339 ? -1.233 -9.767 2.361 1.00 82.56 339 ALA A C 1
ATOM 2703 O O . ALA A 1 339 ? -2.241 -9.726 3.063 1.00 82.56 339 ALA A O 1
ATOM 2704 N N . GLU A 1 340 ? -0.273 -10.669 2.576 1.00 75.06 340 GLU A N 1
ATOM 2705 C CA . GLU A 1 340 ? -0.342 -11.674 3.640 1.00 75.06 340 GLU A CA 1
ATOM 2706 C C . GLU A 1 340 ? -0.389 -11.089 5.053 1.00 75.06 340 GLU A C 1
ATOM 2708 O O . GLU A 1 340 ? -0.848 -11.762 5.976 1.00 75.06 340 GLU A O 1
ATOM 2713 N N . ARG A 1 341 ? 0.058 -9.842 5.217 1.00 74.06 341 ARG A N 1
ATOM 2714 C CA . ARG A 1 341 ? 0.037 -9.081 6.473 1.00 74.06 341 ARG A CA 1
ATOM 2715 C C . ARG A 1 341 ? -1.042 -7.990 6.483 1.00 74.06 341 ARG A C 1
ATOM 2717 O O . ARG A 1 341 ? -1.039 -7.140 7.375 1.00 74.06 341 ARG A O 1
ATOM 2724 N N . GLY A 1 342 ? -1.935 -7.998 5.489 1.00 82.50 342 GLY A N 1
ATOM 2725 C CA . GLY A 1 342 ? -2.960 -6.974 5.274 1.00 82.50 342 GLY A CA 1
ATOM 2726 C C . GLY A 1 342 ? -2.368 -5.570 5.140 1.00 82.50 342 GLY A C 1
ATOM 2727 O O . GLY A 1 342 ? -2.891 -4.612 5.708 1.00 82.50 342 GLY A O 1
ATOM 2728 N N . ILE A 1 343 ? -1.223 -5.470 4.460 1.00 93.12 343 ILE A N 1
ATOM 2729 C CA . ILE A 1 343 ? -0.563 -4.212 4.117 1.00 93.12 343 ILE A CA 1
ATOM 2730 C C . ILE A 1 343 ? -0.884 -3.884 2.657 1.00 93.12 343 ILE A C 1
ATOM 2732 O O . ILE A 1 343 ? -0.675 -4.706 1.761 1.00 93.12 343 ILE A O 1
ATOM 2736 N N . TYR A 1 344 ? -1.383 -2.672 2.440 1.00 97.75 344 TYR A N 1
ATOM 2737 C CA . TYR A 1 344 ? -1.628 -2.087 1.129 1.00 97.75 344 TYR A CA 1
ATOM 2738 C C . TYR A 1 344 ? -0.349 -1.492 0.553 1.00 97.75 344 TYR A C 1
ATOM 2740 O O . TYR A 1 344 ? 0.511 -1.005 1.288 1.00 97.75 344 TYR A O 1
ATOM 2748 N N . VAL A 1 345 ? -0.229 -1.549 -0.765 1.00 98.06 345 VAL A N 1
ATOM 2749 C CA . VAL A 1 345 ? 0.992 -1.231 -1.490 1.00 98.06 345 VAL A CA 1
ATOM 2750 C C . VAL A 1 345 ? 0.675 -0.287 -2.635 1.00 98.06 345 VAL A C 1
ATOM 2752 O O . VAL A 1 345 ? -0.040 -0.659 -3.558 1.00 98.06 345 VAL A O 1
ATOM 2755 N N . THR A 1 346 ? 1.268 0.901 -2.619 1.00 98.31 346 THR A N 1
ATOM 2756 C CA . THR A 1 346 ? 1.335 1.741 -3.819 1.00 98.31 346 THR A CA 1
ATOM 2757 C C . THR A 1 346 ? 2.579 1.381 -4.614 1.00 98.31 346 THR A C 1
ATOM 2759 O O . THR A 1 346 ? 3.695 1.492 -4.105 1.00 98.31 346 THR A O 1
ATOM 2762 N N . VAL A 1 347 ? 2.402 0.954 -5.862 1.00 98.62 347 VAL A N 1
ATOM 2763 C CA . VAL A 1 347 ? 3.492 0.761 -6.821 1.00 98.62 347 VAL A CA 1
ATOM 2764 C C . VAL A 1 347 ? 3.743 2.090 -7.527 1.00 98.62 347 VAL A C 1
ATOM 2766 O O . VAL A 1 347 ? 2.897 2.565 -8.285 1.00 98.62 347 VAL A O 1
ATOM 2769 N N . MET A 1 348 ? 4.902 2.690 -7.261 1.00 97.88 348 MET A N 1
ATOM 2770 C CA . MET A 1 348 ? 5.342 3.914 -7.925 1.00 97.88 348 MET A CA 1
ATOM 2771 C C . MET A 1 348 ? 5.810 3.590 -9.344 1.00 97.88 348 MET A C 1
ATOM 2773 O O . MET A 1 348 ? 6.732 2.792 -9.529 1.00 97.88 348 MET A O 1
ATOM 2777 N N . LEU A 1 349 ? 5.168 4.192 -10.345 1.00 98.25 349 LEU A N 1
ATOM 2778 C CA . LEU A 1 349 ? 5.472 3.923 -11.746 1.00 98.25 349 LEU A CA 1
ATOM 2779 C C . LEU A 1 349 ? 6.669 4.730 -12.236 1.00 98.25 349 LEU A C 1
ATOM 2781 O O . LEU A 1 349 ? 7.468 4.159 -12.962 1.00 98.25 349 LEU A O 1
ATOM 2785 N N . PHE A 1 350 ? 6.831 5.993 -11.840 1.00 96.25 350 PHE A N 1
ATOM 2786 C CA . PHE A 1 350 ? 7.910 6.888 -12.289 1.00 96.25 350 PHE A CA 1
ATOM 2787 C C . PHE A 1 350 ? 8.401 7.806 -11.158 1.00 96.25 350 PHE A C 1
ATOM 2789 O O . PHE A 1 350 ? 7.740 7.933 -10.125 1.00 96.25 350 PHE A O 1
ATOM 2796 N N . GLU A 1 351 ? 9.549 8.456 -11.344 1.00 91.31 351 GLU A N 1
ATOM 2797 C CA . GLU A 1 351 ? 10.034 9.529 -10.468 1.00 91.31 351 GLU A CA 1
ATOM 2798 C C . GLU A 1 351 ? 10.869 10.581 -11.221 1.00 91.31 351 GLU A C 1
ATOM 2800 O O . GLU A 1 351 ? 11.410 10.329 -12.294 1.00 91.31 351 GLU A O 1
ATOM 2805 N N . ARG A 1 352 ? 10.960 11.799 -10.670 1.00 86.44 352 ARG A N 1
ATOM 2806 C CA . ARG A 1 352 ? 11.714 12.916 -11.283 1.00 86.44 352 ARG A CA 1
ATOM 2807 C C . ARG A 1 352 ? 13.207 12.944 -10.945 1.00 86.44 352 ARG A C 1
ATOM 2809 O O . ARG A 1 352 ? 13.995 13.492 -11.709 1.00 86.44 352 ARG A O 1
ATOM 2816 N N . HIS A 1 353 ? 13.627 12.461 -9.780 1.00 82.31 353 HIS A N 1
ATOM 2817 C CA . HIS A 1 353 ? 15.016 12.566 -9.303 1.00 82.31 353 HIS A CA 1
ATOM 2818 C C . HIS A 1 353 ? 16.041 12.054 -10.330 1.00 82.31 353 HIS A C 1
ATOM 2820 O O . HIS A 1 353 ? 17.075 12.695 -10.525 1.00 82.31 353 HIS A O 1
ATOM 2826 N N . SER A 1 354 ? 15.751 10.957 -11.031 1.00 83.62 354 SER A N 1
ATOM 2827 C CA . SER A 1 354 ? 16.641 10.401 -12.066 1.00 83.62 354 SER A CA 1
ATOM 2828 C C . SER A 1 354 ? 16.595 11.138 -13.404 1.00 83.62 354 SER A C 1
ATOM 2830 O O . SER A 1 354 ? 17.509 10.987 -14.216 1.00 83.62 354 SER A O 1
ATOM 2832 N N . SER A 1 355 ? 15.565 11.954 -13.635 1.00 73.50 355 SER A N 1
ATOM 2833 C CA . SER A 1 355 ? 15.407 12.786 -14.832 1.00 73.50 355 SER A CA 1
ATOM 2834 C C . SER A 1 355 ? 16.003 14.186 -14.659 1.00 73.50 355 SER A C 1
ATOM 2836 O O . SER A 1 355 ? 15.793 15.067 -15.493 1.00 73.50 355 SER A O 1
ATOM 2838 N N . PHE A 1 356 ? 16.698 14.427 -13.543 1.00 67.62 356 PHE A N 1
ATOM 2839 C CA . PHE A 1 356 ? 17.100 15.759 -13.122 1.00 67.62 356 PHE A CA 1
ATOM 2840 C C . PHE A 1 356 ? 18.591 16.039 -13.322 1.00 67.62 356 PHE A C 1
ATOM 2842 O O . PHE A 1 356 ? 19.456 15.248 -12.945 1.00 67.62 356 PHE A O 1
ATOM 2849 N N . ASN A 1 357 ? 18.876 17.230 -13.851 1.00 60.66 357 ASN A N 1
ATOM 2850 C CA . ASN A 1 357 ? 20.197 17.845 -13.934 1.00 60.66 357 ASN A CA 1
ATOM 2851 C C . ASN A 1 357 ? 20.058 19.283 -13.384 1.00 60.66 357 ASN A C 1
ATOM 2853 O O . ASN A 1 357 ? 19.315 20.087 -13.943 1.00 60.66 357 ASN A O 1
ATOM 2857 N N . GLN A 1 358 ? 20.698 19.640 -12.269 1.00 53.41 358 GLN A N 1
ATOM 2858 C CA . GLN A 1 358 ? 20.827 21.049 -11.840 1.00 53.41 358 GLN A CA 1
ATOM 2859 C C . GLN A 1 358 ? 22.265 21.250 -11.349 1.00 53.41 358 GLN A C 1
ATOM 2861 O O . GLN A 1 358 ? 22.712 20.448 -10.548 1.00 53.41 358 GLN A O 1
ATOM 2866 N N . ARG A 1 359 ? 23.040 22.287 -11.700 1.00 49.56 359 ARG A N 1
ATOM 2867 C CA . ARG A 1 359 ? 22.823 23.503 -12.509 1.00 49.56 359 ARG A CA 1
ATOM 2868 C C . ARG A 1 359 ? 24.207 24.150 -12.820 1.00 49.56 359 ARG A C 1
ATOM 2870 O O . ARG A 1 359 ? 25.242 23.545 -12.550 1.00 49.56 359 ARG A O 1
ATOM 2877 N N . SER A 1 360 ? 24.207 25.379 -13.353 1.00 41.56 360 SER A N 1
ATOM 2878 C CA . SER A 1 360 ? 25.299 26.268 -13.835 1.00 41.56 360 SER A CA 1
ATOM 2879 C C . SER A 1 360 ? 26.525 26.546 -12.928 1.00 41.56 360 SER A C 1
ATOM 2881 O O . SER A 1 360 ? 27.326 27.422 -13.245 1.00 41.56 360 SER A O 1
ATOM 2883 N N . ASP A 1 361 ? 26.701 25.819 -11.827 1.00 42.41 361 ASP A N 1
ATOM 2884 C CA . ASP A 1 361 ? 27.849 25.879 -10.908 1.00 42.41 361 ASP A CA 1
ATOM 2885 C C . ASP A 1 361 ? 28.504 24.500 -10.642 1.00 42.41 361 ASP A C 1
ATOM 2887 O O . ASP A 1 361 ? 29.391 24.389 -9.797 1.00 42.41 361 ASP A O 1
ATOM 2891 N N . GLY A 1 362 ? 28.129 23.452 -11.394 1.00 46.84 362 GLY A N 1
ATOM 2892 C CA . GLY A 1 362 ? 28.885 22.191 -11.481 1.00 46.84 362 GLY A CA 1
ATOM 2893 C C . GLY A 1 362 ? 28.480 21.064 -10.519 1.00 46.84 362 GLY A C 1
ATOM 2894 O O . GLY A 1 362 ? 29.229 20.099 -10.370 1.00 46.84 362 GLY A O 1
ATOM 2895 N N . GLY A 1 363 ? 27.314 21.126 -9.868 1.00 50.06 363 GLY A N 1
ATOM 2896 C CA . GLY A 1 363 ? 26.907 20.131 -8.865 1.00 50.06 363 GLY A CA 1
ATOM 2897 C C . GLY A 1 363 ? 25.670 19.286 -9.198 1.00 50.06 363 GLY A C 1
ATOM 2898 O O . GLY A 1 363 ? 24.617 19.592 -8.656 1.00 50.06 363 GLY A O 1
ATOM 2899 N N . ARG A 1 364 ? 25.870 18.143 -9.891 1.00 57.78 364 ARG A N 1
ATOM 2900 C CA . ARG A 1 364 ? 24.998 16.935 -10.069 1.00 57.78 364 ARG A CA 1
ATOM 2901 C C . ARG A 1 364 ? 24.342 16.740 -11.450 1.00 57.78 364 ARG A C 1
ATOM 2903 O O . ARG A 1 364 ? 23.149 16.946 -11.630 1.00 57.78 364 ARG A O 1
ATOM 2910 N N . GLU A 1 365 ? 25.137 16.170 -12.357 1.00 60.34 365 GLU A N 1
ATOM 2911 C CA . GLU A 1 365 ? 24.743 15.653 -13.685 1.00 60.34 365 GLU A CA 1
ATOM 2912 C C . GLU A 1 365 ? 24.450 14.129 -13.684 1.00 60.34 365 GLU A C 1
ATOM 2914 O O . GLU A 1 365 ? 24.050 13.547 -14.691 1.00 60.34 365 GLU A O 1
ATOM 2919 N N . TYR A 1 366 ? 24.703 13.439 -12.565 1.00 66.19 366 TYR A N 1
ATOM 2920 C CA . TYR A 1 366 ? 24.926 11.988 -12.569 1.00 66.19 366 TYR A CA 1
ATOM 2921 C C . TYR A 1 366 ? 23.703 11.063 -12.577 1.00 66.19 366 TYR A C 1
ATOM 2923 O O . TYR A 1 366 ? 23.807 10.024 -13.228 1.00 66.19 366 TYR A O 1
ATOM 2931 N N . PRO A 1 367 ? 22.560 11.373 -11.934 1.00 81.94 367 PRO A N 1
ATOM 2932 C CA . PRO A 1 367 ? 21.387 10.499 -12.025 1.00 81.94 367 PRO A CA 1
ATOM 2933 C C . PRO A 1 367 ? 20.946 10.292 -13.475 1.00 81.94 367 PRO A C 1
ATOM 2935 O O . PRO A 1 367 ? 20.733 9.158 -13.902 1.00 81.94 367 PRO A O 1
ATOM 2938 N N . TRP A 1 368 ? 20.944 11.371 -14.265 1.00 85.88 368 TRP A N 1
ATOM 2939 C CA . TRP A 1 368 ? 20.636 11.299 -15.688 1.00 85.88 368 TRP A CA 1
ATOM 2940 C C . TRP A 1 368 ? 21.662 10.471 -16.474 1.00 85.88 368 TRP A C 1
ATOM 2942 O O . TRP A 1 368 ? 21.289 9.582 -17.239 1.00 85.88 368 TRP A O 1
ATOM 2952 N N . LYS A 1 369 ? 22.963 10.690 -16.244 1.00 86.38 369 LYS A N 1
ATOM 2953 C CA . LYS A 1 369 ? 24.031 9.896 -16.881 1.00 86.38 369 LYS A CA 1
ATOM 2954 C C . LYS A 1 369 ? 23.925 8.399 -16.602 1.00 86.38 369 LYS A C 1
ATOM 2956 O O . LYS A 1 369 ? 24.384 7.606 -17.414 1.00 86.38 369 LYS A O 1
ATOM 2961 N N . ALA A 1 370 ? 23.325 8.013 -15.481 1.00 87.94 370 ALA A N 1
ATOM 2962 C CA . ALA A 1 370 ? 23.103 6.629 -15.077 1.00 87.94 370 ALA A CA 1
ATOM 2963 C C . ALA A 1 370 ? 21.713 6.086 -15.481 1.00 87.94 370 ALA A C 1
ATOM 2965 O O . ALA A 1 370 ? 21.361 4.950 -15.164 1.00 87.94 370 ALA A O 1
ATOM 2966 N N . HIS A 1 371 ? 20.883 6.876 -16.164 1.00 91.88 371 HIS A N 1
ATOM 2967 C CA . HIS A 1 371 ? 19.533 6.463 -16.534 1.00 91.88 371 HIS A CA 1
ATOM 2968 C C . HIS A 1 371 ? 19.558 5.510 -17.744 1.00 91.88 371 HIS A C 1
ATOM 2970 O O . HIS A 1 371 ? 20.237 5.799 -18.733 1.00 91.88 371 HIS A O 1
ATOM 2976 N N . PRO A 1 372 ? 18.755 4.426 -17.767 1.00 94.38 372 PRO A N 1
ATOM 2977 C CA . PRO A 1 372 ? 18.634 3.548 -18.933 1.00 94.38 372 PRO A CA 1
ATOM 2978 C C . PRO A 1 372 ? 18.216 4.246 -20.237 1.00 94.38 372 PRO A C 1
ATOM 2980 O O . PRO A 1 372 ? 18.478 3.726 -21.315 1.00 94.38 372 PRO A O 1
ATOM 2983 N N . PHE A 1 373 ? 17.556 5.407 -20.164 1.00 93.50 373 PHE A N 1
ATOM 2984 C CA . PHE A 1 373 ? 17.068 6.146 -21.331 1.00 93.50 373 PHE A CA 1
ATOM 2985 C C . PHE A 1 373 ? 18.109 7.122 -21.877 1.00 93.50 373 PHE A C 1
ATOM 2987 O O . PHE A 1 373 ? 17.911 7.668 -22.958 1.00 93.50 373 PHE A O 1
ATOM 2994 N N . HIS A 1 374 ? 19.231 7.313 -21.180 1.00 91.25 374 HIS A N 1
ATOM 2995 C CA . HIS A 1 374 ? 20.348 8.079 -21.706 1.00 91.25 374 HIS A CA 1
ATOM 2996 C C . HIS A 1 374 ? 20.874 7.411 -22.982 1.00 91.25 374 HIS A C 1
ATOM 2998 O O . HIS A 1 374 ? 21.075 6.193 -23.006 1.00 91.25 374 HIS A O 1
ATOM 3004 N N . LEU A 1 375 ? 21.128 8.200 -24.031 1.00 90.88 375 LEU A N 1
ATOM 3005 C CA . LEU A 1 375 ? 21.499 7.705 -25.364 1.00 90.88 375 LEU A CA 1
ATOM 3006 C C . LEU A 1 375 ? 22.711 6.757 -25.339 1.00 90.88 375 LEU A C 1
ATOM 3008 O O . LEU A 1 375 ? 22.743 5.763 -26.056 1.00 90.88 375 LEU A O 1
ATOM 3012 N N . ALA A 1 376 ? 23.691 7.034 -24.476 1.00 92.00 376 ALA A N 1
ATOM 3013 C CA . ALA A 1 376 ? 24.882 6.195 -24.305 1.00 92.00 376 ALA A CA 1
ATOM 3014 C C . ALA A 1 376 ? 24.637 4.876 -23.542 1.00 92.00 376 ALA A C 1
ATOM 3016 O O . ALA A 1 376 ? 25.472 3.977 -23.608 1.00 92.00 376 ALA A O 1
ATOM 3017 N N . ASN A 1 377 ? 23.518 4.746 -22.826 1.00 93.94 377 ASN A N 1
ATOM 3018 C CA . ASN A 1 377 ? 23.250 3.609 -21.943 1.00 93.94 377 ASN A CA 1
ATOM 3019 C C . ASN A 1 377 ? 22.349 2.552 -22.573 1.00 93.94 377 ASN A C 1
ATOM 3021 O O . ASN A 1 377 ? 22.188 1.485 -21.988 1.00 93.94 377 ASN A O 1
ATOM 3025 N N . ASN A 1 378 ? 21.766 2.812 -23.744 1.00 95.81 378 ASN A N 1
ATOM 3026 C CA . ASN A 1 378 ? 20.895 1.863 -24.428 1.00 95.81 378 ASN A CA 1
ATOM 3027 C C . ASN A 1 378 ? 21.326 1.607 -25.871 1.00 95.81 378 ASN A C 1
ATOM 3029 O O . ASN A 1 378 ? 21.968 2.435 -26.511 1.00 95.81 378 ASN A O 1
ATOM 3033 N N . ILE A 1 379 ? 20.938 0.448 -26.398 1.00 96.75 379 ILE A N 1
ATOM 3034 C CA . ILE A 1 379 ? 21.182 0.081 -27.802 1.00 96.75 379 ILE A CA 1
ATOM 3035 C C . ILE A 1 379 ? 20.052 0.504 -28.738 1.00 96.75 379 ILE A C 1
ATOM 3037 O O . ILE A 1 379 ? 20.161 0.372 -29.953 1.00 96.75 379 ILE A O 1
ATOM 3041 N N . ASN A 1 380 ? 18.945 0.988 -28.180 1.00 95.00 380 ASN A N 1
ATOM 3042 C CA . ASN A 1 380 ? 17.732 1.289 -28.926 1.00 95.00 380 ASN A CA 1
ATOM 3043 C C . ASN A 1 380 ? 17.812 2.661 -29.616 1.00 95.00 380 ASN A C 1
ATOM 3045 O O . ASN A 1 380 ? 16.907 3.004 -30.373 1.00 95.00 380 ASN A O 1
ATOM 3049 N N . GLY A 1 381 ? 18.865 3.452 -29.371 1.00 89.75 381 GLY A N 1
ATOM 3050 C CA . GLY A 1 381 ? 19.006 4.803 -29.914 1.00 89.75 381 GLY A CA 1
ATOM 3051 C C . GLY A 1 381 ? 17.881 5.723 -29.436 1.00 89.75 381 GLY A C 1
ATOM 3052 O O . GLY A 1 381 ? 17.309 6.466 -30.238 1.00 89.75 381 GLY A O 1
ATOM 3053 N N . LEU A 1 382 ? 17.475 5.569 -28.170 1.00 90.62 382 LEU A N 1
ATOM 3054 C CA . LEU A 1 382 ? 16.508 6.449 -27.521 1.00 90.62 382 LEU A CA 1
ATOM 3055 C C . LEU A 1 382 ? 17.211 7.722 -27.044 1.00 90.62 382 LEU A C 1
ATOM 3057 O O . LEU A 1 382 ? 18.280 7.645 -26.443 1.00 90.62 382 LEU A O 1
ATOM 3061 N N . ASP A 1 383 ? 16.573 8.861 -27.289 1.00 85.00 383 ASP A N 1
ATOM 3062 C CA . ASP A 1 383 ? 17.010 10.176 -26.833 1.00 85.00 383 ASP A CA 1
ATOM 3063 C C . ASP A 1 383 ? 15.780 10.966 -26.347 1.00 85.00 383 ASP A C 1
ATOM 3065 O O . ASP A 1 383 ? 14.984 11.410 -27.184 1.00 85.00 383 ASP A O 1
ATOM 3069 N N . PRO A 1 384 ? 15.561 11.066 -25.022 1.00 88.00 384 PRO A N 1
ATOM 3070 C CA . PRO A 1 384 ? 14.426 11.783 -24.453 1.00 88.00 384 PRO A CA 1
ATOM 3071 C C . PRO A 1 384 ? 14.656 13.295 -24.326 1.00 88.00 384 PRO A C 1
ATOM 3073 O O . PRO A 1 384 ? 13.737 13.982 -23.897 1.00 88.00 384 PRO A O 1
ATOM 3076 N N . ASP A 1 385 ? 15.831 13.815 -24.703 1.00 86.69 385 ASP A N 1
ATOM 3077 C CA . ASP A 1 385 ? 16.089 15.256 -24.775 1.00 86.69 385 ASP A CA 1
ATOM 3078 C C . ASP A 1 385 ? 15.417 15.821 -26.039 1.00 86.69 385 ASP A C 1
ATOM 3080 O O . ASP A 1 385 ? 15.952 15.793 -27.157 1.00 86.69 385 ASP A O 1
ATOM 3084 N N . ILE A 1 386 ? 14.155 16.226 -25.893 1.00 86.75 386 ILE A N 1
ATOM 3085 C CA . ILE A 1 386 ? 13.319 16.663 -27.018 1.00 86.75 386 ILE A CA 1
ATOM 3086 C C . ILE A 1 386 ? 13.752 18.053 -27.503 1.00 86.75 386 ILE A C 1
ATOM 3088 O O . ILE A 1 386 ? 13.701 18.314 -28.708 1.00 86.75 386 ILE A O 1
ATOM 3092 N N . ASN A 1 387 ? 14.183 18.941 -26.607 1.00 83.44 387 ASN A N 1
ATOM 3093 C CA . ASN A 1 387 ? 14.509 20.329 -26.938 1.00 83.44 387 ASN A CA 1
ATOM 3094 C C . ASN A 1 387 ? 16.011 20.550 -27.254 1.00 83.44 387 ASN A C 1
ATOM 3096 O O . ASN A 1 387 ? 16.347 21.560 -27.872 1.00 83.44 387 ASN A O 1
ATOM 3100 N N . GLY A 1 388 ? 16.881 19.585 -26.934 1.00 81.31 388 GLY A N 1
ATOM 3101 C CA . GLY A 1 388 ? 18.321 19.616 -27.186 1.00 81.31 388 GLY A CA 1
ATOM 3102 C C . GLY A 1 388 ? 19.128 20.421 -26.165 1.00 81.31 388 GLY A C 1
ATOM 3103 O O . GLY A 1 388 ? 20.229 20.863 -26.500 1.00 81.31 388 GLY A O 1
ATOM 3104 N N . ASP A 1 389 ? 18.594 20.670 -24.966 1.00 79.44 389 ASP A N 1
ATOM 3105 C CA . ASP A 1 389 ? 19.241 21.485 -23.930 1.00 79.44 389 ASP A CA 1
ATOM 3106 C C . ASP A 1 389 ? 20.165 20.686 -22.987 1.00 79.44 389 ASP A C 1
ATOM 3108 O O . ASP A 1 389 ? 20.831 21.268 -22.123 1.00 79.44 389 ASP A O 1
ATOM 3112 N N . GLY A 1 390 ? 20.259 19.364 -23.172 1.00 74.88 390 GLY A N 1
ATOM 3113 C CA . GLY A 1 390 ? 21.063 18.465 -22.346 1.00 74.88 390 GLY A CA 1
ATOM 3114 C C . GLY A 1 390 ? 20.411 18.080 -21.011 1.00 74.88 390 GLY A C 1
ATOM 3115 O O . GLY A 1 390 ? 21.067 17.467 -20.159 1.00 74.88 390 GLY A O 1
ATOM 3116 N N . CYS A 1 391 ? 19.139 18.422 -20.800 1.00 74.38 391 CYS A N 1
ATOM 3117 C CA . CYS A 1 391 ? 18.341 18.075 -19.633 1.00 74.38 391 CYS A CA 1
ATOM 3118 C C . CYS A 1 391 ? 17.056 17.365 -20.090 1.00 74.38 391 CYS A C 1
ATOM 3120 O O . CYS A 1 391 ? 16.157 18.011 -20.601 1.00 74.38 391 CYS A O 1
ATOM 3122 N N . PRO A 1 392 ? 16.898 16.051 -19.860 1.00 79.06 392 PRO A N 1
ATOM 3123 C CA . PRO A 1 392 ? 15.785 15.255 -20.398 1.00 79.06 392 PRO A CA 1
ATOM 3124 C C . PRO A 1 392 ? 14.483 15.447 -19.598 1.00 79.06 392 PRO A C 1
ATOM 3126 O O . PRO A 1 392 ? 13.804 14.476 -19.245 1.00 79.06 392 PRO A O 1
ATOM 3129 N N . ARG A 1 393 ? 14.143 16.688 -19.242 1.00 78.50 393 ARG A N 1
ATOM 3130 C CA . ARG A 1 393 ? 12.922 17.021 -18.489 1.00 78.50 393 ARG A CA 1
ATOM 3131 C C . ARG A 1 393 ? 11.686 16.520 -19.232 1.00 78.50 393 ARG A C 1
ATOM 3133 O O . ARG A 1 393 ? 10.695 16.125 -18.625 1.00 78.50 393 ARG A O 1
ATOM 3140 N N . GLU A 1 394 ? 11.808 16.462 -20.551 1.00 86.00 394 GLU A N 1
ATOM 3141 C CA . GLU A 1 394 ? 10.779 16.096 -21.504 1.00 86.00 394 GLU A CA 1
ATOM 3142 C C . GLU A 1 394 ? 10.529 14.589 -21.586 1.00 86.00 394 GLU A C 1
ATOM 3144 O O . GLU A 1 394 ? 9.625 14.152 -22.300 1.00 86.00 394 GLU A O 1
ATOM 3149 N N . MET A 1 395 ? 11.262 13.766 -20.824 1.00 88.38 395 MET A N 1
ATOM 3150 C CA . MET A 1 395 ? 10.956 12.336 -20.740 1.00 88.38 395 MET A CA 1
ATOM 3151 C C . MET A 1 395 ? 9.533 12.070 -20.228 1.00 88.38 395 MET A C 1
ATOM 3153 O O . MET A 1 395 ? 8.975 11.010 -20.499 1.00 88.38 395 MET A O 1
ATOM 3157 N N . HIS A 1 396 ? 8.938 13.029 -19.518 1.00 91.00 396 HIS A N 1
ATOM 3158 C CA . HIS A 1 396 ? 7.557 12.993 -19.046 1.00 91.00 396 HIS A CA 1
ATOM 3159 C C . HIS A 1 396 ? 6.654 13.966 -19.815 1.00 91.00 396 HIS A C 1
ATOM 3161 O O . HIS A 1 396 ? 5.747 14.541 -19.230 1.00 91.00 396 HIS A O 1
ATOM 3167 N N . TRP A 1 397 ? 6.885 14.178 -21.115 1.00 91.56 397 TRP A N 1
ATOM 3168 C CA . TRP A 1 397 ? 6.030 15.008 -21.971 1.00 91.56 397 TRP A CA 1
ATOM 3169 C C . TRP A 1 397 ? 5.281 14.186 -23.025 1.00 91.56 397 TRP A C 1
ATOM 3171 O O . TRP A 1 397 ? 5.664 13.074 -23.397 1.00 91.56 397 TRP A O 1
ATOM 3181 N N . LEU A 1 398 ? 4.194 14.762 -23.538 1.00 94.06 398 LEU A N 1
ATOM 3182 C CA . LEU A 1 398 ? 3.465 14.248 -24.697 1.00 94.06 398 LEU A CA 1
ATOM 3183 C C . LEU A 1 398 ? 3.956 14.919 -25.986 1.00 94.06 398 LEU A C 1
ATOM 3185 O O . LEU A 1 398 ? 4.432 16.053 -25.980 1.00 94.06 398 LEU A O 1
ATOM 3189 N N . ALA A 1 399 ? 3.800 14.227 -27.116 1.00 92.81 399 ALA A N 1
ATOM 3190 C CA . ALA A 1 399 ? 4.004 14.834 -28.427 1.00 92.81 399 ALA A CA 1
ATOM 3191 C C . ALA A 1 399 ? 2.967 15.944 -28.669 1.00 92.81 399 ALA A C 1
ATOM 3193 O O . ALA A 1 399 ? 1.792 15.774 -28.342 1.00 92.81 399 ALA A O 1
ATOM 3194 N N . ARG A 1 400 ? 3.389 17.057 -29.282 1.00 90.25 400 ARG A N 1
ATOM 3195 C CA . ARG A 1 400 ? 2.509 18.187 -29.609 1.00 90.25 400 ARG A CA 1
ATOM 3196 C C . ARG A 1 400 ? 2.495 18.524 -31.098 1.00 90.25 400 ARG A C 1
ATOM 3198 O O . ARG A 1 400 ? 3.371 18.120 -31.868 1.00 90.25 400 ARG A O 1
ATOM 3205 N N . GLU A 1 401 ? 1.482 19.276 -31.514 1.00 90.00 401 GLU A N 1
ATOM 3206 C CA . GLU A 1 401 ? 1.324 19.718 -32.905 1.00 90.00 401 GLU A CA 1
ATOM 3207 C C . GLU A 1 401 ? 2.428 20.692 -33.336 1.00 90.00 401 GLU A C 1
ATOM 3209 O O . GLU A 1 401 ? 2.925 20.604 -34.458 1.00 90.00 401 GLU A O 1
ATOM 3214 N N . ASP A 1 402 ? 2.866 21.562 -32.427 1.00 92.25 402 ASP A N 1
ATOM 3215 C CA . ASP A 1 402 ? 3.907 22.569 -32.647 1.00 92.25 402 ASP A CA 1
ATOM 3216 C C . ASP A 1 402 ? 5.333 21.995 -32.650 1.00 92.25 402 ASP A C 1
ATOM 3218 O O . ASP A 1 402 ? 6.281 22.681 -33.029 1.00 92.25 402 ASP A O 1
ATOM 3222 N N . TYR A 1 403 ? 5.501 20.721 -32.293 1.00 93.50 403 TYR A N 1
ATOM 3223 C CA . TYR A 1 403 ? 6.786 20.036 -32.394 1.00 93.50 403 TYR A CA 1
ATOM 3224 C C . TYR A 1 403 ? 7.203 19.824 -33.852 1.00 93.50 403 TYR A C 1
ATOM 3226 O O . TYR A 1 403 ? 6.392 19.610 -34.754 1.00 93.50 403 TYR A O 1
ATOM 3234 N N . THR A 1 404 ? 8.508 19.790 -34.101 1.00 95.00 404 THR A N 1
ATOM 3235 C CA . THR A 1 404 ? 9.034 19.259 -35.364 1.00 95.00 404 THR A CA 1
ATOM 3236 C C . THR A 1 404 ? 8.741 17.756 -35.484 1.00 95.00 404 THR A C 1
ATOM 3238 O O . THR A 1 404 ? 8.489 17.065 -34.493 1.00 95.00 404 THR A O 1
ATOM 3241 N N . ASN A 1 405 ? 8.834 17.200 -36.697 1.00 94.56 405 ASN A N 1
ATOM 3242 C CA . ASN A 1 405 ? 8.701 15.749 -36.901 1.00 94.56 405 ASN A CA 1
ATOM 3243 C C . ASN A 1 405 ? 9.695 14.945 -36.046 1.00 94.56 405 ASN A C 1
ATOM 3245 O O . ASN A 1 405 ? 9.341 13.894 -35.517 1.00 94.56 405 ASN A O 1
ATOM 3249 N N . GLN A 1 406 ? 10.921 15.448 -35.882 1.00 91.81 406 GLN A N 1
ATOM 3250 C CA . GLN A 1 406 ? 11.945 14.800 -35.064 1.00 91.81 406 GLN A CA 1
ATOM 3251 C C . GLN A 1 406 ? 11.567 14.805 -33.578 1.00 91.81 406 GLN A C 1
ATOM 3253 O O . GLN A 1 406 ? 11.676 13.775 -32.916 1.00 91.81 406 GLN A O 1
ATOM 3258 N N . GLN A 1 407 ? 11.085 15.938 -33.067 1.00 92.94 407 GLN A N 1
ATOM 3259 C CA . GLN A 1 407 ? 10.641 16.075 -31.678 1.00 92.94 407 GLN A CA 1
ATOM 3260 C C . GLN A 1 407 ? 9.439 15.182 -31.367 1.00 92.94 407 GLN A C 1
ATOM 3262 O O . GLN A 1 407 ? 9.462 14.459 -30.372 1.00 92.94 407 GLN A O 1
ATOM 3267 N N . ARG A 1 408 ? 8.426 15.152 -32.247 1.00 93.75 408 ARG A N 1
ATOM 3268 C CA . ARG A 1 408 ? 7.295 14.219 -32.113 1.00 93.75 408 ARG A CA 1
ATOM 3269 C C . ARG A 1 408 ? 7.760 12.772 -32.073 1.00 93.75 408 ARG A C 1
ATOM 3271 O O . ARG A 1 408 ? 7.364 12.031 -31.182 1.00 93.75 408 ARG A O 1
ATOM 3278 N N . HIS A 1 409 ? 8.646 12.391 -32.990 1.00 92.00 409 HIS A N 1
ATOM 3279 C CA . HIS A 1 409 ? 9.172 11.033 -33.042 1.00 92.00 409 HIS A CA 1
ATOM 3280 C C . HIS A 1 409 ? 9.915 10.641 -31.753 1.00 92.00 409 HIS A C 1
ATOM 3282 O O . HIS A 1 409 ? 9.733 9.527 -31.261 1.00 92.00 409 HIS A O 1
ATOM 3288 N N . LYS A 1 410 ? 10.717 11.546 -31.172 1.00 92.25 410 LYS A N 1
ATOM 3289 C CA . LYS A 1 410 ? 11.356 11.333 -29.861 1.00 92.25 410 LYS A CA 1
ATOM 3290 C C . LYS A 1 410 ? 10.309 11.111 -28.760 1.00 92.25 410 LYS A C 1
ATOM 3292 O O . LYS A 1 410 ? 10.343 10.071 -28.100 1.00 92.25 410 LYS A O 1
ATOM 3297 N N . ALA A 1 411 ? 9.345 12.025 -28.627 1.00 93.38 411 ALA A N 1
ATOM 3298 C CA . ALA A 1 411 ? 8.284 11.958 -27.617 1.00 93.38 411 ALA A CA 1
ATOM 3299 C C . ALA A 1 411 ? 7.452 10.667 -27.714 1.00 93.38 411 ALA A C 1
ATOM 3301 O O . ALA A 1 411 ? 7.248 9.964 -26.725 1.00 93.38 411 ALA A O 1
ATOM 3302 N N . GLU A 1 412 ? 7.024 10.293 -28.921 1.00 94.19 412 GLU A N 1
ATOM 3303 C CA . GLU A 1 412 ? 6.226 9.086 -29.159 1.00 94.19 412 GLU A CA 1
ATOM 3304 C C . GLU A 1 412 ? 6.987 7.798 -28.823 1.00 94.19 412 GLU A C 1
ATOM 3306 O O . GLU A 1 412 ? 6.397 6.842 -28.306 1.00 94.19 412 GLU A O 1
ATOM 3311 N N . ARG A 1 413 ? 8.301 7.757 -29.083 1.00 94.12 413 ARG A N 1
ATOM 3312 C CA . ARG A 1 413 ? 9.148 6.606 -28.742 1.00 94.12 413 ARG A CA 1
ATOM 3313 C C . ARG A 1 413 ? 9.303 6.439 -27.235 1.00 94.12 413 ARG A C 1
ATOM 3315 O O . ARG A 1 413 ? 9.148 5.316 -26.751 1.00 94.12 413 ARG A O 1
ATOM 3322 N N . VAL A 1 414 ? 9.555 7.527 -26.505 1.00 94.69 414 VAL A N 1
ATOM 3323 C CA . VAL A 1 414 ? 9.622 7.515 -25.033 1.00 94.69 414 VAL A CA 1
ATOM 3324 C C . VAL A 1 414 ? 8.288 7.046 -24.453 1.00 94.69 414 VAL A C 1
ATOM 3326 O O . VAL A 1 414 ? 8.250 6.072 -23.697 1.00 94.69 414 VAL A O 1
ATOM 3329 N N . LEU A 1 415 ? 7.181 7.647 -24.899 1.00 96.12 415 LEU A N 1
ATOM 3330 C CA . LEU A 1 415 ? 5.840 7.294 -24.441 1.00 96.12 415 LEU A CA 1
ATOM 3331 C C . LEU A 1 415 ? 5.492 5.825 -24.733 1.00 96.12 415 LEU A C 1
ATOM 3333 O O . LEU A 1 415 ? 4.848 5.154 -23.927 1.00 96.12 415 LEU A O 1
ATOM 3337 N N . SER A 1 416 ? 5.921 5.288 -25.879 1.00 96.81 416 SER A N 1
ATOM 3338 C CA . SER A 1 416 ? 5.707 3.879 -26.228 1.00 96.81 416 SER A CA 1
ATOM 3339 C C . SER A 1 416 ? 6.389 2.919 -25.245 1.00 96.81 416 SER A C 1
ATOM 3341 O O . SER A 1 416 ? 5.762 1.950 -24.807 1.00 96.81 416 SER A O 1
ATOM 3343 N N . LEU A 1 417 ? 7.633 3.212 -24.850 1.00 97.31 417 LEU A N 1
ATOM 3344 C CA . LEU A 1 417 ? 8.376 2.422 -23.863 1.00 97.31 417 LEU A CA 1
ATOM 3345 C C . LEU A 1 417 ? 7.763 2.539 -22.465 1.00 97.31 417 LEU A C 1
ATOM 3347 O O . LEU A 1 417 ? 7.558 1.521 -21.807 1.00 97.31 417 LEU A O 1
ATOM 3351 N N . GLN A 1 418 ? 7.384 3.749 -22.047 1.00 97.56 418 GLN A N 1
ATOM 3352 C CA . GLN A 1 418 ? 6.676 3.971 -20.782 1.00 97.56 418 GLN A CA 1
ATOM 3353 C C . GLN A 1 418 ? 5.365 3.180 -20.728 1.00 97.56 418 GLN A C 1
ATOM 3355 O O . GLN A 1 418 ? 5.123 2.455 -19.766 1.00 97.56 418 GLN A O 1
ATOM 3360 N N . ARG A 1 419 ? 4.552 3.216 -21.793 1.00 98.56 419 ARG A N 1
ATOM 3361 C CA . ARG A 1 419 ? 3.332 2.396 -21.889 1.00 98.56 419 ARG A CA 1
ATOM 3362 C C . ARG A 1 419 ? 3.625 0.904 -21.810 1.00 98.56 419 ARG A C 1
ATOM 3364 O O . ARG A 1 419 ? 2.876 0.174 -21.167 1.00 98.56 419 ARG A O 1
ATOM 3371 N N . ALA A 1 420 ? 4.673 0.426 -22.481 1.00 98.75 420 ALA A N 1
ATOM 3372 C CA . ALA A 1 420 ? 5.053 -0.982 -22.421 1.00 98.75 420 ALA A CA 1
ATOM 3373 C C . ALA A 1 420 ? 5.445 -1.398 -20.997 1.00 98.75 420 ALA A C 1
ATOM 3375 O O . ALA A 1 420 ? 4.992 -2.443 -20.529 1.00 98.75 420 ALA A O 1
ATOM 3376 N N . TYR A 1 421 ? 6.225 -0.564 -20.306 1.00 98.75 421 TYR A N 1
ATOM 3377 C CA . TYR A 1 421 ? 6.601 -0.764 -18.910 1.00 98.75 421 TYR A CA 1
ATOM 3378 C C . TYR A 1 421 ? 5.371 -0.798 -17.994 1.00 98.75 421 TYR A C 1
ATOM 3380 O O . TYR A 1 421 ? 5.178 -1.780 -17.279 1.00 98.75 421 TYR A O 1
ATOM 3388 N N . VAL A 1 422 ? 4.491 0.205 -18.084 1.00 98.88 422 VAL A N 1
ATOM 3389 C CA . VAL A 1 422 ? 3.265 0.290 -17.273 1.00 98.88 422 VAL A CA 1
ATOM 3390 C C . VAL A 1 422 ? 2.367 -0.929 -17.493 1.00 98.88 422 VAL A C 1
ATOM 3392 O O . VAL A 1 422 ? 1.925 -1.535 -16.521 1.00 98.88 422 VAL A O 1
ATOM 3395 N N . ARG A 1 423 ? 2.161 -1.368 -18.745 1.00 98.88 423 ARG A N 1
ATOM 3396 C CA . ARG A 1 423 ? 1.407 -2.604 -19.030 1.00 98.88 423 ARG A CA 1
ATOM 3397 C C . ARG A 1 423 ? 2.019 -3.818 -18.343 1.00 98.88 423 ARG A C 1
ATOM 3399 O O . ARG A 1 423 ? 1.296 -4.580 -17.710 1.00 98.88 423 ARG A O 1
ATOM 3406 N N . LYS A 1 424 ? 3.343 -3.987 -18.437 1.00 98.75 424 LYS A N 1
ATOM 3407 C CA . LYS A 1 424 ? 4.040 -5.119 -17.817 1.00 98.75 424 LYS A CA 1
ATOM 3408 C C . LYS A 1 424 ? 3.943 -5.077 -16.289 1.00 98.75 424 LYS A C 1
ATOM 3410 O O . LYS A 1 424 ? 3.759 -6.136 -15.693 1.00 98.75 424 LYS A O 1
ATOM 3415 N N . VAL A 1 425 ? 4.026 -3.901 -15.657 1.00 98.88 425 VAL A N 1
ATOM 3416 C CA . VAL A 1 425 ? 3.792 -3.745 -14.208 1.00 98.88 425 VAL A CA 1
ATOM 3417 C C . VAL A 1 425 ? 2.363 -4.150 -13.851 1.00 98.88 425 VAL A C 1
ATOM 3419 O O . VAL A 1 425 ? 2.194 -5.011 -12.992 1.00 98.88 425 VAL A O 1
ATOM 3422 N N . ILE A 1 426 ? 1.355 -3.609 -14.543 1.00 98.81 426 ILE A N 1
ATOM 3423 C CA . ILE A 1 426 ? -0.060 -3.937 -14.306 1.00 98.81 426 ILE A CA 1
ATOM 3424 C C . ILE A 1 426 ? -0.289 -5.444 -14.438 1.00 98.81 426 ILE A C 1
ATOM 3426 O O . ILE A 1 426 ? -0.771 -6.074 -13.504 1.00 98.81 426 ILE A O 1
ATOM 3430 N N . ASP A 1 427 ? 0.134 -6.058 -15.544 1.00 98.38 427 ASP A N 1
ATOM 3431 C CA . ASP A 1 427 ? -0.046 -7.496 -15.782 1.00 98.38 427 ASP A CA 1
ATOM 3432 C C . ASP A 1 427 ? 0.650 -8.370 -14.725 1.00 98.38 427 ASP A C 1
ATOM 3434 O O . ASP A 1 427 ? 0.225 -9.493 -14.465 1.00 98.38 427 ASP A O 1
ATOM 3438 N N . THR A 1 428 ? 1.708 -7.856 -14.097 1.00 97.94 428 THR A N 1
ATOM 3439 C CA . THR A 1 428 ? 2.458 -8.553 -13.045 1.00 97.94 428 THR A CA 1
ATOM 3440 C C . THR A 1 428 ? 1.702 -8.604 -11.715 1.00 97.94 428 THR A C 1
ATOM 3442 O O . THR A 1 428 ? 1.955 -9.513 -10.922 1.00 97.94 428 THR A O 1
ATOM 3445 N N . VAL A 1 429 ? 0.798 -7.658 -11.444 1.00 98.12 429 VAL A N 1
ATOM 3446 C CA . VAL A 1 429 ? 0.125 -7.518 -10.137 1.00 98.12 429 VAL A CA 1
ATOM 3447 C C . VAL A 1 429 ? -1.401 -7.446 -10.213 1.00 98.12 429 VAL A C 1
ATOM 3449 O O . VAL A 1 429 ? -2.038 -7.365 -9.167 1.00 98.12 429 VAL A O 1
ATOM 3452 N N . ASN A 1 430 ? -1.998 -7.496 -11.409 1.00 98.00 430 ASN A N 1
ATOM 3453 C CA . ASN A 1 430 ? -3.431 -7.259 -11.597 1.00 98.00 430 ASN A CA 1
ATOM 3454 C C . ASN A 1 430 ? -4.325 -8.236 -10.814 1.00 98.00 430 ASN A C 1
ATOM 3456 O O . ASN A 1 430 ? -5.457 -7.910 -10.506 1.00 98.00 430 ASN A O 1
ATOM 3460 N N . ASP A 1 431 ? -3.854 -9.429 -10.464 1.00 93.25 431 ASP A N 1
ATOM 3461 C CA . ASP A 1 431 ? -4.615 -10.401 -9.674 1.00 93.25 431 ASP A CA 1
ATOM 3462 C C . ASP A 1 431 ? -4.538 -10.181 -8.151 1.00 93.25 431 ASP A C 1
ATOM 3464 O O . ASP A 1 431 ? -5.149 -10.949 -7.403 1.00 93.25 431 ASP A O 1
ATOM 3468 N N . LEU A 1 432 ? -3.824 -9.164 -7.660 1.00 93.75 432 LEU A N 1
ATOM 3469 C CA . LEU A 1 432 ? -3.674 -8.855 -6.230 1.00 93.75 432 LEU A CA 1
ATOM 3470 C C . LEU A 1 432 ? -4.720 -7.824 -5.776 1.00 93.75 432 LEU A C 1
ATOM 3472 O O . LEU A 1 432 ? -5.234 -7.081 -6.586 1.00 93.75 432 LEU A O 1
ATOM 3476 N N . ASP A 1 433 ? -5.145 -7.834 -4.511 1.00 93.62 433 ASP A N 1
ATOM 3477 C CA . ASP A 1 433 ? -6.206 -6.924 -4.009 1.00 93.62 433 ASP A CA 1
ATOM 3478 C C . ASP A 1 433 ? -5.648 -5.668 -3.331 1.00 93.62 433 ASP A C 1
ATOM 3480 O O . ASP A 1 433 ? -6.299 -4.635 -3.222 1.00 93.62 433 ASP A O 1
ATOM 3484 N N . ASN A 1 434 ? -4.422 -5.758 -2.831 1.00 96.31 434 ASN A N 1
ATOM 3485 C CA . ASN A 1 434 ? -3.822 -4.765 -1.952 1.00 96.31 434 ASN A CA 1
ATOM 3486 C C . ASN A 1 434 ? -2.989 -3.714 -2.704 1.00 96.31 434 ASN A C 1
ATOM 3488 O O . ASN A 1 434 ? -2.134 -3.089 -2.082 1.00 96.31 434 ASN A O 1
ATOM 3492 N N . VAL A 1 435 ? -3.188 -3.550 -4.014 1.00 98.38 435 VAL A N 1
ATOM 3493 C CA . VAL A 1 435 ? -2.345 -2.714 -4.883 1.00 98.38 435 VAL A CA 1
ATOM 3494 C C . VAL A 1 435 ? -3.037 -1.398 -5.248 1.00 98.38 435 VAL A C 1
ATOM 3496 O O . VAL A 1 435 ? -4.236 -1.355 -5.508 1.00 98.38 435 VAL A O 1
ATOM 3499 N N . LEU A 1 436 ? -2.257 -0.320 -5.276 1.00 98.69 436 LEU A N 1
ATOM 3500 C CA . LEU A 1 436 ? -2.580 0.978 -5.861 1.00 98.69 436 LEU A CA 1
ATOM 3501 C C . LEU A 1 436 ? -1.434 1.385 -6.800 1.00 98.69 436 LEU A C 1
ATOM 3503 O O . LEU A 1 436 ? -0.310 0.899 -6.650 1.00 98.69 436 LEU A O 1
ATOM 3507 N N . PHE A 1 437 ? -1.684 2.307 -7.726 1.00 98.81 437 PHE A N 1
ATOM 3508 C CA . PHE A 1 437 ? -0.649 2.867 -8.598 1.00 98.81 437 PHE A CA 1
ATOM 3509 C C . PHE A 1 437 ? -0.429 4.347 -8.309 1.00 98.81 437 PHE A C 1
ATOM 3511 O O . PHE A 1 437 ? -1.385 5.105 -8.211 1.00 98.81 437 PHE A O 1
ATOM 3518 N N . GLU A 1 438 ? 0.825 4.773 -8.222 1.00 98.00 438 GLU A N 1
ATOM 3519 C CA . GLU A 1 438 ? 1.214 6.185 -8.244 1.00 98.00 438 GLU A CA 1
ATOM 3520 C C . GLU A 1 438 ? 1.888 6.471 -9.582 1.00 98.00 438 GLU A C 1
ATOM 3522 O O . GLU A 1 438 ? 2.819 5.754 -9.954 1.00 98.00 438 GLU A O 1
ATOM 3527 N N . ILE A 1 439 ? 1.434 7.503 -10.303 1.00 97.75 439 ILE A N 1
ATOM 3528 C CA . ILE A 1 439 ? 2.011 7.830 -11.610 1.00 97.75 439 ILE A CA 1
ATOM 3529 C C . ILE A 1 439 ? 3.469 8.260 -11.471 1.00 97.75 439 ILE A C 1
ATOM 3531 O O . ILE A 1 439 ? 4.342 7.580 -12.000 1.00 97.75 439 ILE A O 1
ATOM 3535 N N . CYS A 1 440 ? 3.760 9.361 -10.783 1.00 94.38 440 CYS A N 1
ATOM 3536 C CA . CYS A 1 440 ? 5.124 9.869 -10.719 1.00 94.38 440 CYS A CA 1
ATOM 3537 C C . CYS A 1 440 ? 5.405 10.572 -9.400 1.00 94.38 440 CYS A C 1
ATOM 3539 O O . CYS A 1 440 ? 4.765 11.570 -9.083 1.00 94.38 440 CYS A O 1
ATOM 3541 N N . ASN A 1 441 ? 6.404 10.092 -8.664 1.00 92.62 441 ASN A N 1
ATOM 3542 C CA . ASN A 1 441 ? 6.841 10.772 -7.458 1.00 92.62 441 ASN A CA 1
ATOM 3543 C C . ASN A 1 441 ? 7.583 12.065 -7.794 1.00 92.62 441 ASN A C 1
ATOM 3545 O O . ASN A 1 441 ? 8.626 12.044 -8.455 1.00 92.62 441 ASN A O 1
ATOM 3549 N N . GLU A 1 442 ? 7.078 13.177 -7.258 1.00 86.69 442 GLU A N 1
ATOM 3550 C CA . GLU A 1 442 ? 7.702 14.492 -7.379 1.00 86.69 442 GLU A CA 1
ATOM 3551 C C . GLU A 1 442 ? 7.984 14.896 -8.834 1.00 86.69 442 GLU A C 1
ATOM 3553 O O . GLU A 1 442 ? 9.035 15.468 -9.099 1.00 86.69 442 GLU A O 1
ATOM 3558 N N . ALA A 1 443 ? 7.048 14.654 -9.761 1.00 87.50 443 ALA A N 1
ATOM 3559 C CA . ALA A 1 443 ? 7.144 15.041 -11.177 1.00 87.50 443 ALA A CA 1
ATOM 3560 C C . ALA A 1 443 ? 7.584 16.508 -11.406 1.00 87.50 443 ALA A C 1
ATOM 3562 O O . ALA A 1 443 ? 7.578 17.327 -10.489 1.00 87.50 443 ALA A O 1
ATOM 3563 N N . MET A 1 444 ? 7.991 16.882 -12.620 1.00 83.06 444 MET A N 1
ATOM 3564 C CA . MET A 1 444 ? 8.344 18.283 -12.894 1.00 83.06 444 MET A CA 1
ATOM 3565 C C . MET A 1 444 ? 7.149 19.229 -12.664 1.00 83.06 444 MET A C 1
ATOM 3567 O O . MET A 1 444 ? 6.028 18.870 -13.022 1.00 83.06 444 MET A O 1
ATOM 3571 N N . PRO A 1 445 ? 7.358 20.421 -12.063 1.00 80.81 445 PRO A N 1
ATOM 3572 C CA . PRO A 1 445 ? 6.285 21.376 -11.781 1.00 80.81 445 PRO A CA 1
ATOM 3573 C C . PRO A 1 445 ? 5.949 22.218 -13.022 1.00 80.81 445 PRO A C 1
ATOM 3575 O O . PRO A 1 445 ? 6.054 23.443 -13.000 1.00 80.81 445 PRO A O 1
ATOM 3578 N N . ASP A 1 446 ? 5.589 21.560 -14.121 1.00 81.12 446 ASP A N 1
ATOM 3579 C CA . ASP A 1 446 ? 5.231 22.204 -15.380 1.00 81.12 446 ASP A CA 1
ATOM 3580 C C . ASP A 1 446 ? 3.990 21.556 -16.008 1.00 81.12 446 ASP A C 1
ATOM 3582 O O . ASP A 1 446 ? 3.732 20.359 -15.860 1.00 81.12 446 ASP A O 1
ATOM 3586 N N . ARG A 1 447 ? 3.234 22.360 -16.761 1.00 84.38 447 ARG A N 1
ATOM 3587 C CA . ARG A 1 447 ? 1.959 21.938 -17.351 1.00 84.38 447 ARG A CA 1
ATOM 3588 C C . ARG A 1 447 ? 2.094 20.761 -18.319 1.00 84.38 447 ARG A C 1
ATOM 3590 O O . ARG A 1 447 ? 1.163 19.976 -18.449 1.00 84.38 447 ARG A O 1
ATOM 3597 N N . MET A 1 448 ? 3.226 20.634 -19.009 1.00 87.06 448 MET A N 1
ATOM 3598 C CA . MET A 1 448 ? 3.424 19.564 -19.989 1.00 87.06 448 MET A CA 1
ATOM 3599 C C . MET A 1 448 ? 3.588 18.214 -19.292 1.00 87.06 448 MET A C 1
ATOM 3601 O O . MET A 1 448 ? 3.055 17.205 -19.759 1.00 87.06 448 MET A O 1
ATOM 3605 N N . THR A 1 449 ? 4.267 18.215 -18.148 1.00 88.88 449 THR A N 1
ATOM 3606 C CA . THR A 1 449 ? 4.368 17.049 -17.274 1.00 88.88 449 THR A CA 1
ATOM 3607 C C . THR A 1 449 ? 3.026 16.708 -16.625 1.00 88.88 449 THR A C 1
ATOM 3609 O O . THR A 1 449 ? 2.676 15.532 -16.538 1.00 88.88 449 THR A O 1
ATOM 3612 N N . ASP A 1 450 ? 2.222 17.699 -16.238 1.00 88.88 450 ASP A N 1
ATOM 3613 C CA . ASP A 1 450 ? 0.872 17.451 -15.713 1.00 88.88 450 ASP A CA 1
ATOM 3614 C C . ASP A 1 450 ? -0.072 16.854 -16.770 1.00 88.88 450 ASP A C 1
ATOM 3616 O O . ASP A 1 450 ? -0.812 15.912 -16.470 1.00 88.88 450 ASP A O 1
ATOM 3620 N N . ASP A 1 451 ? -0.008 17.321 -18.021 1.00 91.38 451 ASP A N 1
ATOM 3621 C CA . ASP A 1 451 ? -0.749 16.729 -19.143 1.00 91.38 451 ASP A CA 1
ATOM 3622 C C . ASP A 1 451 ? -0.347 15.257 -19.362 1.00 91.38 451 ASP A C 1
ATOM 3624 O O . ASP A 1 451 ? -1.205 14.389 -19.555 1.00 91.38 451 ASP A O 1
ATOM 3628 N N . TRP A 1 452 ? 0.948 14.941 -19.265 1.00 94.81 452 TRP A N 1
ATOM 3629 C CA . TRP A 1 452 ? 1.438 13.562 -19.312 1.00 94.81 452 TRP A CA 1
ATOM 3630 C C . TRP A 1 452 ? 0.962 12.726 -18.117 1.00 94.81 452 TRP A C 1
ATOM 3632 O O . TRP A 1 452 ? 0.556 11.578 -18.309 1.00 94.81 452 TRP A O 1
ATOM 3642 N N . GLN A 1 453 ? 0.941 13.280 -16.899 1.00 95.00 453 GLN A N 1
ATOM 3643 C CA . GLN A 1 453 ? 0.424 12.569 -15.727 1.00 95.00 453 GLN A CA 1
ATOM 3644 C C . GLN A 1 453 ? -1.066 12.253 -15.879 1.00 95.00 453 GLN A C 1
ATOM 3646 O O . GLN A 1 453 ? -1.468 11.110 -15.654 1.00 95.00 453 GLN A O 1
ATOM 3651 N N . ARG A 1 454 ? -1.879 13.218 -16.336 1.00 95.31 454 ARG A N 1
ATOM 3652 C CA . ARG A 1 454 ? -3.304 13.012 -16.658 1.00 95.31 454 ARG A CA 1
ATOM 3653 C C . ARG A 1 454 ? -3.476 11.907 -17.701 1.00 95.31 454 ARG A C 1
ATOM 3655 O O . ARG A 1 454 ? -4.251 10.977 -17.486 1.00 95.31 454 ARG A O 1
ATOM 3662 N N . TYR A 1 455 ? -2.691 11.956 -18.776 1.00 97.56 455 TYR A N 1
ATOM 3663 C CA . TYR A 1 455 ? -2.681 10.909 -19.794 1.00 97.56 455 TYR A CA 1
ATOM 3664 C C . TYR A 1 455 ? -2.325 9.532 -19.211 1.00 97.56 455 TYR A C 1
ATOM 3666 O O . TYR A 1 455 ? -2.957 8.536 -19.559 1.00 97.56 455 TYR A O 1
ATOM 3674 N N . MET A 1 456 ? -1.332 9.446 -18.322 1.00 98.44 456 MET A N 1
ATOM 3675 C CA . MET A 1 456 ? -0.932 8.178 -17.706 1.00 98.44 456 MET A CA 1
ATOM 3676 C C . MET A 1 456 ? -1.992 7.632 -16.749 1.00 98.44 456 MET A C 1
ATOM 3678 O O . MET A 1 456 ? -2.221 6.422 -16.749 1.00 98.44 456 MET A O 1
ATOM 3682 N N . VAL A 1 457 ? -2.687 8.492 -15.996 1.00 98.56 457 VAL A N 1
ATOM 3683 C CA . VAL A 1 457 ? -3.863 8.093 -15.204 1.00 98.56 457 VAL A CA 1
ATOM 3684 C C . VAL A 1 457 ? -4.913 7.440 -16.104 1.00 98.56 457 VAL A C 1
ATOM 3686 O O . VAL A 1 457 ? -5.356 6.321 -15.829 1.00 98.56 457 VAL A O 1
ATOM 3689 N N . ASP A 1 458 ? -5.273 8.108 -17.200 1.00 98.56 458 ASP A N 1
ATOM 3690 C CA . ASP A 1 458 ? -6.271 7.606 -18.145 1.00 98.56 458 ASP A CA 1
ATOM 3691 C C . ASP A 1 458 ? -5.805 6.315 -18.827 1.00 98.56 458 ASP A C 1
ATOM 3693 O O . ASP A 1 458 ? -6.587 5.379 -18.998 1.00 98.56 458 ASP A O 1
ATOM 3697 N N . PHE A 1 459 ? -4.517 6.217 -19.161 1.00 98.81 459 PHE A N 1
ATOM 3698 C CA . PHE A 1 459 ? -3.925 5.027 -19.762 1.00 98.81 459 PHE A CA 1
ATOM 3699 C C . PHE A 1 459 ? -3.977 3.810 -18.830 1.00 98.81 459 PHE A C 1
ATOM 3701 O O . PHE A 1 459 ? -4.363 2.728 -19.278 1.00 98.81 459 PHE A O 1
ATOM 3708 N N . VAL A 1 460 ? -3.618 3.967 -17.548 1.00 98.81 460 VAL A N 1
ATOM 3709 C CA . VAL A 1 460 ? -3.695 2.882 -16.552 1.00 98.81 460 VAL A CA 1
ATOM 3710 C C . VAL A 1 460 ? -5.138 2.396 -16.422 1.00 98.81 460 VAL A C 1
ATOM 3712 O O . VAL A 1 460 ? -5.399 1.202 -16.579 1.00 98.81 460 VAL A O 1
ATOM 3715 N N . LYS A 1 461 ? -6.087 3.323 -16.232 1.00 98.62 461 LYS A N 1
ATOM 3716 C CA . LYS A 1 461 ? -7.519 3.009 -16.106 1.00 98.62 461 LYS A CA 1
ATOM 3717 C C . LYS A 1 461 ? -8.069 2.318 -17.352 1.00 98.62 461 LYS A C 1
ATOM 3719 O O . LYS A 1 461 ? -8.756 1.303 -17.246 1.00 98.62 461 LYS A O 1
ATOM 3724 N N . ALA A 1 462 ? -7.737 2.824 -18.539 1.00 98.69 462 ALA A N 1
ATOM 3725 C CA . ALA A 1 462 ? -8.153 2.224 -19.800 1.00 98.69 462 ALA A CA 1
ATOM 3726 C C . ALA A 1 462 ? -7.582 0.809 -19.970 1.00 98.69 462 ALA A C 1
ATOM 3728 O O . ALA A 1 462 ? -8.312 -0.097 -20.372 1.00 98.69 462 ALA A O 1
ATOM 3729 N N . TYR A 1 463 ? -6.309 0.586 -19.631 1.00 98.69 463 TYR A N 1
ATOM 3730 C CA . TYR A 1 463 ? -5.700 -0.738 -19.740 1.00 98.69 463 TYR A CA 1
ATOM 3731 C C . TYR A 1 463 ? -6.339 -1.746 -18.771 1.00 98.69 463 TYR A C 1
ATOM 3733 O O . TYR A 1 463 ? -6.704 -2.848 -19.194 1.00 98.69 463 TYR A O 1
ATOM 3741 N N . GLU A 1 464 ? -6.554 -1.363 -17.506 1.00 98.25 464 GLU A N 1
ATOM 3742 C CA . GLU A 1 464 ? -7.194 -2.224 -16.500 1.00 98.25 464 GLU A CA 1
ATOM 3743 C C . GLU A 1 464 ? -8.696 -2.444 -16.719 1.00 98.25 464 GLU A C 1
ATOM 3745 O O . GLU A 1 464 ? -9.232 -3.448 -16.252 1.00 98.25 464 GLU A O 1
ATOM 3750 N N . SER A 1 465 ? -9.385 -1.592 -17.487 1.00 97.75 465 SER A N 1
ATOM 3751 C CA . SER A 1 465 ? -10.811 -1.789 -17.814 1.00 97.75 465 SER A CA 1
ATOM 3752 C C . SER A 1 465 ? -11.109 -3.129 -18.509 1.00 97.75 465 SER A C 1
ATOM 3754 O O . SER A 1 465 ? -12.218 -3.646 -18.417 1.00 97.75 465 SER A O 1
ATOM 3756 N N . SER A 1 466 ? -10.104 -3.714 -19.170 1.00 93.69 466 SER A N 1
ATOM 3757 C CA . SER A 1 466 ? -10.181 -5.022 -19.836 1.00 93.69 466 SER A CA 1
ATOM 3758 C C . SER A 1 466 ? -9.691 -6.197 -18.975 1.00 93.69 466 SER A C 1
ATOM 3760 O O . SER A 1 466 ? -9.622 -7.331 -19.452 1.00 93.69 466 SER A O 1
ATOM 3762 N N . LYS A 1 467 ? -9.291 -5.933 -17.728 1.00 96.19 467 LYS A N 1
ATOM 3763 C CA . LYS A 1 467 ? -8.641 -6.890 -16.825 1.00 96.19 467 LYS A CA 1
ATOM 3764 C C . LYS A 1 467 ? -9.579 -7.315 -15.693 1.00 96.19 467 LYS A C 1
ATOM 3766 O O . LYS A 1 467 ? -10.675 -6.786 -15.537 1.00 96.19 467 LYS A O 1
ATOM 3771 N N . ALA A 1 468 ? -9.156 -8.307 -14.909 1.00 94.00 468 ALA A N 1
ATOM 3772 C CA . ALA A 1 468 ? -9.982 -8.872 -13.841 1.00 94.00 468 ALA A CA 1
ATOM 3773 C C . ALA A 1 468 ? -10.193 -7.895 -12.677 1.00 94.00 468 ALA A C 1
ATOM 3775 O O . ALA A 1 468 ? -11.236 -7.934 -12.029 1.00 94.00 468 ALA A O 1
ATOM 3776 N N . LYS A 1 469 ? -9.202 -7.040 -12.413 1.00 96.31 469 LYS A N 1
ATOM 3777 C CA . LYS A 1 469 ? -9.240 -6.037 -11.349 1.00 96.31 469 LYS A CA 1
ATOM 3778 C C . LYS A 1 469 ? -8.890 -4.659 -11.886 1.00 96.31 469 LYS A C 1
ATOM 3780 O O . LYS A 1 469 ? -8.129 -4.543 -12.846 1.00 96.31 469 LYS A O 1
ATOM 3785 N N . GLN A 1 470 ? -9.435 -3.638 -11.236 1.00 97.81 470 GLN A N 1
ATOM 3786 C CA . GLN A 1 470 ? -9.182 -2.229 -11.507 1.00 97.81 470 GLN A CA 1
ATOM 3787 C C . GLN A 1 470 ? -8.703 -1.587 -10.208 1.00 97.81 470 GLN A C 1
ATOM 3789 O O . GLN A 1 470 ? -9.461 -1.500 -9.242 1.00 97.81 470 GLN A O 1
ATOM 3794 N N . HIS A 1 471 ? -7.441 -1.183 -10.174 1.00 98.50 471 HIS A N 1
ATOM 3795 C CA . HIS A 1 471 ? -6.807 -0.594 -9.004 1.00 98.50 471 HIS A CA 1
ATOM 3796 C C . HIS A 1 471 ? -6.926 0.930 -9.027 1.00 98.50 471 HIS A C 1
ATOM 3798 O O . HIS A 1 471 ? -7.035 1.558 -10.081 1.00 98.50 471 HIS A O 1
ATOM 3804 N N . MET A 1 472 ? -6.885 1.535 -7.840 1.00 98.25 472 MET A N 1
ATOM 3805 C CA . MET A 1 472 ? -6.888 2.992 -7.699 1.00 98.25 472 MET A CA 1
ATOM 3806 C C . MET A 1 472 ? -5.578 3.590 -8.215 1.00 98.25 472 MET A C 1
ATOM 3808 O O . MET A 1 472 ? -4.496 3.062 -7.942 1.00 98.25 472 MET A O 1
ATOM 3812 N N . VAL A 1 473 ? -5.680 4.723 -8.910 1.00 98.62 473 VAL A N 1
ATOM 3813 C CA . VAL A 1 473 ? -4.546 5.421 -9.528 1.00 98.62 473 VAL A CA 1
ATOM 3814 C C . VAL A 1 473 ? -4.383 6.813 -8.930 1.00 98.62 473 VAL A C 1
ATOM 3816 O O . VAL A 1 473 ? -5.350 7.563 -8.806 1.00 98.62 473 VAL A O 1
ATOM 3819 N N . GLY A 1 474 ? -3.153 7.166 -8.576 1.00 97.06 474 GLY A N 1
ATOM 3820 C CA . GLY A 1 474 ? -2.803 8.394 -7.884 1.00 97.06 474 GLY A CA 1
ATOM 3821 C C . GLY A 1 474 ? -1.977 9.361 -8.708 1.00 97.06 474 GLY A C 1
ATOM 3822 O O . GLY A 1 474 ? -1.056 8.954 -9.416 1.00 97.06 474 GLY A O 1
ATOM 3823 N N . PHE A 1 475 ? -2.259 10.649 -8.528 1.00 94.12 475 PHE A N 1
ATOM 3824 C CA . PHE A 1 475 ? -1.470 11.761 -9.055 1.00 94.12 475 PHE A CA 1
ATOM 3825 C C . PHE A 1 475 ? -0.880 12.529 -7.864 1.00 94.12 475 PHE A C 1
ATOM 3827 O O . PHE A 1 475 ? -1.610 13.130 -7.073 1.00 94.12 475 PHE A O 1
ATOM 3834 N N . THR A 1 476 ? 0.443 12.469 -7.702 1.00 90.56 476 THR A N 1
ATOM 3835 C CA . THR A 1 476 ? 1.160 13.057 -6.563 1.00 90.56 476 THR A CA 1
ATOM 3836 C C . THR A 1 476 ? 1.884 14.353 -6.936 1.00 90.56 476 THR A C 1
ATOM 3838 O O . THR A 1 476 ? 2.099 14.671 -8.106 1.00 90.56 476 THR A O 1
ATOM 3841 N N . GLY A 1 477 ? 2.166 15.180 -5.929 1.00 81.69 477 GLY A N 1
ATOM 3842 C CA . GLY A 1 477 ? 2.608 16.552 -6.131 1.00 81.69 477 GLY A CA 1
ATOM 3843 C C . GLY A 1 477 ? 4.039 16.671 -6.663 1.00 81.69 477 GLY A C 1
ATOM 3844 O O . GLY A 1 477 ? 4.898 15.871 -6.289 1.00 81.69 477 GLY A O 1
ATOM 3845 N N . PRO A 1 478 ? 4.325 17.696 -7.488 1.00 81.31 478 PRO A N 1
ATOM 3846 C CA . PRO A 1 478 ? 5.556 17.784 -8.275 1.00 81.31 478 PRO A CA 1
ATOM 3847 C C . PRO A 1 478 ? 6.769 18.222 -7.447 1.00 81.31 478 PRO A C 1
ATOM 3849 O O . PRO A 1 478 ? 6.600 18.908 -6.455 1.00 81.31 478 PRO A O 1
ATOM 3852 N N . GLY A 1 479 ? 8.002 17.899 -7.840 1.00 74.81 479 GLY A N 1
ATOM 3853 C CA . GLY A 1 479 ? 9.260 18.215 -7.148 1.00 74.81 479 GLY A CA 1
ATOM 3854 C C . GLY A 1 479 ? 9.626 19.710 -7.104 1.00 74.81 479 GLY A C 1
ATOM 3855 O O . GLY A 1 479 ? 8.959 20.565 -7.673 1.00 74.81 479 GLY A O 1
ATOM 3856 N N . ARG A 1 480 ? 10.619 20.110 -6.281 1.00 68.31 480 ARG A N 1
ATOM 3857 C CA . ARG A 1 480 ? 10.963 21.545 -6.043 1.00 68.31 480 ARG A CA 1
ATOM 3858 C C . ARG A 1 480 ? 11.989 21.954 -7.102 1.00 68.31 480 ARG A C 1
ATOM 3860 O O . ARG A 1 480 ? 12.952 21.218 -7.318 1.00 68.31 480 ARG A O 1
ATOM 3867 N N . GLU A 1 481 ? 11.820 23.116 -7.721 1.00 62.09 481 GLU A N 1
ATOM 3868 C CA . GLU A 1 481 ? 12.869 23.808 -8.482 1.00 62.09 481 GLU A CA 1
ATOM 3869 C C . GLU A 1 481 ? 13.464 24.891 -7.563 1.00 62.09 481 GLU A C 1
ATOM 3871 O O . GLU A 1 481 ? 12.730 25.573 -6.845 1.00 62.09 481 GLU A O 1
ATOM 3876 N N . ARG A 1 482 ? 14.793 25.060 -7.520 1.00 52.12 482 ARG A N 1
ATOM 3877 C CA . ARG A 1 482 ? 15.383 26.260 -6.902 1.00 52.12 482 ARG A CA 1
ATOM 3878 C C . ARG A 1 482 ? 15.109 27.472 -7.804 1.00 52.12 482 ARG A C 1
ATOM 3880 O O . ARG A 1 482 ? 15.612 27.496 -8.921 1.00 52.12 482 ARG A O 1
ATOM 3887 N N . ASN A 1 483 ? 14.439 28.485 -7.250 1.00 49.22 483 ASN A N 1
ATOM 3888 C CA . ASN A 1 483 ? 14.369 29.875 -7.731 1.00 49.22 483 ASN A CA 1
ATOM 3889 C C . ASN A 1 483 ? 13.507 30.194 -8.973 1.00 49.22 483 ASN A C 1
ATOM 3891 O O . ASN A 1 483 ? 13.790 31.192 -9.629 1.00 49.22 483 ASN A O 1
ATOM 3895 N N . GLU A 1 484 ? 12.446 29.443 -9.275 1.00 47.78 484 GLU A N 1
ATOM 3896 C CA . GLU A 1 484 ? 11.513 29.806 -10.360 1.00 47.78 484 GLU A CA 1
ATOM 3897 C C . GLU A 1 484 ? 10.067 29.892 -9.843 1.00 47.78 484 GLU A C 1
ATOM 3899 O O . GLU A 1 484 ? 9.606 28.946 -9.212 1.00 47.78 484 GLU A O 1
ATOM 3904 N N . ASP A 1 485 ? 9.473 31.080 -10.067 1.00 42.47 485 ASP A N 1
ATOM 3905 C CA . ASP A 1 485 ? 8.088 31.598 -9.960 1.00 42.47 485 ASP A CA 1
ATOM 3906 C C . ASP A 1 485 ? 7.106 31.101 -8.864 1.00 42.47 485 ASP A C 1
ATOM 3908 O O . ASP A 1 485 ? 7.201 29.982 -8.358 1.00 42.47 485 ASP A O 1
ATOM 3912 N N . PRO A 1 486 ? 6.124 31.936 -8.445 1.00 48.06 486 PRO A N 1
ATOM 3913 C CA . PRO A 1 486 ? 5.071 31.501 -7.543 1.00 48.06 486 PRO A CA 1
ATOM 3914 C C . PRO A 1 486 ? 4.258 30.393 -8.217 1.00 48.06 486 PRO A C 1
ATOM 3916 O O . PRO A 1 486 ? 3.745 30.536 -9.322 1.00 48.06 486 PRO A O 1
ATOM 3919 N N . TRP A 1 487 ? 4.208 29.276 -7.504 1.00 51.91 487 TRP A N 1
ATOM 3920 C CA . TRP A 1 487 ? 3.578 28.007 -7.844 1.00 51.91 487 TRP A CA 1
ATOM 3921 C C . TRP A 1 487 ? 2.223 28.169 -8.564 1.00 51.91 487 TRP A C 1
ATOM 3923 O O . TRP A 1 487 ? 1.355 28.855 -8.017 1.00 51.91 487 TRP A O 1
ATOM 3933 N N . PRO A 1 488 ? 1.986 27.541 -9.734 1.00 48.88 488 PRO A N 1
ATOM 3934 C CA . PRO A 1 488 ? 0.637 27.450 -10.279 1.00 48.88 488 PRO A CA 1
ATOM 3935 C C . PRO A 1 488 ? -0.255 26.614 -9.348 1.00 48.88 488 PRO A C 1
ATOM 3937 O O . PRO A 1 488 ? 0.205 25.677 -8.690 1.00 48.88 488 PRO A O 1
ATOM 3940 N N . ASP A 1 489 ? -1.524 27.007 -9.255 1.00 52.09 489 ASP A N 1
ATOM 3941 C CA . ASP A 1 489 ? -2.496 26.469 -8.307 1.00 52.09 489 ASP A CA 1
ATOM 3942 C C . ASP A 1 489 ? -2.596 24.935 -8.343 1.00 52.09 489 ASP A C 1
ATOM 3944 O O . ASP A 1 489 ? -2.638 24.302 -9.394 1.00 52.09 489 ASP A O 1
ATOM 3948 N N . PHE A 1 490 ? -2.720 24.340 -7.152 1.00 58.41 490 PHE A N 1
ATOM 3949 C CA . PHE A 1 490 ? -2.861 22.900 -6.889 1.00 58.41 490 PHE A CA 1
ATOM 3950 C C . PHE A 1 490 ? -4.050 22.208 -7.584 1.00 58.41 490 PHE A C 1
ATOM 3952 O O . PHE A 1 490 ? -4.256 21.011 -7.375 1.00 58.41 490 PHE A O 1
ATOM 3959 N N . GLU A 1 491 ? -4.858 22.928 -8.361 1.00 63.06 491 GLU A N 1
ATOM 3960 C CA . GLU A 1 491 ? -6.120 22.440 -8.916 1.00 63.06 491 GLU A CA 1
ATOM 3961 C C . GLU A 1 491 ? -5.937 21.311 -9.936 1.00 63.06 491 GLU A C 1
ATOM 3963 O O . GLU A 1 491 ? -6.826 20.468 -10.068 1.00 63.06 491 GLU A O 1
ATOM 3968 N N . ASP A 1 492 ? -4.775 21.205 -10.589 1.00 68.56 492 ASP A N 1
ATOM 3969 C CA . ASP A 1 492 ? -4.581 20.239 -11.673 1.00 68.56 492 ASP A CA 1
ATOM 3970 C C . ASP A 1 492 ? -4.634 18.768 -11.221 1.00 68.56 492 ASP A C 1
ATOM 3972 O O . ASP A 1 492 ? -5.232 17.927 -11.900 1.00 68.56 492 ASP A O 1
ATOM 3976 N N . GLN A 1 493 ? -4.110 18.457 -10.032 1.00 80.56 493 GLN A N 1
ATOM 3977 C CA . GLN A 1 493 ? -4.209 17.117 -9.438 1.00 80.56 493 GLN A CA 1
ATOM 3978 C C . GLN A 1 493 ? -5.661 16.756 -9.102 1.00 80.56 493 GLN A C 1
ATOM 3980 O O . GLN A 1 493 ? -6.131 15.663 -9.430 1.00 80.56 493 GLN A O 1
ATOM 3985 N N . PHE A 1 494 ? -6.387 17.685 -8.472 1.00 86.19 494 PHE A N 1
ATOM 3986 C CA . PHE A 1 494 ? -7.772 17.478 -8.040 1.00 86.19 494 PHE A CA 1
ATOM 3987 C C . PHE A 1 494 ? -8.747 17.396 -9.223 1.00 86.19 494 PHE A C 1
ATOM 3989 O O . PHE A 1 494 ? -9.706 16.628 -9.163 1.00 86.19 494 PHE A O 1
ATOM 3996 N N . ALA A 1 495 ? -8.469 18.119 -10.311 1.00 87.62 495 ALA A N 1
ATOM 3997 C CA . ALA A 1 495 ? -9.252 18.114 -11.546 1.00 87.62 495 ALA A CA 1
ATOM 3998 C C . ALA A 1 495 ? -8.941 16.929 -12.484 1.00 87.62 495 ALA A C 1
ATOM 4000 O O . ALA A 1 495 ? -9.493 16.853 -13.582 1.00 87.62 495 ALA A O 1
ATOM 4001 N N . SER A 1 496 ? -8.026 16.031 -12.113 1.00 91.12 496 SER A N 1
ATOM 4002 C CA . SER A 1 496 ? -7.695 14.843 -12.906 1.00 91.12 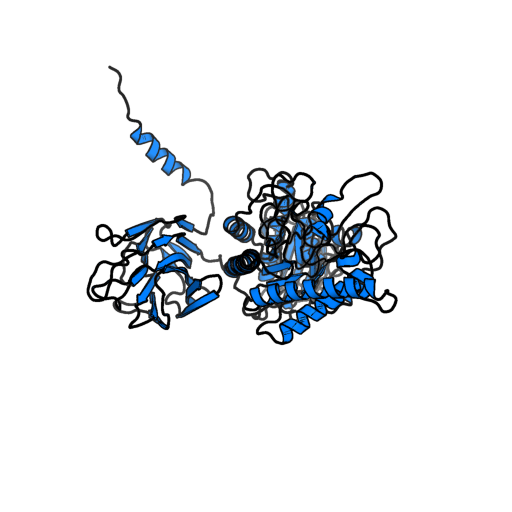496 SER A CA 1
ATOM 4003 C C . SER A 1 496 ? -8.655 13.671 -12.643 1.00 91.12 496 SER A C 1
ATOM 4005 O O . SER A 1 496 ? -9.413 13.652 -11.666 1.00 91.12 496 SER A O 1
ATOM 4007 N N . ASN A 1 497 ? -8.575 12.630 -13.477 1.00 95.69 497 ASN A N 1
ATOM 4008 C CA . ASN A 1 497 ? -9.296 11.369 -13.273 1.00 95.69 497 ASN A CA 1
ATOM 4009 C C . ASN A 1 497 ? -8.671 10.468 -12.188 1.00 95.69 497 ASN A C 1
ATOM 4011 O O . ASN A 1 497 ? -9.141 9.345 -11.997 1.00 95.69 497 ASN A O 1
ATOM 4015 N N . ALA A 1 498 ? -7.632 10.927 -11.477 1.00 96.75 498 ALA A N 1
ATOM 4016 C CA . ALA A 1 498 ? -6.986 10.157 -10.415 1.00 96.75 498 ALA A CA 1
ATOM 4017 C C . ALA A 1 498 ? -7.960 9.892 -9.261 1.00 96.75 498 ALA A C 1
ATOM 4019 O O . ALA A 1 498 ? -8.792 10.735 -8.933 1.00 96.75 498 ALA A O 1
ATOM 4020 N N . ASP A 1 499 ? -7.864 8.733 -8.625 1.00 97.44 499 ASP A N 1
ATOM 4021 C CA . ASP A 1 499 ? -8.727 8.354 -7.500 1.00 97.44 499 ASP A CA 1
ATOM 4022 C C . ASP A 1 499 ? -8.242 8.970 -6.183 1.00 97.44 499 ASP A C 1
ATOM 4024 O O . ASP A 1 499 ? -9.033 9.290 -5.291 1.00 97.44 499 ASP A O 1
ATOM 4028 N N . PHE A 1 500 ? -6.929 9.181 -6.079 1.00 97.44 500 PHE A N 1
ATOM 4029 C CA . PHE A 1 500 ? -6.299 9.836 -4.945 1.00 97.44 500 PHE A CA 1
ATOM 4030 C C . PHE A 1 500 ? -5.220 10.824 -5.381 1.00 97.44 500 PHE A C 1
ATOM 4032 O O . PHE A 1 500 ? -4.653 10.728 -6.471 1.00 97.44 500 PHE A O 1
ATOM 4039 N N . VAL A 1 501 ? -4.919 11.769 -4.497 1.00 94.75 501 VAL A N 1
ATOM 4040 C CA . VAL A 1 501 ? -3.875 12.776 -4.702 1.00 94.75 501 VAL A CA 1
ATOM 4041 C C . VAL A 1 501 ? -2.951 12.863 -3.494 1.00 94.75 501 VAL A C 1
ATOM 4043 O O . VAL A 1 501 ? -3.335 12.503 -2.378 1.00 94.75 501 VAL A O 1
ATOM 4046 N N . SER A 1 502 ? -1.736 13.361 -3.709 1.00 92.44 502 SER A N 1
ATOM 4047 C CA . SER A 1 502 ? -0.779 13.650 -2.636 1.00 92.44 502 SER A CA 1
ATOM 4048 C C . SER A 1 502 ? -0.235 15.068 -2.813 1.00 92.44 502 SER A C 1
ATOM 4050 O O . SER A 1 502 ? 0.704 15.276 -3.581 1.00 92.44 502 SER A O 1
ATOM 4052 N N . PRO A 1 503 ? -0.860 16.077 -2.185 1.00 87.12 503 PRO A N 1
ATOM 4053 C CA . PRO A 1 503 ? -0.580 17.471 -2.472 1.00 87.12 503 PRO A CA 1
ATOM 4054 C C . PRO A 1 503 ? 0.782 17.891 -1.937 1.00 87.12 503 PRO A C 1
ATOM 4056 O O . PRO A 1 503 ? 1.296 17.370 -0.945 1.00 87.12 503 PRO A O 1
ATOM 4059 N N . ARG A 1 504 ? 1.322 18.941 -2.551 1.00 77.56 504 ARG A N 1
ATOM 4060 C CA . ARG A 1 504 ? 2.615 19.504 -2.183 1.00 77.56 504 ARG A CA 1
ATOM 4061 C C . ARG A 1 504 ? 2.542 20.961 -1.768 1.00 77.56 504 ARG A C 1
ATOM 4063 O O . ARG A 1 504 ? 3.149 21.828 -2.379 1.00 77.56 504 ARG A O 1
ATOM 4070 N N . ASP A 1 505 ? 1.815 21.227 -0.699 1.00 75.56 505 ASP A N 1
ATOM 4071 C CA . ASP A 1 505 ? 1.730 22.562 -0.111 1.00 75.56 505 ASP A CA 1
ATOM 4072 C C . ASP A 1 505 ? 2.313 22.509 1.301 1.00 75.56 505 ASP A C 1
ATOM 4074 O O . ASP A 1 505 ? 1.632 22.216 2.288 1.00 75.56 505 ASP A O 1
ATOM 4078 N N . ALA A 1 506 ? 3.627 22.726 1.378 1.00 66.19 506 ALA A N 1
ATOM 4079 C CA . ALA A 1 506 ? 4.374 22.654 2.627 1.00 66.19 506 ALA A CA 1
ATOM 4080 C C . ALA A 1 506 ? 3.885 23.671 3.666 1.00 66.19 506 ALA A C 1
ATOM 4082 O O . ALA A 1 506 ? 3.999 23.405 4.860 1.00 66.19 506 ALA A O 1
ATOM 4083 N N . ASP A 1 507 ? 3.352 24.815 3.241 1.00 71.00 507 ASP A N 1
ATOM 4084 C CA . ASP A 1 507 ? 2.941 25.872 4.160 1.00 71.00 507 ASP A CA 1
ATOM 4085 C C . ASP A 1 507 ? 1.566 25.550 4.753 1.00 71.00 507 ASP A C 1
ATOM 4087 O O . ASP A 1 507 ? 1.377 25.607 5.973 1.00 71.00 507 ASP A O 1
ATOM 4091 N N . ARG A 1 508 ? 0.626 25.089 3.921 1.00 81.31 508 ARG A N 1
ATOM 4092 C CA . ARG A 1 508 ? -0.728 24.732 4.354 1.00 81.31 508 ARG A CA 1
ATOM 4093 C C . ARG A 1 508 ? -0.787 23.346 4.992 1.00 81.31 508 ARG A C 1
ATOM 4095 O O . ARG A 1 508 ? -1.172 23.223 6.156 1.00 81.31 508 ARG A O 1
ATOM 4102 N N . TYR A 1 509 ? -0.371 22.295 4.283 1.00 88.06 509 TYR A N 1
ATOM 4103 C CA . TYR A 1 509 ? -0.551 20.903 4.722 1.00 88.06 509 TYR A CA 1
ATOM 4104 C C . TYR A 1 509 ? 0.393 20.469 5.844 1.00 88.06 509 TYR A C 1
ATOM 4106 O O . TYR A 1 509 ? 0.111 19.488 6.530 1.00 88.06 509 TYR A O 1
ATOM 4114 N N . ARG A 1 510 ? 1.488 21.190 6.100 1.00 85.50 510 ARG A N 1
ATOM 4115 C CA . ARG A 1 510 ? 2.344 20.906 7.262 1.00 85.50 510 ARG A CA 1
ATOM 4116 C C . ARG A 1 510 ? 1.821 21.560 8.538 1.00 85.50 510 ARG A C 1
ATOM 4118 O O . ARG A 1 510 ? 1.821 20.933 9.595 1.00 85.50 510 ARG A O 1
ATOM 4125 N N . ALA A 1 511 ? 1.426 22.831 8.472 1.00 85.75 511 ALA A N 1
ATOM 4126 C CA . ALA A 1 511 ? 1.092 23.607 9.664 1.00 85.75 511 ALA A CA 1
ATOM 4127 C C . ALA A 1 511 ? -0.373 23.424 10.093 1.00 85.75 511 ALA A C 1
ATOM 4129 O O . ALA A 1 511 ? -0.654 23.213 11.281 1.00 85.75 511 ALA A O 1
ATOM 4130 N N . ASN A 1 512 ? -1.301 23.491 9.137 1.00 89.88 512 ASN A N 1
ATOM 4131 C CA . ASN A 1 512 ? -2.743 23.400 9.352 1.00 89.88 512 ASN A CA 1
ATOM 4132 C C . ASN A 1 512 ? -3.414 22.755 8.123 1.00 89.88 512 ASN A C 1
ATOM 4134 O O . ASN A 1 512 ? -3.974 23.476 7.290 1.00 89.88 512 ASN A O 1
ATOM 4138 N N . PRO A 1 513 ? -3.337 21.415 7.996 1.00 92.50 513 PRO A N 1
ATOM 4139 C CA . PRO A 1 513 ? -3.904 20.710 6.858 1.00 92.50 513 PRO A CA 1
ATOM 4140 C C . PRO A 1 513 ? -5.374 21.085 6.615 1.00 92.50 513 PRO A C 1
ATOM 4142 O O . PRO A 1 513 ? -6.150 21.149 7.577 1.00 92.50 513 PRO A O 1
ATOM 4145 N N . PRO A 1 514 ? -5.780 21.323 5.355 1.00 93.00 514 PRO A N 1
ATOM 4146 C CA . PRO A 1 514 ? -7.177 21.563 5.013 1.00 93.00 514 PRO A CA 1
ATOM 4147 C C . PRO A 1 514 ? -8.044 20.358 5.361 1.00 93.00 514 PRO A C 1
ATOM 4149 O O . PRO A 1 514 ? -7.601 19.217 5.256 1.00 93.00 514 PRO A O 1
ATOM 4152 N N . ALA A 1 515 ? -9.297 20.608 5.740 1.00 95.50 515 ALA A N 1
ATOM 4153 C CA . ALA A 1 515 ? -10.284 19.539 5.834 1.00 95.50 515 ALA A CA 1
ATOM 4154 C C . ALA A 1 515 ? -10.573 19.002 4.427 1.00 95.50 515 ALA A C 1
ATOM 4156 O O . ALA A 1 515 ? -10.926 19.783 3.545 1.00 95.50 515 ALA A O 1
ATOM 4157 N N . ALA A 1 516 ? -10.447 17.691 4.228 1.00 95.50 516 ALA A N 1
ATOM 4158 C CA . ALA A 1 516 ? -10.790 17.057 2.963 1.00 95.50 516 ALA A CA 1
ATOM 4159 C C . ALA A 1 516 ? -12.275 17.281 2.640 1.00 95.50 516 ALA A C 1
ATOM 4161 O O . ALA A 1 516 ? -13.130 17.111 3.517 1.00 95.50 516 ALA A O 1
ATOM 4162 N N . SER A 1 517 ? -12.590 17.621 1.386 1.00 94.44 517 SER A N 1
ATOM 4163 C CA . SER A 1 517 ? -13.970 17.733 0.879 1.00 94.44 517 SER A CA 1
ATOM 4164 C C . SER A 1 517 ? -14.628 16.362 0.688 1.00 94.44 517 SER A C 1
ATOM 4166 O O . SER A 1 517 ? -15.845 16.239 0.828 1.00 94.44 517 SER A O 1
ATOM 4168 N N . GLY A 1 518 ? -13.818 15.321 0.474 1.00 94.88 518 GLY A N 1
ATOM 4169 C CA . GLY A 1 518 ? -14.271 13.979 0.105 1.00 94.88 518 GLY A CA 1
ATOM 4170 C C . GLY A 1 518 ? -14.484 13.791 -1.396 1.00 94.88 518 GLY A C 1
ATOM 4171 O O . GLY A 1 518 ? -14.959 12.736 -1.790 1.00 94.88 518 GLY A O 1
ATOM 4172 N N . GLU A 1 519 ? -14.135 14.783 -2.223 1.00 92.69 519 GLU A N 1
ATOM 4173 C CA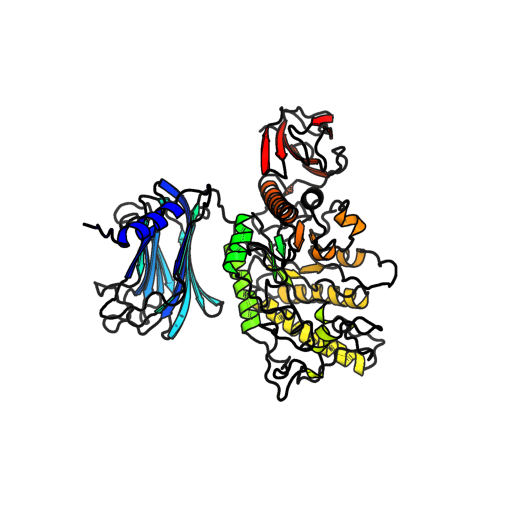 . GLU A 1 519 ? -14.153 14.661 -3.691 1.00 92.69 519 GLU A CA 1
ATOM 4174 C C . GLU A 1 519 ? -13.008 13.784 -4.212 1.00 92.69 519 GLU A C 1
ATOM 4176 O O . GLU A 1 519 ? -13.154 13.106 -5.225 1.00 92.69 519 GLU A O 1
ATOM 4181 N N . LYS A 1 520 ? -11.874 13.790 -3.504 1.00 94.19 520 LYS A N 1
ATOM 4182 C CA . LYS A 1 520 ? -10.721 12.913 -3.724 1.00 94.19 520 LYS A CA 1
ATOM 4183 C C . LYS A 1 520 ? -10.215 12.398 -2.384 1.00 94.19 520 LYS A C 1
ATOM 4185 O O . LYS A 1 520 ? -10.278 13.111 -1.375 1.00 94.19 520 LYS A O 1
ATOM 4190 N N . ILE A 1 521 ? -9.641 11.200 -2.397 1.00 97.94 521 ILE A N 1
ATOM 4191 C CA . ILE A 1 521 ? -8.851 10.704 -1.272 1.00 97.94 521 ILE A CA 1
ATOM 4192 C C . ILE A 1 521 ? -7.510 11.443 -1.273 1.00 97.94 521 ILE A C 1
ATOM 4194 O O . ILE A 1 521 ? -6.873 11.595 -2.316 1.00 97.94 521 ILE A O 1
ATOM 4198 N N . ILE A 1 522 ? -7.079 11.922 -0.105 1.00 96.94 522 ILE A N 1
ATOM 4199 C CA . ILE A 1 522 ? -5.860 12.725 0.022 1.00 96.94 522 ILE A CA 1
ATOM 4200 C C . ILE A 1 522 ? -4.858 12.000 0.912 1.00 96.94 522 ILE A C 1
ATOM 4202 O O . ILE A 1 522 ? -5.075 11.847 2.118 1.00 96.94 522 ILE A O 1
ATOM 4206 N N . PHE A 1 523 ? -3.723 11.629 0.331 1.00 96.38 523 PHE A N 1
ATOM 4207 C CA . PHE A 1 523 ? -2.550 11.215 1.083 1.00 96.38 523 PHE A CA 1
ATOM 4208 C C . PHE A 1 523 ? -1.768 12.439 1.541 1.00 96.38 523 PHE A C 1
ATOM 4210 O O . PHE A 1 523 ? -1.265 13.217 0.741 1.00 96.38 523 PHE A O 1
ATOM 4217 N N . ALA A 1 524 ? -1.661 12.619 2.854 1.00 94.50 524 ALA A N 1
ATOM 4218 C CA . ALA A 1 524 ? -0.767 13.612 3.426 1.00 94.50 524 ALA A CA 1
ATOM 4219 C C . ALA A 1 524 ? 0.617 12.971 3.558 1.00 94.50 524 ALA A C 1
ATOM 4221 O O . ALA A 1 524 ? 0.976 12.482 4.629 1.00 94.50 524 ALA A O 1
ATOM 4222 N N . ASP A 1 525 ? 1.369 12.922 2.462 1.00 91.50 525 ASP A N 1
ATOM 4223 C CA . ASP A 1 525 ? 2.702 12.329 2.453 1.00 91.50 525 ASP A CA 1
ATOM 4224 C C . ASP A 1 525 ? 3.780 13.380 2.739 1.00 91.50 525 ASP A C 1
ATOM 4226 O O . ASP A 1 525 ? 3.937 14.398 2.055 1.00 91.50 525 ASP A O 1
ATOM 4230 N N . SER A 1 526 ? 4.530 13.133 3.811 1.00 89.50 526 SER A N 1
ATOM 4231 C CA . SER A 1 526 ? 5.606 14.017 4.231 1.00 89.50 526 SER A CA 1
ATOM 4232 C C . SER A 1 526 ? 6.758 14.107 3.227 1.00 89.50 526 SER A C 1
ATOM 4234 O O . SER A 1 526 ? 7.496 15.079 3.331 1.00 89.50 526 SER A O 1
ATOM 4236 N N . ASP A 1 527 ? 6.927 13.162 2.292 1.00 86.50 527 ASP A N 1
ATOM 4237 C CA . ASP A 1 527 ? 7.920 13.279 1.213 1.00 86.50 527 ASP A CA 1
ATOM 4238 C C . ASP A 1 527 ? 7.665 14.529 0.355 1.00 86.50 527 ASP A C 1
ATOM 4240 O O . ASP A 1 527 ? 8.535 15.377 0.188 1.00 86.50 527 ASP A O 1
ATOM 4244 N N . HIS A 1 528 ? 6.422 14.751 -0.064 1.00 83.75 528 HIS A N 1
ATOM 4245 C CA . HIS A 1 528 ? 6.084 15.958 -0.818 1.00 83.75 528 HIS A CA 1
ATOM 4246 C C . HIS A 1 528 ? 5.968 17.175 0.115 1.00 83.75 528 HIS A C 1
ATOM 4248 O O . HIS A 1 528 ? 6.527 18.245 -0.146 1.00 83.75 528 HIS A O 1
ATOM 4254 N N . ILE A 1 529 ? 5.250 17.031 1.234 1.00 84.88 529 ILE A N 1
ATOM 4255 C CA . ILE A 1 529 ? 4.864 18.166 2.086 1.00 84.88 529 ILE A CA 1
ATOM 4256 C C . ILE A 1 529 ? 6.063 18.721 2.863 1.00 84.88 529 ILE A C 1
ATOM 4258 O O . ILE A 1 529 ? 6.310 19.928 2.887 1.00 84.88 529 ILE A O 1
ATOM 4262 N N . ALA A 1 530 ? 6.793 17.865 3.578 1.00 78.38 530 ALA A N 1
ATOM 4263 C CA . ALA A 1 530 ? 7.829 18.303 4.506 1.00 78.38 530 ALA A CA 1
ATOM 4264 C C . ALA A 1 530 ? 8.789 17.161 4.886 1.00 78.38 530 ALA A C 1
ATOM 4266 O O . ALA A 1 530 ? 8.730 16.684 6.032 1.00 78.38 530 ALA A O 1
ATOM 4267 N N . PRO A 1 531 ? 9.717 16.775 3.985 1.00 78.44 531 PRO A N 1
ATOM 4268 C CA . PRO A 1 531 ? 10.658 15.689 4.226 1.00 78.44 531 PRO A CA 1
ATOM 4269 C C . PRO A 1 531 ? 11.332 15.829 5.579 1.00 78.44 531 PRO A C 1
ATOM 4271 O O . PRO A 1 531 ? 11.891 16.883 5.896 1.00 78.44 531 PRO A O 1
ATOM 4274 N N . TYR A 1 532 ? 11.255 14.781 6.401 1.00 77.06 532 TYR A N 1
ATOM 4275 C CA . TYR A 1 532 ? 11.894 14.720 7.721 1.00 77.06 532 TYR A CA 1
ATOM 4276 C C . TYR A 1 532 ? 11.519 15.867 8.682 1.00 77.06 532 TYR A C 1
ATOM 4278 O O . TYR A 1 532 ? 12.205 16.083 9.681 1.00 77.06 532 TYR A O 1
ATOM 4286 N N . ARG A 1 533 ? 10.444 16.618 8.416 1.00 79.50 533 ARG A N 1
ATOM 4287 C CA . ARG A 1 533 ? 10.017 17.811 9.174 1.00 79.50 533 ARG A CA 1
ATOM 4288 C C . ARG A 1 533 ? 8.560 17.714 9.655 1.00 79.50 533 ARG A C 1
ATOM 4290 O O . ARG A 1 533 ? 7.861 18.720 9.780 1.00 79.50 533 ARG A O 1
ATOM 4297 N N . ARG A 1 534 ? 8.161 16.480 9.960 1.00 87.62 534 ARG A N 1
ATOM 4298 C CA . ARG A 1 534 ? 6.865 16.019 10.482 1.00 87.62 534 ARG A CA 1
ATOM 4299 C C . ARG A 1 534 ? 6.980 15.523 11.924 1.00 87.62 534 ARG A C 1
ATOM 4301 O O . ARG A 1 534 ? 8.040 15.009 12.294 1.00 87.62 534 ARG A O 1
ATOM 4308 N N . ASP A 1 535 ? 5.900 15.630 12.690 1.00 91.81 535 ASP A N 1
ATOM 4309 C CA . ASP A 1 535 ? 5.796 15.197 14.088 1.00 91.81 535 ASP A CA 1
ATOM 4310 C C . ASP A 1 535 ? 4.459 14.484 14.388 1.00 91.81 535 ASP A C 1
ATOM 4312 O O . ASP A 1 535 ? 3.612 14.312 13.510 1.00 91.81 535 ASP A O 1
ATOM 4316 N N . ASP A 1 536 ? 4.292 14.028 15.631 1.00 94.62 536 ASP A N 1
ATOM 4317 C CA . ASP A 1 536 ? 3.079 13.380 16.141 1.00 94.62 536 ASP A CA 1
ATOM 4318 C C . ASP A 1 536 ? 1.835 14.265 16.015 1.00 94.62 536 ASP A C 1
ATOM 4320 O O . ASP A 1 536 ? 0.748 13.784 15.692 1.00 94.62 536 ASP A O 1
ATOM 4324 N N . VAL A 1 537 ? 1.993 15.572 16.226 1.00 96.12 537 VAL A N 1
ATOM 4325 C CA . VAL A 1 537 ? 0.895 16.539 16.144 1.00 96.12 537 VAL A CA 1
ATOM 4326 C C . VAL A 1 537 ? 0.382 16.662 14.710 1.00 96.12 537 VAL A C 1
ATOM 4328 O O . VAL A 1 537 ? -0.830 16.663 14.498 1.00 96.12 537 VAL A O 1
ATOM 4331 N N . TRP A 1 538 ? 1.270 16.731 13.719 1.00 95.75 538 TRP A N 1
ATOM 4332 C CA . TRP A 1 538 ? 0.901 16.778 12.304 1.00 95.75 538 TRP A CA 1
ATOM 4333 C C . TRP A 1 538 ? 0.125 15.534 11.854 1.00 95.75 538 TRP A C 1
ATOM 4335 O O . TRP A 1 538 ? -0.850 15.670 11.110 1.00 95.75 538 TRP A O 1
ATOM 4345 N N . VAL A 1 539 ? 0.492 14.343 12.344 1.00 97.44 539 VAL A N 1
ATOM 4346 C CA . VAL A 1 539 ? -0.240 13.098 12.047 1.00 97.44 539 VAL A CA 1
ATOM 4347 C C . VAL A 1 539 ? -1.703 13.222 12.478 1.00 97.44 539 VAL A C 1
ATOM 4349 O O . VAL A 1 539 ? -2.609 13.002 11.675 1.00 97.44 539 VAL A O 1
ATOM 4352 N N . TRP A 1 540 ? -1.945 13.656 13.717 1.00 98.19 540 TRP A N 1
ATOM 4353 C CA . TRP A 1 540 ? -3.300 13.803 14.252 1.00 98.19 540 TRP A CA 1
ATOM 4354 C C . TRP A 1 540 ? -4.091 14.939 13.613 1.00 98.19 540 TRP A C 1
ATOM 4356 O O . TRP A 1 540 ? -5.289 14.780 13.367 1.00 98.19 540 TRP A O 1
ATOM 4366 N N . LYS A 1 541 ? -3.440 16.065 13.290 1.00 97.62 541 LYS A N 1
ATOM 4367 C CA . LYS A 1 541 ? -4.069 17.121 12.486 1.00 97.62 541 LYS A CA 1
ATOM 4368 C C . LYS A 1 541 ? -4.529 16.567 11.142 1.00 97.62 541 LYS A C 1
ATOM 4370 O O . LYS A 1 541 ? -5.662 16.807 10.759 1.00 97.62 541 LYS A O 1
ATOM 4375 N N . SER A 1 542 ? -3.685 15.804 10.453 1.00 97.62 542 SER A N 1
ATOM 4376 C CA . SER A 1 542 ? -4.011 15.239 9.140 1.00 97.62 542 SER A CA 1
ATOM 4377 C C . SER A 1 542 ? -5.161 14.234 9.229 1.00 97.62 542 SER A C 1
ATOM 4379 O O . SER A 1 542 ? -6.141 14.354 8.497 1.00 97.62 542 SER A O 1
ATOM 4381 N N . PHE A 1 543 ? -5.108 13.304 10.187 1.00 98.38 543 PHE A N 1
ATOM 4382 C CA . PHE A 1 543 ? -6.168 12.314 10.376 1.00 98.38 543 PHE A CA 1
ATOM 4383 C C . PHE A 1 543 ? -7.517 12.965 10.708 1.00 98.38 543 PHE A C 1
ATOM 4385 O O . PHE A 1 543 ? -8.517 12.683 10.054 1.00 98.38 543 PHE A O 1
ATOM 4392 N N . THR A 1 544 ? -7.546 13.914 11.651 1.00 98.44 544 THR A N 1
ATOM 4393 C CA . THR A 1 544 ? -8.792 14.613 12.028 1.00 98.44 544 THR A CA 1
ATOM 4394 C C . THR A 1 544 ? -9.340 15.553 10.948 1.00 98.44 544 THR A C 1
ATOM 4396 O O . THR A 1 544 ? -10.451 16.069 11.070 1.00 98.44 544 THR A O 1
ATOM 4399 N N . ARG A 1 545 ? -8.578 15.756 9.870 1.00 97.94 545 ARG A N 1
ATOM 4400 C CA . ARG A 1 545 ? -8.979 16.475 8.658 1.00 97.94 545 ARG A CA 1
ATOM 4401 C C . ARG A 1 545 ? -9.430 15.541 7.534 1.00 97.94 545 ARG A C 1
ATOM 4403 O O . ARG A 1 545 ? -9.770 16.027 6.460 1.00 97.94 545 ARG A O 1
ATOM 4410 N N . GLY A 1 546 ? -9.496 14.234 7.788 1.00 98.00 546 GLY A N 1
ATOM 4411 C CA . GLY A 1 546 ? -9.909 13.232 6.808 1.00 98.00 546 GLY A CA 1
ATOM 4412 C C . GLY A 1 546 ? -8.826 12.901 5.782 1.00 98.00 546 GLY A C 1
ATOM 4413 O O . GLY A 1 546 ? -9.160 12.550 4.659 1.00 98.00 546 GLY A O 1
ATOM 4414 N N . LEU A 1 547 ? -7.549 13.068 6.141 1.00 98.06 547 LEU A N 1
ATOM 4415 C CA . LEU A 1 547 ? -6.402 12.750 5.286 1.00 98.06 547 LEU A CA 1
ATOM 4416 C C . LEU A 1 547 ? -5.765 11.417 5.701 1.00 98.06 547 LEU A C 1
ATOM 4418 O O . LEU A 1 547 ? -5.921 10.967 6.838 1.00 98.06 547 LEU A O 1
ATOM 4422 N N . HIS A 1 548 ? -4.987 10.832 4.791 1.00 98.25 548 HIS A N 1
ATOM 4423 C CA . HIS A 1 548 ? -4.220 9.600 4.978 1.00 98.25 548 HIS A CA 1
ATOM 4424 C C . HIS A 1 548 ? -2.735 9.935 5.227 1.00 98.25 548 HIS A C 1
ATOM 4426 O O . HIS A 1 548 ? -1.984 10.092 4.262 1.00 98.25 548 HIS A O 1
ATOM 4432 N N . PRO A 1 549 ? -2.288 10.133 6.485 1.00 96.50 549 PRO A N 1
ATOM 4433 C CA . PRO A 1 549 ? -0.918 10.557 6.766 1.00 96.50 549 PRO A CA 1
ATOM 4434 C C . PRO A 1 549 ? 0.112 9.454 6.495 1.00 96.50 549 PRO A C 1
ATOM 4436 O O . PRO A 1 549 ? -0.055 8.306 6.911 1.00 96.50 549 PRO A O 1
ATOM 4439 N N . GLN A 1 550 ? 1.217 9.833 5.853 1.00 94.00 550 GLN A N 1
ATOM 4440 C CA . GLN A 1 550 ? 2.354 8.960 5.554 1.00 94.00 550 GLN A CA 1
ATOM 4441 C C . GLN A 1 550 ? 3.670 9.660 5.874 1.00 94.00 550 GLN A C 1
ATOM 4443 O O . GLN A 1 550 ? 3.817 10.868 5.670 1.00 94.00 550 GLN A O 1
ATOM 4448 N N . ALA A 1 551 ? 4.634 8.906 6.400 1.00 91.69 551 ALA A N 1
ATOM 4449 C CA . ALA A 1 551 ? 5.895 9.472 6.856 1.00 91.69 551 ALA A CA 1
ATOM 4450 C C . ALA A 1 551 ? 7.106 8.902 6.109 1.00 91.69 551 ALA A C 1
ATOM 4452 O O . ALA A 1 551 ? 7.383 7.710 6.155 1.00 91.69 551 ALA A O 1
ATOM 4453 N N . LEU A 1 552 ? 7.896 9.789 5.511 1.00 88.38 552 LEU A N 1
ATOM 4454 C CA . LEU A 1 552 ? 9.246 9.500 5.064 1.00 88.38 552 LEU A CA 1
ATOM 4455 C C . LEU A 1 552 ? 10.144 9.362 6.298 1.00 88.38 552 LEU A C 1
ATOM 4457 O O . LEU A 1 552 ? 10.161 10.225 7.196 1.00 88.38 552 LEU A O 1
ATOM 4461 N N . GLU A 1 553 ? 10.898 8.276 6.344 1.00 82.31 553 GLU A N 1
ATOM 4462 C CA . GLU A 1 553 ? 11.885 7.982 7.371 1.00 82.31 553 GLU A CA 1
ATOM 4463 C C . GLU A 1 553 ? 13.268 7.779 6.749 1.00 82.31 553 GLU A C 1
ATOM 4465 O O . GLU A 1 553 ? 13.428 7.629 5.541 1.00 82.31 553 GLU A O 1
ATOM 4470 N N . GLY A 1 554 ? 14.301 7.853 7.588 1.00 67.62 554 GLY A N 1
ATOM 4471 C CA . GLY A 1 554 ? 15.666 7.600 7.144 1.00 67.62 554 GLY A CA 1
ATOM 4472 C C . GLY A 1 554 ? 15.855 6.160 6.672 1.00 67.62 554 GLY A C 1
ATOM 4473 O O . GLY A 1 554 ? 15.144 5.264 7.120 1.00 67.62 554 GLY A O 1
ATOM 4474 N N . TYR A 1 555 ? 16.857 5.931 5.825 1.00 63.06 555 TYR A N 1
ATOM 4475 C CA . TYR A 1 555 ? 17.279 4.572 5.505 1.00 63.06 555 TYR A CA 1
ATOM 4476 C C . TYR A 1 555 ? 17.730 3.849 6.787 1.00 63.06 555 TYR A C 1
ATOM 4478 O O . TYR A 1 555 ? 18.342 4.456 7.672 1.00 63.06 555 TYR A O 1
ATOM 4486 N N . ASP A 1 556 ? 17.388 2.562 6.870 1.00 63.00 556 ASP A N 1
ATOM 4487 C CA . ASP A 1 556 ? 17.704 1.643 7.969 1.00 63.00 556 ASP A CA 1
ATOM 4488 C C . ASP A 1 556 ? 16.872 1.769 9.267 1.00 63.00 556 ASP A C 1
ATOM 4490 O O . ASP A 1 556 ? 17.375 1.624 10.377 1.00 63.00 556 ASP A O 1
ATOM 4494 N N . VAL A 1 557 ? 15.557 1.989 9.161 1.00 58.19 557 VAL A N 1
ATOM 4495 C CA . VAL A 1 557 ? 14.629 2.093 10.319 1.00 58.19 557 VAL A CA 1
ATOM 4496 C C . VAL A 1 557 ? 14.626 0.933 11.307 1.00 58.19 557 VAL A C 1
ATOM 4498 O O . VAL A 1 557 ? 14.159 1.093 12.439 1.00 58.19 557 VAL A O 1
ATOM 4501 N N . ILE A 1 558 ? 15.110 -0.225 10.874 1.00 60.88 558 ILE A N 1
ATOM 4502 C CA . ILE A 1 558 ? 15.226 -1.433 11.686 1.00 60.88 558 ILE A CA 1
ATOM 4503 C C . ILE A 1 558 ? 16.594 -1.552 12.376 1.00 60.88 558 ILE A C 1
ATOM 4505 O O . ILE A 1 558 ? 16.753 -2.411 13.243 1.00 60.88 558 ILE A O 1
ATOM 4509 N N . ALA A 1 559 ? 17.566 -0.690 12.052 1.00 53.88 559 ALA A N 1
ATOM 4510 C CA . ALA A 1 559 ? 18.867 -0.677 12.705 1.00 53.88 559 ALA A CA 1
ATOM 4511 C C . ALA A 1 559 ? 18.840 0.012 14.080 1.00 53.88 559 ALA A C 1
ATOM 4513 O O . ALA A 1 559 ? 17.983 0.857 14.352 1.00 53.88 559 ALA A O 1
ATOM 4514 N N . PRO A 1 560 ? 19.810 -0.296 14.964 1.00 43.41 560 PRO A N 1
ATOM 4515 C CA . PRO A 1 560 ? 19.862 0.280 16.307 1.00 43.41 560 PRO A CA 1
ATOM 4516 C C . PRO A 1 560 ? 20.052 1.806 16.340 1.00 43.41 560 PRO A C 1
ATOM 4518 O O . PRO A 1 560 ? 19.598 2.430 17.292 1.00 43.41 560 PRO A O 1
ATOM 4521 N N . ASN A 1 561 ? 20.710 2.405 15.333 1.00 50.91 561 ASN A N 1
ATOM 4522 C CA . ASN A 1 561 ? 21.017 3.846 15.257 1.00 50.91 561 ASN A CA 1
ATOM 4523 C C . ASN A 1 561 ? 21.031 4.370 13.804 1.00 50.91 561 ASN A C 1
ATOM 4525 O O . ASN A 1 561 ? 22.100 4.605 13.237 1.00 50.91 561 ASN A O 1
ATOM 4529 N N . PRO A 1 562 ? 19.862 4.552 13.179 1.00 59.47 562 PRO A N 1
ATOM 4530 C CA . PRO A 1 562 ? 19.797 4.929 11.776 1.00 59.47 562 PRO A CA 1
ATOM 4531 C C . PRO A 1 562 ? 20.195 6.395 11.524 1.00 59.47 562 PRO A C 1
ATOM 4533 O O . PRO A 1 562 ? 19.707 7.301 12.208 1.00 59.47 562 PRO A O 1
ATOM 4536 N N . PRO A 1 563 ? 21.030 6.665 10.504 1.00 56.94 563 PRO A N 1
ATOM 4537 C CA . PRO A 1 563 ? 21.749 7.934 10.318 1.00 56.94 563 PRO A CA 1
ATOM 4538 C C . PRO A 1 563 ? 20.880 9.156 9.968 1.00 56.94 563 PRO A C 1
ATOM 4540 O O . PRO A 1 563 ? 21.387 10.275 9.931 1.00 56.94 563 PRO A O 1
ATOM 4543 N N . LYS A 1 564 ? 19.577 8.982 9.712 1.00 64.81 564 LYS A N 1
ATOM 4544 C CA . LYS A 1 564 ? 18.638 10.069 9.359 1.00 64.81 564 LYS A CA 1
ATOM 4545 C C . LYS A 1 564 ? 17.359 10.088 10.202 1.00 64.81 564 LYS A C 1
ATOM 4547 O O . LYS A 1 564 ? 16.403 10.782 9.858 1.00 64.81 564 LYS A O 1
ATOM 4552 N N . ILE A 1 565 ? 17.333 9.340 11.303 1.00 66.75 565 ILE A N 1
ATOM 4553 C CA . ILE A 1 565 ? 16.171 9.269 12.190 1.00 66.75 565 ILE A CA 1
ATOM 4554 C C . ILE A 1 565 ? 16.386 10.174 13.385 1.00 66.75 565 ILE A C 1
ATOM 4556 O O . ILE A 1 565 ? 17.414 10.121 14.055 1.00 66.75 565 ILE A O 1
ATOM 4560 N N . HIS A 1 566 ? 15.371 10.969 13.699 1.00 74.12 566 HIS A N 1
ATOM 4561 C CA . HIS A 1 566 ? 15.293 11.608 14.998 1.00 74.12 566 HIS A CA 1
ATOM 4562 C C . HIS A 1 566 ? 14.609 10.623 15.964 1.00 74.12 566 HIS A C 1
ATOM 4564 O O . HIS A 1 566 ? 13.380 10.505 15.933 1.00 74.12 566 HIS A O 1
ATOM 4570 N N . PRO A 1 567 ? 15.346 9.941 16.863 1.00 75.44 567 PRO A N 1
ATOM 4571 C CA . PRO A 1 567 ? 14.870 8.733 17.549 1.00 75.44 567 PRO A CA 1
ATOM 4572 C C . PRO A 1 567 ? 13.589 8.950 18.362 1.00 75.44 567 PRO A C 1
ATOM 4574 O O . PRO A 1 567 ? 12.709 8.094 18.382 1.00 75.44 567 PRO A O 1
ATOM 4577 N N . VAL A 1 568 ? 13.447 10.119 18.995 1.00 82.69 568 VAL A N 1
ATOM 4578 C CA . VAL A 1 568 ? 12.243 10.464 19.768 1.00 82.69 568 VAL A CA 1
ATOM 4579 C C . VAL A 1 568 ? 11.061 10.802 18.856 1.00 82.69 568 VAL A C 1
ATOM 4581 O O . VAL A 1 568 ? 10.014 10.166 18.933 1.00 82.69 568 VAL A O 1
ATOM 4584 N N . ARG A 1 569 ? 11.221 11.797 17.979 1.00 87.31 569 ARG A N 1
ATOM 4585 C CA . ARG A 1 569 ? 10.173 12.276 17.072 1.00 87.31 569 ARG A CA 1
ATOM 4586 C C . ARG A 1 569 ? 9.631 11.175 16.165 1.00 87.31 569 ARG A C 1
ATOM 4588 O O . ARG A 1 569 ? 8.422 11.039 16.048 1.00 87.31 569 ARG A O 1
ATOM 4595 N N . ASP A 1 570 ? 10.497 10.380 15.550 1.00 87.06 570 ASP A N 1
ATOM 4596 C CA . ASP A 1 570 ? 10.070 9.385 14.563 1.00 87.06 570 ASP A CA 1
ATOM 4597 C C . ASP A 1 570 ? 9.347 8.213 15.241 1.00 87.06 570 ASP A C 1
ATOM 4599 O O . ASP A 1 570 ? 8.332 7.730 14.744 1.00 87.06 570 ASP A O 1
ATOM 4603 N N . LYS A 1 571 ? 9.766 7.847 16.462 1.00 88.69 571 LYS A N 1
ATOM 4604 C CA . LYS A 1 571 ? 9.002 6.933 17.321 1.00 88.69 571 LYS A CA 1
ATOM 4605 C C . LYS A 1 571 ? 7.588 7.460 17.595 1.00 88.69 571 LYS A C 1
ATOM 4607 O O . LYS A 1 571 ? 6.633 6.692 17.507 1.00 88.69 571 LYS A O 1
ATOM 4612 N N . LEU A 1 572 ? 7.450 8.746 17.927 1.00 93.00 572 LEU A N 1
ATOM 4613 C CA . LEU A 1 572 ? 6.149 9.367 18.202 1.00 93.00 572 LEU A CA 1
ATOM 4614 C C . LEU A 1 572 ? 5.270 9.476 16.945 1.00 93.00 572 LEU A C 1
ATOM 4616 O O . LEU A 1 572 ? 4.058 9.281 17.039 1.00 93.00 572 LEU A O 1
ATOM 4620 N N . VAL A 1 573 ? 5.868 9.724 15.776 1.00 93.81 573 VAL A N 1
ATOM 4621 C CA . VAL A 1 573 ? 5.176 9.698 14.477 1.00 93.81 573 VAL A CA 1
ATOM 4622 C C . VAL A 1 573 ? 4.610 8.304 14.208 1.00 93.81 573 VAL A C 1
ATOM 4624 O O . VAL A 1 573 ? 3.404 8.180 14.016 1.00 93.81 573 VAL A O 1
ATOM 4627 N N . ARG A 1 574 ? 5.430 7.246 14.287 1.00 91.81 574 ARG A N 1
ATOM 4628 C CA . ARG A 1 574 ? 4.970 5.858 14.084 1.00 91.81 574 ARG A CA 1
ATOM 4629 C C . ARG A 1 574 ? 3.870 5.457 15.056 1.00 91.81 574 ARG A C 1
ATOM 4631 O O . ARG A 1 574 ? 2.865 4.887 14.644 1.00 91.81 574 ARG A O 1
ATOM 4638 N N . GLN A 1 575 ? 4.034 5.795 16.335 1.00 92.56 575 GLN A N 1
ATOM 4639 C CA . GLN A 1 575 ? 3.007 5.554 17.346 1.00 92.56 575 GLN A CA 1
ATOM 4640 C C . GLN A 1 575 ? 1.700 6.277 16.998 1.00 92.56 575 GLN A C 1
ATOM 4642 O O . GLN A 1 575 ? 0.633 5.679 17.084 1.00 92.56 575 GLN A O 1
ATOM 4647 N N . SER A 1 576 ? 1.770 7.539 16.572 1.00 97.25 576 SER A N 1
ATOM 4648 C CA . SER A 1 576 ? 0.580 8.317 16.211 1.00 97.25 576 SER A CA 1
ATOM 4649 C C . SER A 1 576 ? -0.118 7.770 14.970 1.00 97.25 576 SER A C 1
ATOM 4651 O O . SER A 1 576 ? -1.342 7.699 14.969 1.00 97.25 576 SER A O 1
ATOM 4653 N N . LEU A 1 577 ? 0.631 7.331 13.953 1.00 97.50 577 LEU A N 1
ATOM 4654 C CA . LEU A 1 577 ? 0.073 6.674 12.767 1.00 97.50 577 LEU A CA 1
ATOM 4655 C C . LEU A 1 577 ? -0.692 5.402 13.166 1.00 97.50 577 LEU A C 1
ATOM 4657 O O . LEU A 1 577 ? -1.863 5.253 12.822 1.00 97.50 577 LEU A O 1
ATOM 4661 N N . GLY A 1 578 ? -0.071 4.537 13.975 1.00 94.94 578 GLY A N 1
ATOM 4662 C CA . GLY A 1 578 ? -0.703 3.314 14.469 1.00 94.94 578 GLY A CA 1
ATOM 4663 C C . GLY A 1 578 ? -1.936 3.562 15.346 1.00 94.94 578 GLY A C 1
ATOM 4664 O O . GLY A 1 578 ? -2.924 2.837 15.232 1.00 94.94 578 GLY A O 1
ATOM 4665 N N . LEU A 1 579 ? -1.915 4.603 16.186 1.00 94.44 579 LEU A N 1
ATOM 4666 C CA . LEU A 1 579 ? -3.069 5.011 16.997 1.00 94.44 579 LEU A CA 1
ATOM 4667 C C . LEU A 1 579 ? -4.197 5.615 16.144 1.00 94.44 579 LEU A C 1
ATOM 4669 O O . LEU A 1 579 ? -5.366 5.387 16.444 1.00 94.44 579 LEU A O 1
ATOM 4673 N N . CYS A 1 580 ? -3.878 6.341 15.066 1.00 98.19 580 CYS A N 1
ATOM 4674 C CA . CYS A 1 580 ? -4.889 6.813 14.115 1.00 98.19 580 CYS A CA 1
ATOM 4675 C C . CYS A 1 580 ? -5.585 5.632 13.428 1.00 98.19 580 CYS A C 1
ATOM 4677 O O . CYS A 1 580 ? -6.809 5.636 13.323 1.00 98.19 580 CYS A O 1
ATOM 4679 N N . LEU A 1 581 ? -4.838 4.595 13.025 1.00 96.12 581 LEU A N 1
ATOM 4680 C CA . LEU A 1 581 ? -5.434 3.385 12.451 1.00 96.12 581 LEU A CA 1
ATOM 4681 C C . LEU A 1 581 ? -6.281 2.607 13.467 1.00 96.12 581 LEU A C 1
ATOM 4683 O O . LEU A 1 581 ? -7.335 2.082 13.114 1.00 96.12 581 LEU A O 1
ATOM 4687 N N . ASP A 1 582 ? -5.846 2.530 14.723 1.00 88.06 582 ASP A N 1
ATOM 4688 C CA . ASP A 1 582 ? -6.634 1.929 15.805 1.00 88.06 582 ASP A CA 1
ATOM 4689 C C . ASP A 1 582 ? -7.975 2.663 15.983 1.00 88.06 582 ASP A C 1
ATOM 4691 O O . ASP A 1 582 ? -9.030 2.032 15.952 1.00 88.06 582 ASP A O 1
ATOM 4695 N N . TYR A 1 583 ? -7.965 3.999 16.046 1.00 92.25 583 TYR A N 1
ATOM 4696 C CA . TYR A 1 583 ? -9.200 4.785 16.114 1.00 92.25 583 TYR A CA 1
ATOM 4697 C C . TYR A 1 583 ? -10.072 4.651 14.869 1.00 92.25 583 TYR A C 1
ATOM 4699 O O . TYR A 1 583 ? -11.275 4.452 15.010 1.00 92.25 583 TYR A O 1
ATOM 4707 N N . ALA A 1 584 ? -9.483 4.698 13.673 1.00 95.31 584 ALA A N 1
ATOM 4708 C CA . ALA A 1 584 ? -10.190 4.502 12.409 1.00 95.31 584 ALA A CA 1
ATOM 4709 C C . ALA A 1 584 ? -10.976 3.178 12.366 1.00 95.31 584 ALA A C 1
ATOM 4711 O O . ALA A 1 584 ? -12.028 3.120 11.743 1.00 95.31 584 ALA A O 1
ATOM 4712 N N . ASN A 1 585 ? -10.500 2.135 13.057 1.00 88.19 585 ASN A N 1
ATOM 4713 C CA . ASN A 1 585 ? -11.190 0.845 13.153 1.00 88.19 585 ASN A CA 1
ATOM 4714 C C . ASN A 1 585 ? -12.229 0.757 14.289 1.00 88.19 585 ASN A C 1
ATOM 4716 O O . ASN A 1 585 ? -13.002 -0.199 14.313 1.00 88.19 585 ASN A O 1
ATOM 4720 N N . ARG A 1 586 ? -12.235 1.697 15.244 1.00 85.81 586 ARG A N 1
ATOM 4721 C CA . ARG A 1 586 ? -13.130 1.689 16.421 1.00 85.81 586 ARG A CA 1
ATOM 4722 C C . ARG A 1 586 ? -14.331 2.617 16.278 1.00 85.81 586 ARG A C 1
ATOM 4724 O O . ARG A 1 586 ? -15.385 2.338 16.849 1.00 85.81 586 ARG A O 1
ATOM 4731 N N . VAL A 1 587 ? -14.147 3.740 15.590 1.00 89.69 587 VAL A N 1
ATOM 4732 C CA . VAL A 1 587 ? -15.208 4.727 15.356 1.00 89.69 587 VAL A CA 1
ATOM 4733 C C . VAL A 1 587 ? -16.012 4.363 14.114 1.00 89.69 587 VAL A C 1
ATOM 4735 O O . VAL A 1 587 ? -15.522 3.640 13.246 1.00 89.69 587 VAL A O 1
ATOM 4738 N N . ASP A 1 588 ? -17.228 4.894 13.994 1.00 92.38 588 ASP A N 1
ATOM 4739 C CA . ASP A 1 588 ? -17.992 4.816 12.747 1.00 92.38 588 ASP A CA 1
ATOM 4740 C C . ASP A 1 588 ? -17.417 5.778 11.691 1.00 92.38 588 ASP A C 1
ATOM 4742 O O . ASP A 1 588 ? -17.995 6.815 11.359 1.00 92.38 588 ASP A O 1
ATOM 4746 N N . LEU A 1 589 ? -16.223 5.454 11.189 1.00 96.25 589 LEU A N 1
ATOM 4747 C CA . LEU A 1 589 ? -15.473 6.302 10.264 1.00 96.25 589 LEU A CA 1
ATOM 4748 C C . LEU A 1 589 ? -16.254 6.571 8.968 1.00 96.25 589 LEU A C 1
ATOM 4750 O O . LEU A 1 589 ? -16.145 7.653 8.393 1.00 96.25 589 LEU A O 1
ATOM 4754 N N . ALA A 1 590 ? -17.092 5.620 8.546 1.00 96.06 590 ALA A N 1
ATOM 4755 C CA . ALA A 1 590 ? -17.972 5.754 7.390 1.00 96.06 590 ALA A CA 1
ATOM 4756 C C . ALA A 1 590 ? -18.968 6.916 7.536 1.00 96.06 590 ALA A C 1
ATOM 4758 O O . ALA A 1 590 ? -19.279 7.567 6.545 1.00 96.06 590 ALA A O 1
ATOM 4759 N N . SER A 1 591 ? -19.414 7.229 8.753 1.00 96.56 591 SER A N 1
ATOM 4760 C CA . SER A 1 591 ? -20.348 8.335 9.012 1.00 96.56 591 SER A CA 1
ATOM 4761 C C . SER A 1 591 ? -19.669 9.615 9.511 1.00 96.56 591 SER A C 1
ATOM 4763 O O . SER A 1 591 ? -20.336 10.628 9.735 1.00 96.56 591 SER A O 1
ATOM 4765 N N . MET A 1 592 ? -18.353 9.593 9.736 1.00 97.81 592 MET A N 1
ATOM 4766 C CA . MET A 1 592 ? -17.621 10.726 10.296 1.00 97.81 592 MET A CA 1
ATOM 4767 C C . MET A 1 592 ? -17.015 11.626 9.221 1.00 97.81 592 MET A C 1
ATOM 4769 O O . MET A 1 592 ? -16.312 11.185 8.315 1.00 97.81 592 MET A O 1
ATOM 4773 N N . THR A 1 593 ? -17.210 12.932 9.379 1.00 98.12 593 THR A N 1
ATOM 4774 C CA . THR A 1 593 ? -16.600 13.958 8.520 1.00 98.12 593 THR A CA 1
ATOM 4775 C C . THR A 1 593 ? -15.816 14.971 9.355 1.00 98.12 593 THR A C 1
ATOM 4777 O O . THR A 1 593 ? -16.073 15.094 10.555 1.00 98.12 593 THR A O 1
ATOM 4780 N N . PRO A 1 594 ? -14.858 15.711 8.765 1.00 98.31 594 PRO A N 1
ATOM 4781 C CA . PRO A 1 594 ? -14.201 16.819 9.451 1.00 98.31 594 PRO A CA 1
ATOM 4782 C C . PRO A 1 594 ? -15.207 17.918 9.840 1.00 98.31 594 PRO A C 1
ATOM 4784 O O . PRO A 1 594 ? -15.898 18.466 8.985 1.00 98.31 594 PRO A O 1
ATOM 4787 N N . GLN A 1 595 ? -15.281 18.259 11.127 1.00 97.50 595 GLN A N 1
ATOM 4788 C CA . GLN A 1 595 ? -16.234 19.211 11.710 1.00 97.50 595 GLN A CA 1
ATOM 4789 C C . GLN A 1 595 ? -15.505 20.330 12.468 1.00 97.50 595 GLN A C 1
ATOM 4791 O O . GLN A 1 595 ? -15.512 20.407 13.697 1.00 97.50 595 GLN A O 1
ATOM 4796 N N . ASN A 1 596 ? -14.865 21.226 11.719 1.00 94.88 596 ASN A N 1
ATOM 4797 C CA . ASN A 1 596 ? -13.953 22.240 12.267 1.00 94.88 596 ASN A CA 1
ATOM 4798 C C . ASN A 1 596 ? -14.615 23.207 13.261 1.00 94.88 596 ASN A C 1
ATOM 4800 O O . ASN A 1 596 ? -13.959 23.702 14.165 1.00 94.88 596 ASN A O 1
ATOM 4804 N N . ASN A 1 597 ? -15.905 23.495 13.093 1.00 96.00 597 ASN A N 1
ATOM 4805 C CA . ASN A 1 597 ? -16.598 24.499 13.907 1.00 96.00 597 ASN A CA 1
ATOM 4806 C C . ASN A 1 597 ? -17.238 23.906 15.171 1.00 96.00 597 ASN A C 1
ATOM 4808 O O . ASN A 1 597 ? -17.766 24.645 15.993 1.00 96.00 597 ASN A O 1
ATOM 4812 N N . VAL A 1 598 ? -17.190 22.580 15.339 1.00 96.25 598 VAL A N 1
ATOM 4813 C CA . VAL A 1 598 ? -17.782 21.881 16.492 1.00 96.25 598 VAL A CA 1
ATOM 4814 C C . VAL A 1 598 ? -16.895 21.983 17.734 1.00 96.25 598 VAL A C 1
ATOM 4816 O O . VAL A 1 598 ? -17.355 21.734 18.840 1.00 96.25 598 VAL A O 1
ATOM 4819 N N . THR A 1 599 ? -15.627 22.365 17.599 1.00 97.50 599 THR A N 1
ATOM 4820 C CA . THR A 1 599 ? -14.710 22.507 18.733 1.00 97.50 599 THR A CA 1
ATOM 4821 C C . THR A 1 599 ? -13.776 23.694 18.552 1.00 97.50 599 THR A C 1
ATOM 4823 O O . THR A 1 599 ? -13.348 23.986 17.437 1.00 97.50 599 THR A O 1
ATOM 4826 N N . SER A 1 600 ? -13.390 24.347 19.652 1.00 97.81 600 SER A N 1
ATOM 4827 C CA . SER A 1 600 ? -12.431 25.458 19.611 1.00 97.81 600 SER A CA 1
ATOM 4828 C C . SER A 1 600 ? -11.024 25.046 19.163 1.00 97.81 600 SER A C 1
ATOM 4830 O O . SER A 1 600 ? -10.202 25.916 18.891 1.00 97.81 600 SER A O 1
ATOM 4832 N N . THR A 1 601 ? -10.713 23.746 19.088 1.00 97.19 601 THR A N 1
ATOM 4833 C CA . THR A 1 601 ? -9.430 23.271 18.542 1.00 97.19 601 THR A CA 1
ATOM 4834 C C . THR A 1 601 ? -9.408 23.247 17.013 1.00 97.19 601 THR A C 1
ATOM 4836 O O . THR A 1 601 ? -8.329 23.193 16.434 1.00 97.19 601 THR A O 1
ATOM 4839 N N . ALA A 1 602 ? -10.575 23.285 16.363 1.00 97.12 602 ALA A N 1
ATOM 4840 C CA . ALA A 1 602 ? -10.789 23.099 14.928 1.00 97.12 602 ALA A CA 1
ATOM 4841 C C . ALA A 1 602 ? -10.429 21.721 14.332 1.00 97.12 602 ALA A C 1
ATOM 4843 O O . ALA A 1 602 ? -10.542 21.544 13.117 1.00 97.12 602 ALA A O 1
ATOM 4844 N N . TYR A 1 603 ? -10.037 20.740 15.153 1.00 98.31 603 TYR A N 1
ATOM 4845 C CA . TYR A 1 603 ? -9.650 19.395 14.712 1.00 98.31 603 TYR A CA 1
ATOM 4846 C C . TYR A 1 603 ? -10.618 18.351 15.269 1.00 98.31 603 TYR A C 1
ATOM 4848 O O . TYR A 1 603 ? -10.504 17.936 16.423 1.00 98.31 603 TYR A O 1
ATOM 4856 N N . CYS A 1 604 ? -11.586 17.936 14.455 1.00 98.44 604 CYS A N 1
ATOM 4857 C CA . CYS A 1 604 ? -12.628 17.001 14.860 1.00 98.44 604 CYS A CA 1
ATOM 4858 C C . CYS A 1 604 ? -13.095 16.173 13.665 1.00 98.44 604 CYS A C 1
ATOM 4860 O O . CYS A 1 604 ? -13.514 16.754 12.668 1.00 98.44 604 CYS A O 1
ATOM 4862 N N . LEU A 1 605 ? -13.080 14.847 13.789 1.00 98.62 605 LEU A N 1
ATOM 4863 C CA . LEU A 1 605 ? -13.944 13.975 12.993 1.00 98.62 605 LEU A CA 1
ATOM 4864 C C . LEU A 1 605 ? -15.216 13.741 13.800 1.00 98.62 605 LEU A C 1
ATOM 4866 O O . LEU A 1 605 ? -15.128 13.416 14.982 1.00 98.62 605 LEU A O 1
ATOM 4870 N N . ALA A 1 606 ? -16.392 13.902 13.200 1.00 98.19 606 ALA A N 1
ATOM 4871 C CA . ALA A 1 606 ? -17.646 13.642 13.895 1.00 98.19 606 ALA A CA 1
ATOM 4872 C C . ALA A 1 606 ? -18.754 13.155 12.965 1.00 98.19 606 ALA A C 1
ATOM 4874 O O . ALA A 1 606 ? -18.841 13.560 11.805 1.00 98.19 606 ALA A O 1
ATOM 4875 N N . ASN A 1 607 ? -19.620 12.324 13.541 1.00 97.31 607 ASN A N 1
ATOM 4876 C CA . ASN A 1 607 ? -20.995 12.103 13.122 1.00 97.31 607 ASN A CA 1
ATOM 4877 C C . ASN A 1 607 ? -21.868 12.902 14.110 1.00 97.31 607 ASN A C 1
ATOM 4879 O O . ASN A 1 607 ? -22.146 12.407 15.215 1.00 97.31 607 ASN A O 1
ATOM 4883 N N . PRO A 1 608 ? -22.200 14.174 13.798 1.00 96.06 608 PRO A N 1
ATOM 4884 C CA . PRO A 1 608 ? -22.827 15.070 14.759 1.00 96.06 608 PRO A CA 1
ATOM 4885 C C . PRO A 1 608 ? -24.114 14.482 15.335 1.00 96.06 608 PRO A C 1
ATOM 4887 O O . PRO A 1 608 ? -25.022 14.099 14.607 1.00 96.06 608 PRO A O 1
ATOM 4890 N N . GLY A 1 609 ? -24.187 14.448 16.660 1.00 94.88 609 GLY A N 1
ATOM 4891 C CA . GLY A 1 609 ? -25.287 13.875 17.423 1.00 94.88 609 GLY A CA 1
ATOM 4892 C C . GLY A 1 609 ? -24.983 12.510 18.041 1.00 94.88 609 GLY A C 1
ATOM 4893 O O . GLY A 1 609 ? -25.624 12.142 19.026 1.00 94.88 609 GLY A O 1
ATOM 4894 N N . SER A 1 610 ? -23.977 11.800 17.521 1.00 95.44 610 SER A N 1
ATOM 4895 C CA . SER A 1 610 ? -23.716 10.399 17.875 1.00 95.44 610 SER A CA 1
ATOM 4896 C C . SER A 1 610 ? -22.292 10.153 18.367 1.00 95.44 610 SER A C 1
ATOM 4898 O O . SER A 1 610 ? -22.103 9.539 19.419 1.00 95.44 610 SER A O 1
ATOM 4900 N N . GLU A 1 611 ? -21.283 10.615 17.628 1.00 97.56 611 GLU A N 1
ATOM 4901 C CA . GLU A 1 611 ? -19.885 10.257 17.886 1.00 97.56 611 GLU A CA 1
ATOM 4902 C C . GLU A 1 611 ? -18.928 11.358 17.418 1.00 97.56 611 GLU A C 1
ATOM 4904 O O . GLU A 1 611 ? -19.083 11.916 16.332 1.00 97.56 611 GLU A O 1
ATOM 4909 N N . TYR A 1 612 ? -17.928 11.663 18.243 1.00 98.44 612 TYR A N 1
ATOM 4910 C CA . TYR A 1 612 ? -16.971 12.745 18.034 1.00 98.44 612 TYR A CA 1
ATOM 4911 C C . TYR A 1 612 ? -15.569 12.276 18.422 1.00 98.44 612 TYR A C 1
ATOM 4913 O O . TYR A 1 612 ? -15.370 11.708 19.496 1.00 98.44 612 TYR A O 1
ATOM 4921 N N . LEU A 1 613 ? -14.589 12.558 17.571 1.00 98.62 613 LEU A N 1
ATOM 4922 C CA . LEU A 1 613 ? -13.172 12.336 17.817 1.00 98.62 613 LEU A CA 1
ATOM 4923 C C . LEU A 1 613 ? -12.439 13.667 17.645 1.00 98.62 613 LEU A C 1
ATOM 4925 O O . LEU A 1 613 ? -12.188 14.117 16.527 1.00 98.62 613 LEU A O 1
ATOM 4929 N N . VAL A 1 614 ? -12.123 14.309 18.767 1.00 98.62 614 VAL A N 1
ATOM 4930 C CA . VAL A 1 614 ? -11.514 15.641 18.803 1.00 98.62 614 VAL A CA 1
ATOM 4931 C C . VAL A 1 614 ? -10.035 15.530 19.131 1.00 98.62 614 VAL A C 1
ATOM 4933 O O . VAL A 1 614 ? -9.653 14.868 20.096 1.00 98.62 614 VAL A O 1
ATOM 4936 N N . PHE A 1 615 ? -9.204 16.232 18.368 1.00 98.69 615 PHE A N 1
ATOM 4937 C CA . PHE A 1 615 ? -7.792 16.406 18.677 1.00 98.69 615 PHE A CA 1
ATOM 4938 C C . PHE A 1 615 ? -7.539 17.783 19.303 1.00 98.69 615 PHE A C 1
ATOM 4940 O O . PHE A 1 615 ? -7.968 18.815 18.786 1.00 98.69 615 PHE A O 1
ATOM 4947 N N . ALA A 1 616 ? -6.810 17.796 20.417 1.00 98.06 616 ALA A N 1
ATOM 4948 C CA . ALA A 1 616 ? -6.334 18.979 21.121 1.00 98.06 616 ALA A CA 1
ATOM 4949 C C . ALA A 1 616 ? -4.798 19.054 21.000 1.00 98.06 616 ALA A C 1
ATOM 4951 O O . ALA A 1 616 ? -4.091 18.436 21.805 1.00 98.06 616 ALA A O 1
ATOM 4952 N N . PRO A 1 617 ? -4.254 19.819 20.028 1.00 96.38 617 PRO A N 1
ATOM 4953 C CA . PRO A 1 617 ? -2.825 19.804 19.692 1.00 96.38 617 PRO A CA 1
ATOM 4954 C C . PRO A 1 617 ? -1.878 20.174 20.835 1.00 96.38 617 PRO A C 1
ATOM 4956 O O . PRO A 1 617 ? -0.731 19.743 20.843 1.00 96.38 617 PRO A O 1
ATOM 4959 N N . VAL A 1 618 ? -2.345 20.980 21.789 1.00 94.25 618 VAL A N 1
ATOM 4960 C CA . VAL A 1 618 ? -1.568 21.426 22.958 1.00 94.25 618 VAL A CA 1
ATOM 4961 C C . VAL A 1 618 ? -2.050 20.791 24.270 1.00 94.25 618 VAL A C 1
ATOM 4963 O O . VAL A 1 618 ? -1.399 20.952 25.301 1.00 94.25 618 VAL A O 1
ATOM 4966 N N . GLY A 1 619 ? -3.167 20.056 24.239 1.00 92.38 619 GLY A N 1
ATOM 4967 C CA . GLY A 1 619 ? -3.891 19.611 25.431 1.00 92.38 619 GLY A CA 1
ATOM 4968 C C . GLY A 1 619 ? -4.661 20.743 26.111 1.00 92.38 619 GLY A C 1
ATOM 4969 O O . GLY A 1 619 ? -5.157 21.654 25.453 1.00 92.38 619 GLY A O 1
ATOM 4970 N N . GLY A 1 620 ? -4.748 20.690 27.442 1.00 92.19 620 GLY A N 1
ATOM 4971 C CA . GLY A 1 620 ? -5.397 21.734 28.238 1.00 92.19 620 GLY A CA 1
ATOM 4972 C C . GLY A 1 620 ? -6.920 21.747 28.098 1.00 92.19 620 GLY A C 1
ATOM 4973 O O . GLY A 1 620 ? -7.535 20.689 27.936 1.00 92.19 620 GLY A O 1
ATOM 4974 N N . SER A 1 621 ? -7.511 22.939 28.228 1.00 96.50 621 SER A N 1
ATOM 4975 C CA . SER A 1 621 ? -8.958 23.143 28.127 1.00 96.50 621 SER A CA 1
ATOM 4976 C C . SER A 1 621 ? -9.377 23.616 26.735 1.00 96.50 621 SER A C 1
ATOM 4978 O O . SER A 1 621 ? -8.698 24.445 26.135 1.00 96.50 621 SER A O 1
ATOM 4980 N N . PHE A 1 622 ? -10.518 23.136 26.250 1.00 97.69 622 PHE A N 1
ATOM 4981 C CA . PHE A 1 622 ? -11.147 23.570 25.000 1.00 97.69 622 PHE A CA 1
ATOM 4982 C C . PHE A 1 622 ? -12.664 23.384 25.079 1.00 97.69 622 PHE A C 1
ATOM 4984 O O . PHE A 1 622 ? -13.165 22.699 25.974 1.00 97.69 622 PHE A O 1
ATOM 4991 N N . THR A 1 623 ? -13.402 23.982 24.147 1.00 98.19 623 THR A N 1
ATOM 4992 C CA . THR A 1 623 ? -14.859 23.827 24.071 1.00 98.19 623 THR A CA 1
ATOM 4993 C C . THR A 1 623 ? -15.267 22.886 22.944 1.00 98.19 623 THR A C 1
ATOM 4995 O O . THR A 1 623 ? -14.573 22.760 21.929 1.00 98.19 623 THR A O 1
ATOM 4998 N N . ILE A 1 624 ? -16.403 22.218 23.129 1.00 98.06 624 ILE A N 1
ATOM 4999 C CA . ILE A 1 624 ? -17.068 21.398 22.116 1.00 98.06 624 ILE A CA 1
ATOM 5000 C C . ILE A 1 624 ? -18.572 21.681 22.125 1.00 98.06 624 ILE A C 1
ATOM 5002 O O . ILE A 1 624 ? -19.179 21.775 23.188 1.00 98.06 624 ILE A O 1
ATOM 5006 N N . ASP A 1 625 ? -19.171 21.818 20.948 1.00 97.88 625 ASP A N 1
ATOM 5007 C CA . ASP A 1 625 ? -20.611 21.949 20.760 1.00 97.88 625 ASP A CA 1
ATOM 5008 C C . ASP A 1 625 ? -21.262 20.563 20.607 1.00 97.88 625 ASP A C 1
ATOM 5010 O O . ASP A 1 625 ? -21.151 19.905 19.569 1.00 97.88 625 ASP A O 1
ATOM 5014 N N . LEU A 1 626 ? -21.960 20.118 21.655 1.00 97.19 626 LEU A N 1
ATOM 5015 C CA . LEU A 1 626 ? -22.747 18.883 21.665 1.00 97.19 626 LEU A CA 1
ATOM 5016 C C . LEU A 1 626 ? -24.253 19.159 21.543 1.00 97.19 626 LEU A C 1
ATOM 5018 O O . LEU A 1 626 ? -25.058 18.285 21.860 1.00 97.19 626 LEU A O 1
ATOM 5022 N N . SER A 1 627 ? -24.665 20.341 21.070 1.00 96.56 627 SER A N 1
ATOM 5023 C CA . SER A 1 627 ? -26.081 20.725 20.920 1.00 96.56 627 SER A CA 1
ATOM 5024 C C . SER A 1 627 ? -26.894 19.762 20.055 1.00 96.56 627 SER 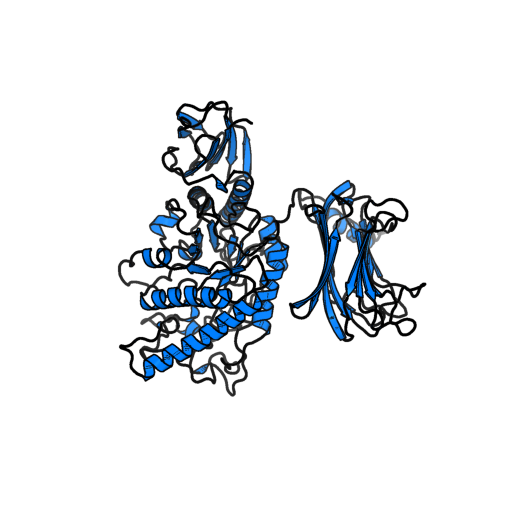A C 1
ATOM 5026 O O . SER A 1 627 ? -28.074 19.544 20.315 1.00 96.56 627 SER A O 1
ATOM 5028 N N . LYS A 1 628 ? -26.258 19.137 19.058 1.00 95.75 628 LYS A N 1
ATOM 5029 C CA . LYS A 1 628 ? -26.882 18.125 18.191 1.00 95.75 628 LYS A CA 1
ATOM 5030 C C . LYS A 1 628 ? -26.992 16.739 18.835 1.00 95.75 628 LYS A C 1
ATOM 5032 O O . LYS A 1 628 ? -27.714 15.892 18.316 1.00 95.75 628 LYS A O 1
ATOM 5037 N N . ALA A 1 629 ? -26.261 16.478 19.918 1.00 95.12 629 ALA A N 1
ATOM 5038 C CA . ALA A 1 629 ? -26.312 15.206 20.632 1.00 95.12 629 ALA A CA 1
ATOM 5039 C C . ALA A 1 629 ? -27.467 15.181 21.630 1.00 95.12 629 ALA A C 1
ATOM 5041 O O . ALA A 1 629 ? -27.865 16.207 22.173 1.00 95.12 629 ALA A O 1
ATOM 5042 N N . THR A 1 630 ? -27.992 13.989 21.901 1.00 92.12 630 THR A N 1
ATOM 5043 C CA . THR A 1 630 ? -29.057 13.781 22.889 1.00 92.12 630 THR A CA 1
ATOM 5044 C C . THR A 1 630 ? -28.690 12.638 23.826 1.00 92.12 630 THR A C 1
ATOM 5046 O O . THR A 1 630 ? -28.039 11.674 23.424 1.00 92.12 630 THR A O 1
ATOM 5049 N N . GLY A 1 631 ? -29.124 12.738 25.082 1.00 92.56 631 GLY A N 1
ATOM 5050 C CA . GLY A 1 631 ? -28.850 11.726 26.101 1.00 92.56 631 GLY A CA 1
ATOM 5051 C C . GLY A 1 631 ? -27.428 11.782 26.665 1.00 92.56 631 GLY A C 1
ATOM 5052 O O . GLY A 1 631 ? -26.718 12.781 26.528 1.00 92.56 631 GLY A O 1
ATOM 5053 N N . ALA A 1 632 ? -27.043 10.713 27.360 1.00 95.25 632 ALA A N 1
ATOM 5054 C CA . ALA A 1 632 ? -25.729 10.588 27.979 1.00 95.25 632 ALA A CA 1
ATOM 5055 C C . ALA A 1 632 ? -24.649 10.265 26.936 1.00 95.25 632 ALA A C 1
ATOM 5057 O O . ALA A 1 632 ? -24.867 9.477 26.015 1.00 95.25 632 ALA A O 1
ATOM 5058 N N . MET A 1 633 ? -23.464 10.840 27.119 1.00 95.12 633 MET A N 1
ATOM 5059 C CA . MET A 1 633 ? -22.290 10.631 26.279 1.00 95.12 633 MET A CA 1
ATOM 5060 C C . MET A 1 633 ? -21.139 10.088 27.135 1.00 95.12 633 MET A C 1
ATOM 5062 O O . MET A 1 633 ? -20.818 10.627 28.197 1.00 95.12 633 MET A O 1
ATOM 5066 N N . THR A 1 634 ? -20.502 9.025 26.659 1.00 96.12 634 THR A N 1
ATOM 5067 C CA . THR A 1 634 ? -19.261 8.465 27.207 1.00 96.12 634 THR A CA 1
ATOM 5068 C C . THR A 1 634 ? -18.063 9.276 26.726 1.00 96.12 634 THR A C 1
ATOM 5070 O O . THR A 1 634 ? -18.101 9.840 25.634 1.00 96.12 634 THR A O 1
ATOM 5073 N N . VAL A 1 635 ? -17.008 9.350 27.543 1.00 97.19 635 VAL A N 1
ATOM 5074 C CA . VAL A 1 635 ? -15.796 10.127 27.246 1.00 97.19 635 VAL A CA 1
ATOM 5075 C C . VAL A 1 635 ? -14.556 9.293 27.541 1.00 97.19 635 VAL A C 1
ATOM 5077 O O . VAL A 1 635 ? -14.372 8.815 28.662 1.00 97.19 635 VAL A O 1
ATOM 5080 N N . GLN A 1 636 ? -13.664 9.182 26.561 1.00 96.12 636 GLN A N 1
ATOM 5081 C CA . GLN A 1 636 ? -12.351 8.565 26.714 1.00 96.12 636 GLN A CA 1
ATOM 5082 C C . GLN A 1 636 ? -11.269 9.469 26.123 1.00 96.12 636 GLN A C 1
ATOM 5084 O O . GLN A 1 636 ? -11.370 9.936 24.994 1.00 96.12 636 GLN A O 1
ATOM 5089 N N . TRP A 1 637 ? -10.212 9.698 26.889 1.00 97.00 637 TRP A N 1
ATOM 5090 C CA . TRP A 1 637 ? -9.043 10.470 26.493 1.00 97.00 637 TRP A CA 1
ATOM 5091 C C . TRP A 1 637 ? -7.896 9.547 26.100 1.00 97.00 637 TRP A C 1
ATOM 5093 O O . TRP A 1 637 ? -7.644 8.558 26.782 1.00 97.00 637 TRP A O 1
ATOM 5103 N N . LEU A 1 638 ? -7.144 9.921 25.072 1.00 96.38 638 LEU A N 1
ATOM 5104 C CA . LEU A 1 638 ? -5.867 9.325 24.698 1.00 96.38 638 LEU A CA 1
ATOM 5105 C C . LEU A 1 638 ? -4.761 10.376 24.835 1.00 96.38 638 LEU A C 1
ATOM 5107 O O . LEU A 1 638 ? -4.816 11.446 24.223 1.00 96.38 638 LEU A O 1
ATOM 5111 N N . ASN A 1 639 ? -3.714 10.043 25.588 1.00 94.50 639 ASN A N 1
ATOM 5112 C CA . ASN A 1 639 ? -2.448 10.764 25.529 1.00 94.50 639 ASN A CA 1
ATOM 5113 C C . ASN A 1 639 ? -1.616 10.204 24.371 1.00 94.50 639 ASN A C 1
ATOM 5115 O O . ASN A 1 639 ? -1.063 9.108 24.474 1.00 94.50 639 ASN A O 1
ATOM 5119 N N . ILE A 1 640 ? -1.491 10.961 23.281 1.00 94.56 640 ILE A N 1
ATOM 5120 C CA . ILE A 1 640 ? -0.889 10.446 22.040 1.00 94.56 640 ILE A CA 1
ATOM 5121 C C . ILE A 1 640 ? 0.603 10.117 22.187 1.00 94.56 640 ILE A C 1
ATOM 5123 O O . ILE A 1 640 ? 1.128 9.294 21.441 1.00 94.56 640 ILE A O 1
ATOM 5127 N N . ARG A 1 641 ? 1.292 10.728 23.162 1.00 92.56 641 ARG A N 1
ATOM 5128 C CA . ARG A 1 641 ? 2.733 10.538 23.388 1.00 92.56 641 ARG A CA 1
ATOM 5129 C C . ARG A 1 641 ? 3.035 9.328 24.253 1.00 92.56 641 ARG A C 1
ATOM 5131 O O . ARG A 1 641 ? 4.053 8.673 24.046 1.00 92.56 641 ARG A O 1
ATOM 5138 N N . THR A 1 642 ? 2.158 9.009 25.202 1.00 87.69 642 THR A N 1
ATOM 5139 C CA . THR A 1 642 ? 2.316 7.821 26.056 1.00 87.69 642 THR A CA 1
ATOM 5140 C C . THR A 1 642 ? 1.530 6.611 25.556 1.00 87.69 642 THR A C 1
ATOM 5142 O O . THR A 1 642 ? 1.795 5.505 26.015 1.00 87.69 642 THR A O 1
ATOM 5145 N N . GLY A 1 643 ? 0.566 6.810 24.650 1.00 86.19 643 GLY A N 1
ATOM 5146 C CA . GLY A 1 643 ? -0.353 5.772 24.181 1.00 86.19 643 GLY A CA 1
ATOM 5147 C C . GLY A 1 643 ? -1.386 5.344 25.231 1.00 86.19 643 GLY A C 1
ATOM 5148 O O . GLY A 1 643 ? -2.072 4.345 25.036 1.00 86.19 643 GLY A O 1
ATOM 5149 N N . LYS A 1 644 ? -1.485 6.054 26.365 1.00 86.12 644 LYS A N 1
ATOM 5150 C CA . LYS A 1 644 ? -2.369 5.681 27.476 1.00 86.12 644 LYS A CA 1
ATOM 5151 C C . LYS A 1 644 ? -3.760 6.282 27.327 1.00 86.12 644 LYS A C 1
ATOM 5153 O O . LYS A 1 644 ? -3.907 7.477 27.058 1.00 86.12 644 LYS A O 1
ATOM 5158 N N . TYR A 1 645 ? -4.758 5.443 27.586 1.00 87.50 645 TYR A N 1
ATOM 5159 C CA . TYR A 1 645 ? -6.162 5.821 27.661 1.00 87.50 645 TYR A CA 1
ATOM 5160 C C . TYR A 1 645 ? -6.551 6.228 29.090 1.00 87.50 645 TYR A C 1
ATOM 5162 O O . TYR A 1 645 ? -6.079 5.640 30.064 1.00 87.50 645 TYR A O 1
ATOM 5170 N N . HIS A 1 646 ? -7.427 7.222 29.217 1.00 89.75 646 HIS A N 1
ATOM 5171 C CA . HIS A 1 646 ? -7.976 7.710 30.481 1.00 89.75 646 HIS A CA 1
ATOM 5172 C C . HIS A 1 646 ? -9.482 7.931 30.338 1.00 89.75 646 HIS A C 1
ATOM 5174 O O . HIS A 1 646 ? -9.925 8.589 29.400 1.00 89.75 646 HIS A O 1
ATOM 5180 N N . ASN A 1 647 ? -10.282 7.433 31.277 1.00 92.06 647 ASN A N 1
ATOM 5181 C CA . ASN A 1 647 ? -11.722 7.690 31.260 1.00 92.06 647 ASN A CA 1
ATOM 5182 C C . ASN A 1 647 ? -12.012 9.139 31.673 1.00 92.06 647 ASN A C 1
ATOM 5184 O O . ASN A 1 647 ? -11.400 9.663 32.606 1.00 92.06 647 ASN A O 1
ATOM 5188 N N . GLY A 1 648 ? -12.935 9.785 30.963 1.00 91.31 648 GLY A N 1
ATOM 5189 C CA . GLY A 1 648 ? -13.485 11.085 31.332 1.00 91.31 648 GLY A CA 1
ATOM 5190 C C . GLY A 1 648 ? -14.796 10.946 32.105 1.00 91.31 648 GLY A C 1
ATOM 5191 O O . GLY A 1 648 ? -15.416 9.883 32.121 1.00 91.31 648 GLY A O 1
ATOM 5192 N N . ALA A 1 649 ? -15.234 12.039 32.731 1.00 91.19 649 ALA A N 1
ATOM 5193 C CA . ALA A 1 649 ? -16.592 12.122 33.257 1.00 91.19 649 ALA A CA 1
ATOM 5194 C C . ALA A 1 649 ? -17.605 12.067 32.101 1.00 91.19 649 ALA A C 1
ATOM 5196 O O . ALA A 1 649 ? -17.353 12.626 31.032 1.00 91.19 649 ALA A O 1
ATOM 5197 N N . ALA A 1 650 ? -18.740 11.401 32.322 1.00 91.31 650 ALA A N 1
ATOM 5198 C CA . ALA A 1 650 ? -19.829 11.378 31.352 1.00 91.31 650 ALA A CA 1
ATOM 5199 C C . ALA A 1 650 ? -20.370 12.796 31.112 1.00 91.31 650 ALA A C 1
ATOM 5201 O O . ALA A 1 650 ? -20.434 13.612 32.033 1.00 91.31 650 ALA A O 1
ATOM 5202 N N . LEU A 1 651 ? -20.774 13.066 29.873 1.00 94.81 651 LEU A N 1
ATOM 5203 C CA . LEU A 1 651 ? -21.377 14.333 29.461 1.00 94.81 651 LEU A CA 1
ATOM 5204 C C . LEU A 1 651 ? -22.850 14.121 29.117 1.00 94.81 651 LEU A C 1
ATOM 5206 O O . LEU A 1 651 ? -23.294 12.994 28.892 1.00 94.81 651 LEU A O 1
ATOM 5210 N N . ALA A 1 652 ? -23.601 15.213 29.032 1.00 93.94 652 ALA A N 1
ATOM 5211 C CA . ALA A 1 652 ? -24.933 15.215 28.446 1.00 93.94 652 ALA A CA 1
ATOM 5212 C C . ALA A 1 652 ? -24.893 15.956 27.105 1.00 93.94 652 ALA A C 1
ATOM 5214 O O . ALA A 1 652 ? -24.263 17.006 26.992 1.00 93.94 652 ALA A O 1
ATOM 5215 N N . GLY A 1 653 ? -25.572 15.415 26.095 1.00 94.44 653 GLY A N 1
ATOM 5216 C CA . GLY A 1 653 ? -25.835 16.147 24.859 1.00 94.44 653 GLY A CA 1
ATOM 5217 C C . GLY A 1 653 ? -26.765 17.349 25.077 1.00 94.44 653 GLY A C 1
ATOM 5218 O O . GLY A 1 653 ? -27.369 17.508 26.140 1.00 94.44 653 GLY A O 1
ATOM 5219 N N . GLY A 1 654 ? -26.900 18.190 24.053 1.00 96.12 654 GLY A N 1
ATOM 5220 C CA . GLY A 1 654 ? -27.859 19.297 24.007 1.00 96.12 654 GLY A CA 1
ATOM 5221 C C . GLY A 1 654 ? -27.274 20.671 24.338 1.00 96.12 654 GLY A C 1
ATOM 5222 O O . GLY A 1 654 ? -27.994 21.665 24.277 1.00 96.12 654 GLY A O 1
ATOM 5223 N N . LYS A 1 655 ? -25.976 20.763 24.651 1.00 95.19 655 LYS A N 1
ATOM 5224 C CA . LYS A 1 655 ? -25.298 22.037 24.934 1.00 95.19 655 LYS A CA 1
ATOM 5225 C C . LYS A 1 655 ? -23.809 21.994 24.594 1.00 95.19 655 LYS A C 1
ATOM 5227 O O . LYS A 1 655 ? -23.245 20.926 24.369 1.00 95.19 655 LYS A O 1
ATOM 5232 N N . SER A 1 656 ? -23.171 23.159 24.599 1.00 96.81 656 SER A N 1
ATOM 5233 C CA . SER A 1 656 ? -21.712 23.250 24.558 1.00 96.81 656 SER A CA 1
ATOM 5234 C C . SER A 1 656 ? -21.101 22.884 25.909 1.00 96.81 656 SER A C 1
ATOM 5236 O O . SER A 1 656 ? -21.614 23.277 26.957 1.00 96.81 656 SER A O 1
ATOM 5238 N N . GLU A 1 657 ? -19.979 22.173 25.875 1.00 97.00 657 GLU A N 1
ATOM 5239 C CA . GLU A 1 657 ? -19.232 21.729 27.050 1.00 97.00 657 GLU A CA 1
ATOM 5240 C C . GLU A 1 657 ? -17.797 22.261 27.019 1.00 97.00 657 GLU A C 1
ATOM 5242 O O . GLU A 1 657 ? -17.180 22.396 25.958 1.00 97.00 657 GLU A O 1
ATOM 5247 N N . SER A 1 658 ? -17.251 22.542 28.203 1.00 96.94 658 SER A N 1
ATOM 5248 C CA . SER A 1 658 ? -15.828 22.835 28.387 1.00 96.94 658 SER A CA 1
ATOM 5249 C C . SER A 1 658 ? -15.128 21.579 28.885 1.00 96.94 658 SER A C 1
ATOM 5251 O O . SER A 1 658 ? -15.407 21.096 29.981 1.00 96.94 658 SER A O 1
ATOM 5253 N N . LEU A 1 659 ? -14.174 21.077 28.110 1.00 96.94 659 LEU A N 1
ATOM 5254 C CA . LEU A 1 659 ? -13.406 19.881 28.432 1.00 96.94 659 LEU A CA 1
ATOM 5255 C C . LEU A 1 659 ? -11.980 20.246 28.809 1.00 96.94 659 LEU A C 1
ATOM 5257 O O . LEU A 1 659 ? -11.436 21.222 28.302 1.00 96.94 659 LEU A O 1
ATOM 5261 N N . LYS A 1 660 ? -11.369 19.443 29.683 1.00 96.62 660 LYS A N 1
ATOM 5262 C CA . LYS A 1 660 ? -9.961 19.567 30.065 1.00 96.62 660 LYS A CA 1
ATOM 5263 C C . LYS A 1 660 ? -9.308 18.193 30.069 1.00 96.62 660 LYS A C 1
ATOM 5265 O O . LYS A 1 660 ? -9.792 17.289 30.750 1.00 96.62 660 LYS A O 1
ATOM 5270 N N . ALA A 1 661 ? -8.200 18.053 29.344 1.00 95.81 661 ALA A N 1
ATOM 5271 C CA . ALA A 1 661 ? -7.433 16.812 29.347 1.00 95.81 661 ALA A CA 1
ATOM 5272 C C . ALA A 1 661 ? -6.932 16.486 30.775 1.00 95.81 661 ALA A C 1
ATOM 5274 O O . ALA A 1 661 ? -6.432 17.383 31.463 1.00 95.81 661 ALA A O 1
ATOM 5275 N N . PRO A 1 662 ? -7.011 15.221 31.232 1.00 95.69 662 PRO A N 1
ATOM 5276 C CA . PRO A 1 662 ? -6.583 14.823 32.579 1.00 95.69 662 PRO A CA 1
ATOM 5277 C C . PRO A 1 662 ? -5.052 14.713 32.735 1.00 95.69 662 PRO A C 1
ATOM 5279 O O . PRO A 1 662 ? -4.558 14.258 33.763 1.00 95.69 662 PRO A O 1
ATOM 5282 N N . PHE A 1 663 ? -4.291 15.111 31.716 1.00 95.81 663 PHE A N 1
ATOM 5283 C CA . PHE A 1 663 ? -2.833 15.063 31.650 1.00 95.81 663 PHE A CA 1
ATOM 5284 C C . PHE A 1 663 ? -2.298 16.249 30.833 1.00 95.81 663 PHE A C 1
ATOM 5286 O O . PHE A 1 663 ? -3.051 16.954 30.160 1.00 95.81 663 PHE A O 1
ATOM 5293 N N . SER A 1 664 ? -0.984 16.469 30.883 1.00 95.25 664 SER A N 1
ATOM 5294 C CA . SER A 1 664 ? -0.306 17.486 30.078 1.00 95.25 664 SER A CA 1
ATOM 5295 C C . SER A 1 664 ? 0.054 16.979 28.676 1.00 95.25 664 SER A C 1
ATOM 5297 O O . SER A 1 664 ? 0.341 15.797 28.469 1.00 95.25 664 SER A O 1
ATOM 5299 N N . GLY A 1 665 ? 0.095 17.907 27.718 1.00 95.50 665 GLY A N 1
ATOM 5300 C CA . GLY A 1 665 ? 0.490 17.644 26.335 1.00 95.50 665 GLY A CA 1
ATOM 5301 C C . GLY A 1 665 ? -0.674 17.297 25.399 1.00 95.50 665 GLY A C 1
ATOM 5302 O O . GLY A 1 665 ? -1.830 17.304 25.822 1.00 95.50 665 GLY A O 1
ATOM 5303 N N . PRO A 1 666 ? -0.370 17.016 24.118 1.00 97.62 666 PRO A N 1
ATOM 5304 C CA . PRO A 1 666 ? -1.380 16.792 23.092 1.00 97.62 666 PRO A CA 1
ATOM 5305 C C . PRO A 1 666 ? -2.290 15.610 23.439 1.00 97.62 666 PRO A C 1
ATOM 5307 O O . PRO A 1 666 ? -1.825 14.559 23.893 1.00 97.62 666 PRO A O 1
ATOM 5310 N N . ALA A 1 667 ? -3.587 15.788 23.210 1.00 98.06 667 ALA A N 1
ATOM 5311 C CA . ALA A 1 667 ? -4.613 14.843 23.628 1.00 98.06 667 ALA A CA 1
ATOM 5312 C C . ALA A 1 667 ? -5.622 14.598 22.512 1.00 98.06 667 ALA A C 1
ATOM 5314 O O . ALA A 1 667 ? -5.934 15.499 21.737 1.00 98.06 667 ALA A O 1
ATOM 5315 N N . VAL A 1 668 ? -6.177 13.395 22.481 1.00 98.50 668 VAL A N 1
ATOM 5316 C CA . VAL A 1 668 ? -7.371 13.071 21.700 1.00 98.50 668 VAL A CA 1
ATOM 5317 C C . VAL A 1 668 ? -8.481 12.738 22.681 1.00 98.50 668 VAL A C 1
ATOM 5319 O O . VAL A 1 668 ? -8.223 12.095 23.698 1.00 98.50 668 VAL A O 1
ATOM 5322 N N . VAL A 1 669 ? -9.701 13.180 22.405 1.00 98.38 669 VAL A N 1
ATOM 5323 C CA . VAL A 1 669 ? -10.887 12.755 23.147 1.00 98.38 669 VAL A CA 1
ATOM 5324 C C . VAL A 1 669 ? -11.885 12.126 22.192 1.00 98.38 669 VAL A C 1
ATOM 5326 O O . VAL A 1 669 ? -12.214 12.683 21.146 1.00 98.38 669 VAL A O 1
ATOM 5329 N N . HIS A 1 670 ? -12.357 10.947 22.566 1.00 98.31 670 HIS A N 1
ATOM 5330 C CA . HIS A 1 670 ? -13.443 10.238 21.919 1.00 98.31 670 HIS A CA 1
ATOM 5331 C C . HIS A 1 670 ? -14.686 10.365 22.787 1.00 98.31 670 HIS A C 1
ATOM 5333 O O . HIS A 1 670 ? -14.664 10.032 23.973 1.00 98.31 670 HIS A O 1
ATOM 5339 N N . ILE A 1 671 ? -15.747 10.903 22.197 1.00 97.88 671 ILE A N 1
ATOM 5340 C CA . ILE A 1 671 ? -17.023 11.152 22.854 1.00 97.88 671 ILE A CA 1
ATOM 5341 C C . ILE A 1 671 ? -18.089 10.428 22.050 1.00 97.88 671 ILE A C 1
ATOM 5343 O O . ILE A 1 671 ? -18.268 10.708 20.865 1.00 97.88 671 ILE A O 1
ATOM 5347 N N . LYS A 1 672 ? -18.803 9.500 22.680 1.00 96.31 672 LYS A N 1
ATOM 5348 C CA . LYS A 1 672 ? -19.785 8.654 21.996 1.00 96.31 672 LYS A CA 1
ATOM 5349 C C . LYS A 1 672 ? -21.050 8.545 22.820 1.00 96.31 672 LYS A C 1
ATOM 5351 O O . LYS A 1 672 ? -20.973 8.383 24.037 1.00 96.31 672 LYS A O 1
ATOM 5356 N N . ARG A 1 673 ? -22.210 8.607 22.174 1.00 91.62 673 ARG A N 1
ATOM 5357 C CA . ARG A 1 673 ? -23.497 8.337 22.821 1.00 91.62 673 ARG A CA 1
ATOM 5358 C C . ARG A 1 673 ? -23.436 7.024 23.608 1.00 91.62 673 ARG A C 1
ATOM 5360 O O . ARG A 1 673 ? -22.932 6.025 23.098 1.00 91.62 673 ARG A O 1
ATOM 5367 N N . ALA A 1 674 ? -23.895 7.049 24.858 1.00 85.25 674 ALA A N 1
ATOM 5368 C CA . ALA A 1 674 ? -24.033 5.840 25.659 1.00 85.25 674 ALA A CA 1
ATOM 5369 C C . ALA A 1 674 ? -25.069 4.922 24.988 1.00 85.25 674 ALA A C 1
ATOM 5371 O O . ALA A 1 674 ? -26.141 5.398 24.604 1.00 85.25 674 ALA A O 1
ATOM 5372 N N . GLY A 1 675 ? -24.684 3.659 24.779 1.00 65.00 675 GLY A N 1
ATOM 5373 C CA . GLY A 1 675 ? -25.521 2.632 24.151 1.00 65.00 675 GLY A CA 1
ATOM 5374 C C . GLY A 1 675 ? -26.713 2.225 24.997 1.00 65.00 675 GLY A C 1
ATOM 5375 O O . GLY A 1 675 ? -26.631 2.377 26.238 1.00 65.00 675 GLY A O 1
#